Protein 4GQC (pdb70)

B-factor: mean 60.9, std 23.19, range [3.0, 185.2]

CATH classification: 3.40.30.10

Secondary structure (DSSP, 8-state):
---TTSBPPP-EEEBTTS-EEEHHHHHHTSS-EEEEE-S-TT--EE-SS-EES---GGGGGGSSSEEEEEESS-HHHHHHHHHHTT--SEEEE-TTSHHHHHTT-EEEEETTEEEEEPPEEEEE-TTSBEEEEEE-S-TT----HHHHHHHHHHHHHH--/---TTSBPPP-EEEBTTS-EEEHHHHHHTSS-EEEEE-S-TT--EE-SS-EES---GGGGGGSSSEEEEEESS-HHHHHHHHHHTT--SEEEE-TTSHHHHHTT-EEEEETTEEEEEPPEEEEE-TTSBEEEEEE-S-TT----HHHHHHHHHHHHHH--/----TTSBPPP-EEEBTTS-EEEHHHHHTTSS-EEEEE-S-TTSHHHHHHHHHHHHTHHHHTTTTPEEEEEESS-HHHHHHHHHHHT--SEEEE-TTSHHHHHTT-EEEEETTEEEEEPPEEEEE-TTSBEEEEEE-SSTT----HHHHHHHHHHHHHHT-/----BTSBPPP-EEEBTTS-EEEHHHHHHTT--EEEEE-S-TTSHHHHHHHHHHHTTHHHHTTTTPEEEEEESS-HHHHHHHHHHHT--SEEEE-TTSHHHHHTT-EEEEETTEEEEEPPEEEEE-TTSBEEEEEE-SSTT----HHHHHHHHHHHHHHT-

Foldseek 3Di:
DDDAFDFQDWDWFAWLVRDIDIPLVQLLVFAKEKEWEAFDQQDWADDPPDIDSDDDLLLLVLAPHAYEYEWQDDSPRRNVSCVVNVRPHTYGHPVVLPVCVSNVAWDCADPNDGTTGFGWIFIAHSVRGGNDIDTDPDNRHHDPSVVNSVSRNVSRVVRD/DDDAFDFQDWDWFQWLVGNIDIPLVQLLVFAKEKEWEAQDQQDWADDPPDIDSDDDCLLLVLAPHAYEYEWQDDSPRNNVSCVVNVRPHTYGHPVVLPNCVSNVAWDCADPNDGTTGFGKIFIAHSVRGGNDIDTDPDNNHHDPSVVVSVSRNVSRVVRD/DEQDFQDFQDWDWFQWLVGHTDIPLVLLLVFAKEKEWEAFDQPDVQVLVQQLVCQVCVVLLCLSVYAYEYEWQDDSPSNNVSCVVSVRPHTYTHPVVLPNQVSNVAFDCADPNDGTIGFGKIWIAGSVRGTHDIGTDPDNNDHDPSVVSSVSSSVSSVVSD/DDQDFPDFQDWDWFQWLVRNIDIPLVQLLVQAKEKEWEAFDQPDVQVLVQLLVLQVCVVLLVLLVYAYEYEWQDDSPSRNVSCVVSVRVHTYGHPVVLPNLVSHVAFDCADPNDGTIGFGKIWIAGSVRGTNDIDTDPDNNDHDPSVVSSVSSSVSSVVSD

Solvent-accessible surface area: 27638 Å² total; per-residue (Å²): 154,5,103,110,53,77,124,2,35,71,14,76,17,35,5,8,40,20,39,60,15,21,0,49,59,5,0,64,160,41,98,0,0,0,0,2,0,3,4,5,0,25,14,34,10,18,100,214,172,112,92,41,141,146,27,73,1,41,51,0,77,141,6,82,6,41,7,1,0,0,0,6,10,2,0,40,1,0,78,55,7,39,82,82,47,210,6,82,16,41,0,0,2,1,16,44,30,109,5,0,104,68,2,76,0,60,21,130,81,24,129,44,4,98,40,1,0,43,6,0,0,0,0,0,45,35,93,0,32,1,33,25,77,64,53,18,108,74,29,62,51,37,8,85,7,79,55,0,19,142,54,0,66,134,5,17,60,92,53,194,152,3,98,106,53,81,137,3,36,73,14,78,17,35,4,10,51,22,52,52,12,21,0,32,59,8,1,64,166,40,104,0,0,0,0,1,1,5,4,4,0,23,13,33,10,29,100,214,175,108,90,41,139,152,28,75,0,42,45,0,79,136,7,84,8,44,8,1,0,0,0,6,10,2,0,41,0,0,79,50,8,30,80,84,44,207,6,82,20,47,0,0,1,0,16,42,32,106,4,0,92,67,2,75,1,58,23,125,88,24,119,44,4,103,38,0,0,42,8,0,0,0,0,0,58,35,95,0,38,1,37,27,74,66,51,16,108,76,26,67,54,34,10,88,4,72,53,1,16,149,53,0,51,131,6,22,64,93,54,198,104,115,1,107,89,54,69,121,0,33,60,14,79,14,36,3,7,67,58,95,108,19,26,0,75,114,6,8,161,150,38,70,0,0,0,0,0,0,0,4,2,0,30,8,106,12,0,40,106,0,0,22,31,0,75,104,54,34,85,107,2,87,176,2,70,6,28,5,0,0,0,0,5,10,2,0,30,1,0,81,63,1,41,64,79,20,184,3,72,14,37,0,0,2,2,14,43,24,97,2,0,120,73,1,65,0,65,18,124,78,26,71,42,3,97,36,0,0,39,4,0,0,0,0,0,64,31,90,4,28,2,32,25,74,56,54,12,113,62,22,30,71,39,5,84,22,65,69,0,7,144,44,0,41,108,8,22,48,122,88,168,85,161,7,85,90,60,107,133,0,38,60,12,79,16,34,4,10,66,40,93,107,19,27,0,66,105,2,6,158,142,44,65,2,0,0,0,0,0,0,4,1,0,32,9,105,14,0,43,106,0,0,21,32,0,60,105,45,29,90,89,0,100,164,3,74,6,32,5,0,0,0,0,5,10,2,0,32,1,0,82,64,1,44,74,67,17,166,0,73,12,37,0,0,1,1,13,44,28,100,2,0,124,74,2,84,0,66,20,125,78,24,74,40,4,103,40,0,0,38,5,0,0,0,0,0,58,30,90,3,24,2,26,25,77,56,58,13,111,62,25,30,71,40,6,79,25,66,69,0,6,149,37,0,34,120,6,19,50,120,93,166

Radius of gyration: 29.12 Å; Cα contacts (8 Å, |Δi|>4): 1475; chains: 4; bounding box: 98×78×41 Å

InterPro domains:
  IPR000866 Alkyl hydroperoxide reductase subunit C/ Thiol specific antioxidant [PF00578] (5-132)
  IPR013766 Thioredoxin domain [PS51352] (2-157)
  IPR024706 Peroxiredoxin, AhpC-type [PIRSF000239] (2-150)
  IPR036249 Thioredoxin-like superfamily [SSF52833] (1-154)
  IPR050455 Thiol Peroxidase Tpx Subfamily [PTHR43110] (2-155)

Sequence (642 aa):
LVELGEKAPDFTLPNQDFEPVNLYEVLKRGRPAVLIFFPAAFSPVCTKELCTFRDKMAQLEKANAEVLAISVDSPWCCLKKFKDENRLAFNLLSDYNREVIKLYNVYHEDLKGLKMVAKRAVFIVKPDGTVAYKWVTDNPLNEPDYDEVVREANKIAGELVLVELGEKKAPDFTLPNQDFEPVNLYEVLKRGRPAVLIFFPAAFSPVCTKELCTFRDKMAQLEKANAEVLAISVDSPWCCLKKFKDENRLAFNLLSDYNREVIKLYNVYHEDLKGLKMVAKRAVFIVKPDGTVAYKWVTDNPLNEPDYDEVVREANKIAGELVGLVELGEKAPDFTLPNQDFEPVNLYEVLKRGRPAVLIFFPAAFSPVCTKELCTFRDKMAQLEEKANAEVLAISVDSPWCCLKKFKDEENRLAFNLLSDYNREVIKLYNVYHEDLKGLKMVAKRAVFIVKPDGTVAYKWVTDNPLNEPDYDEVVREANKIAGELVGLVELGEKAPDFTLPNQDFEPVNLYEVLKRGRPAVLIFFPAAFSPVCTKELCTFRDKMAQLEEKANAEVLAISVDSPWCCLKKFKDEENRLAFNLLSDYNREVIKLYNVYHEDLKGLKMVAKRAVFIVKPDGTVAYKWVTDNPLNEPDYDEVVREANKIAGELV

Structure (mmCIF, N/CA/C/O backbone):
data_4GQC
#
_entry.id   4GQC
#
_cell.length_a   132.388
_cell.length_b   132.388
_cell.length_c   106.536
_cell.angle_alpha   90.000
_cell.angle_beta   90.000
_cell.angle_gamma   90.000
#
_symmetry.space_group_name_H-M   'P 41 2 2'
#
loop_
_entity.id
_entity.type
_entity.pdbx_description
1 polymer 'Thiol peroxidase'
2 non-polymer 'SULFATE ION'
3 non-polymer GLYCEROL
4 non-polymer 'DITHIANE DIOL'
5 water water
#
loop_
_atom_site.group_PDB
_atom_site.id
_atom_site.type_symbol
_atom_site.label_atom_id
_atom_site.label_alt_id
_atom_site.label_comp_id
_atom_site.label_asym_id
_atom_site.label_entity_id
_atom_site.label_seq_id
_atom_site.pdbx_PDB_ins_code
_atom_site.Cartn_x
_atom_site.Cartn_y
_atom_site.Cartn_z
_atom_site.occupancy
_atom_site.B_iso_or_equiv
_atom_site.auth_seq_id
_atom_site.auth_comp_id
_atom_site.auth_asym_id
_atom_site.auth_atom_id
_atom_site.pdbx_PDB_model_num
ATOM 1 N N . LEU A 1 4 ? -47.563 56.990 -21.810 1.00 81.77 4 LEU A N 1
ATOM 2 C CA . LEU A 1 4 ? -47.267 55.554 -21.812 1.00 78.02 4 LEU A CA 1
ATOM 3 C C . LEU A 1 4 ? -47.950 54.757 -20.707 1.00 79.59 4 LEU A C 1
ATOM 4 O O . LEU A 1 4 ? -48.601 53.756 -21.018 1.00 80.32 4 LEU A O 1
ATOM 9 N N . VAL A 1 5 ? -47.797 55.177 -19.429 1.00 72.87 5 VAL A N 1
ATOM 10 C CA . VAL A 1 5 ? -48.430 54.530 -18.263 1.00 69.88 5 VAL A CA 1
ATOM 11 C C . VAL A 1 5 ? -49.221 55.569 -17.432 1.00 77.07 5 VAL A C 1
ATOM 12 O O . VAL A 1 5 ? -48.630 56.358 -16.681 1.00 78.00 5 VAL A O 1
ATOM 16 N N . GLU A 1 6 ? -50.552 55.571 -17.585 1.00 73.90 6 GLU A N 1
ATOM 17 C CA . GLU A 1 6 ? -51.420 56.512 -16.890 1.00 76.28 6 GLU A CA 1
ATOM 18 C C . GLU A 1 6 ? -52.171 55.921 -15.710 1.00 80.16 6 GLU A C 1
ATOM 19 O O . GLU A 1 6 ? -52.496 54.747 -15.697 1.00 77.58 6 GLU A O 1
ATOM 25 N N . LEU A 1 7 ? -52.490 56.770 -14.741 1.00 80.30 7 LEU A N 1
ATOM 26 C CA . LEU A 1 7 ? -53.291 56.447 -13.566 1.00 80.78 7 LEU A CA 1
ATOM 27 C C . LEU A 1 7 ? -54.646 55.907 -14.044 1.00 87.27 7 LEU A C 1
ATOM 28 O O . LEU A 1 7 ? -55.209 56.425 -15.011 1.00 90.02 7 LEU A O 1
ATOM 33 N N . GLY A 1 8 ? -55.112 54.834 -13.416 1.00 81.48 8 GLY A N 1
ATOM 34 C CA . GLY A 1 8 ? -56.373 54.195 -13.775 1.00 82.24 8 GLY A CA 1
ATOM 35 C C . GLY A 1 8 ? -56.279 53.133 -14.857 1.00 84.70 8 GLY A C 1
ATOM 36 O O . GLY A 1 8 ? -57.195 52.318 -14.978 1.00 85.48 8 GLY A O 1
ATOM 37 N N . GLU A 1 9 ? -55.201 53.127 -15.671 1.00 79.28 9 GLU A N 1
ATOM 38 C CA . GLU A 1 9 ? -55.053 52.112 -16.722 1.00 78.38 9 GLU A CA 1
ATOM 39 C C . GLU A 1 9 ? -54.274 50.849 -16.266 1.00 75.98 9 GLU A C 1
ATOM 40 O O . GLU A 1 9 ? -53.875 50.777 -15.103 1.00 72.93 9 GLU A O 1
ATOM 46 N N . LYS A 1 10 ? -54.128 49.837 -17.145 1.00 70.99 10 LYS A N 1
ATOM 47 C CA . LYS A 1 10 ? -53.428 48.589 -16.813 1.00 66.43 10 LYS A CA 1
ATOM 48 C C . LYS A 1 10 ? -51.930 48.733 -16.912 1.00 67.85 10 LYS A C 1
ATOM 49 O O . LYS A 1 10 ? -51.419 49.121 -17.964 1.00 70.66 10 LYS A O 1
ATOM 55 N N . ALA A 1 11 ? -51.221 48.363 -15.827 1.00 58.53 11 ALA A N 1
ATOM 56 C CA . ALA A 1 11 ? -49.762 48.370 -15.743 1.00 54.11 11 ALA A CA 1
ATOM 57 C C . ALA A 1 11 ? -49.223 47.290 -16.670 1.00 59.71 11 ALA A C 1
ATOM 58 O O . ALA A 1 11 ? -49.696 46.141 -16.604 1.00 60.04 11 ALA A O 1
ATOM 60 N N . PRO A 1 12 ? -48.293 47.630 -17.597 1.00 56.07 12 PRO A N 1
ATOM 61 C CA . PRO A 1 12 ? -47.745 46.592 -18.485 1.00 55.04 12 PRO A CA 1
ATOM 62 C C . PRO A 1 12 ? -46.920 45.584 -17.676 1.00 54.60 12 PRO A C 1
ATOM 63 O O . PRO A 1 12 ? -46.236 45.955 -16.718 1.00 49.28 12 PRO A O 1
ATOM 67 N N . ASP A 1 13 ? -47.038 44.298 -18.034 1.00 51.94 13 ASP A N 1
ATOM 68 C CA . ASP A 1 13 ? -46.331 43.215 -17.353 1.00 49.05 13 ASP A CA 1
ATOM 69 C C . ASP A 1 13 ? -44.849 43.263 -17.717 1.00 50.97 13 ASP A C 1
ATOM 70 O O . ASP A 1 13 ? -44.483 43.798 -18.762 1.00 52.26 13 ASP A O 1
ATOM 75 N N . PHE A 1 14 ? -44.007 42.664 -16.866 1.00 44.30 14 PHE A N 1
ATOM 76 C CA . PHE A 1 14 ? -42.584 42.567 -17.072 1.00 42.68 14 PHE A CA 1
ATOM 77 C C . PHE A 1 14 ? -42.024 41.506 -16.156 1.00 43.93 14 PHE A C 1
ATOM 78 O O . PHE A 1 14 ? -42.644 41.139 -15.148 1.00 42.14 14 PHE A O 1
ATOM 86 N N . THR A 1 15 ? -40.869 40.997 -16.557 1.00 38.47 15 THR A N 1
ATOM 87 C CA . THR A 1 15 ? -40.063 40.044 -15.843 1.00 37.04 15 THR A CA 1
ATOM 88 C C . THR A 1 15 ? -38.634 40.615 -15.796 1.00 40.19 15 THR A C 1
ATOM 89 O O . THR A 1 15 ? -38.063 40.965 -16.823 1.00 40.57 15 THR A O 1
ATOM 93 N N . LEU A 1 16 ? -38.059 40.672 -14.612 1.00 34.20 16 LEU A N 1
ATOM 94 C CA . LEU A 1 16 ? -36.689 41.126 -14.436 1.00 32.39 16 LEU A CA 1
ATOM 95 C C . LEU A 1 16 ? -36.019 40.209 -13.431 1.00 40.03 16 LEU A C 1
ATOM 96 O O . LEU A 1 16 ? -36.698 39.701 -12.524 1.00 38.35 16 LEU A O 1
ATOM 101 N N . PRO A 1 17 ? -34.680 40.082 -13.477 1.00 37.94 17 PRO A N 1
ATOM 102 C CA . PRO A 1 17 ? -33.998 39.308 -12.426 1.00 37.00 17 PRO A CA 1
ATOM 103 C C . PRO A 1 17 ? -33.888 40.128 -11.144 1.00 37.93 17 PRO A C 1
ATOM 104 O O . PRO A 1 17 ? -33.561 41.300 -11.200 1.00 36.66 17 PRO A O 1
ATOM 108 N N . ASN A 1 18 ? -34.045 39.484 -10.001 1.00 32.74 18 ASN A N 1
ATOM 109 C CA . ASN A 1 18 ? -33.839 40.134 -8.732 1.00 31.33 18 ASN A CA 1
ATOM 110 C C . ASN A 1 18 ? -32.342 40.061 -8.371 1.00 35.26 18 ASN A C 1
ATOM 111 O O . ASN A 1 18 ? -31.533 39.580 -9.161 1.00 34.49 18 ASN A O 1
ATOM 116 N N . GLN A 1 19 ? -31.972 40.549 -7.190 1.00 34.34 19 GLN A N 1
ATOM 117 C CA . GLN A 1 19 ? -30.588 40.581 -6.715 1.00 35.62 19 GLN A CA 1
ATOM 118 C C . GLN A 1 19 ? -29.892 39.187 -6.702 1.00 41.16 19 GLN A C 1
ATOM 119 O O . GLN A 1 19 ? -28.659 39.116 -6.699 1.00 41.11 19 GLN A O 1
ATOM 125 N N . ASP A 1 20 ? -30.671 38.106 -6.756 1.00 37.89 20 ASP A N 1
ATOM 126 C CA . ASP A 1 20 ? -30.126 36.733 -6.783 1.00 37.56 20 ASP A CA 1
ATOM 127 C C . ASP A 1 20 ? -30.326 36.083 -8.145 1.00 38.36 20 ASP A C 1
ATOM 128 O O . ASP A 1 20 ? -30.218 34.874 -8.242 1.00 39.17 20 ASP A O 1
ATOM 133 N N . PHE A 1 21 ? -30.613 36.864 -9.191 1.00 33.05 21 PHE A N 1
ATOM 134 C CA . PHE A 1 21 ? -30.850 36.330 -10.540 1.00 32.10 21 PHE A CA 1
ATOM 135 C C . PHE A 1 21 ? -32.138 35.483 -10.656 1.00 37.11 21 PHE A C 1
ATOM 136 O O . PHE A 1 21 ? -32.360 34.794 -11.668 1.00 36.72 21 PHE A O 1
ATOM 144 N N . GLU A 1 22 ? -33.036 35.596 -9.663 1.00 34.33 22 GLU A N 1
ATOM 145 C CA . GLU A 1 22 ? -34.300 34.847 -9.762 1.00 36.85 22 GLU A CA 1
ATOM 146 C C . GLU A 1 22 ? -35.258 35.719 -10.575 1.00 41.05 22 GLU A C 1
ATOM 147 O O . GLU A 1 22 ? -35.377 36.894 -10.239 1.00 40.67 22 GLU A O 1
ATOM 153 N N . PRO A 1 23 ? -35.884 35.253 -11.677 1.00 38.13 23 PRO A N 1
ATOM 154 C CA . PRO A 1 23 ? -36.796 36.147 -12.409 1.00 38.87 23 PRO A CA 1
ATOM 155 C C . PRO A 1 23 ? -38.026 36.481 -11.558 1.00 45.39 23 PRO A C 1
ATOM 156 O O . PRO A 1 23 ? -38.558 35.638 -10.820 1.00 46.16 23 PRO A O 1
ATOM 160 N N . VAL A 1 24 ? -38.434 37.741 -11.598 1.00 39.25 24 VAL A N 1
ATOM 161 C CA . VAL A 1 24 ? -39.601 38.182 -10.856 1.00 37.03 24 VAL A CA 1
ATOM 162 C C . VAL A 1 24 ? -40.522 38.780 -11.894 1.00 41.05 24 VAL A C 1
ATOM 163 O O . VAL A 1 24 ? -40.106 39.628 -12.669 1.00 42.91 24 VAL A O 1
ATOM 167 N N . ASN A 1 25 ? -41.720 38.257 -11.974 1.00 36.82 25 ASN A N 1
ATOM 168 C CA . ASN A 1 25 ? -42.738 38.688 -12.924 1.00 36.77 25 ASN A CA 1
ATOM 169 C C . ASN A 1 25 ? -43.808 39.490 -12.188 1.00 39.83 25 ASN A C 1
ATOM 170 O O . ASN A 1 25 ? -44.326 39.026 -11.171 1.00 40.34 25 ASN A O 1
ATOM 175 N N . LEU A 1 26 ? -44.108 40.714 -12.672 1.00 37.54 26 LEU A N 1
ATOM 176 C CA . LEU A 1 26 ? -45.085 41.612 -12.025 1.00 38.07 26 LEU A CA 1
ATOM 177 C C . LEU A 1 26 ? -46.458 40.945 -11.794 1.00 42.32 26 LEU A C 1
ATOM 178 O O . LEU A 1 26 ? -46.981 40.990 -10.671 1.00 43.12 26 LEU A O 1
ATOM 183 N N . TYR A 1 27 ? -47.024 40.334 -12.828 1.00 38.35 27 TYR A N 1
ATOM 184 C CA . TYR A 1 27 ? -48.330 39.682 -12.701 1.00 40.49 27 TYR A CA 1
ATOM 185 C C . TYR A 1 27 ? -48.386 38.461 -11.778 1.00 43.78 27 TYR A C 1
ATOM 186 O O . TYR A 1 27 ? -49.408 38.250 -11.145 1.00 45.76 27 TYR A O 1
ATOM 195 N N . GLU A 1 28 ? -47.273 37.740 -11.595 1.00 39.40 28 GLU A N 1
ATOM 196 C CA . GLU A 1 28 ? -47.201 36.640 -10.626 1.00 39.21 28 GLU A CA 1
ATOM 197 C C . GLU A 1 28 ? -47.266 37.235 -9.237 1.00 41.77 28 GLU A C 1
ATOM 198 O O . GLU A 1 28 ? -47.890 36.673 -8.355 1.00 43.37 28 GLU A O 1
ATOM 204 N N . VAL A 1 29 ? -46.607 38.353 -9.043 1.00 40.60 29 VAL A N 1
ATOM 205 C CA . VAL A 1 29 ? -46.583 39.044 -7.765 1.00 40.40 29 VAL A CA 1
ATOM 206 C C . VAL A 1 29 ? -47.975 39.518 -7.408 1.00 46.00 29 VAL A C 1
ATOM 207 O O . VAL A 1 29 ? -48.444 39.208 -6.314 1.00 46.85 29 VAL A O 1
ATOM 211 N N . LEU A 1 30 ? -48.661 40.218 -8.353 1.00 44.40 30 LEU A N 1
ATOM 212 C CA . LEU A 1 30 ? -50.025 40.740 -8.170 1.00 45.57 30 LEU A CA 1
ATOM 213 C C . LEU A 1 30 ? -51.012 39.644 -7.879 1.00 48.53 30 LEU A C 1
ATOM 214 O O . LEU A 1 30 ? -51.910 39.827 -7.050 1.00 47.99 30 LEU A O 1
ATOM 219 N N . LYS A 1 31 ? -50.839 38.495 -8.542 1.00 45.27 31 LYS A N 1
ATOM 220 C CA . LYS A 1 31 ? -51.704 37.332 -8.362 1.00 46.71 31 LYS A CA 1
ATOM 221 C C . LYS A 1 31 ? -51.780 36.918 -6.877 1.00 52.77 31 LYS A C 1
ATOM 222 O O . LYS A 1 31 ? -52.776 36.352 -6.481 1.00 54.87 31 LYS A O 1
ATOM 228 N N . ARG A 1 32 ? -50.766 37.241 -6.054 1.00 48.38 32 ARG A N 1
ATOM 229 C CA . ARG A 1 32 ? -50.801 36.911 -4.621 1.00 49.94 32 ARG A CA 1
ATOM 230 C C . ARG A 1 32 ? -51.949 37.620 -3.876 1.00 55.78 32 ARG A C 1
ATOM 231 O O . ARG A 1 32 ? -52.407 37.120 -2.849 1.00 59.55 32 ARG A O 1
ATOM 239 N N . GLY A 1 33 ? -52.469 38.702 -4.442 1.00 50.08 33 GLY A N 1
ATOM 240 C CA . GLY A 1 33 ? -53.671 39.340 -3.911 1.00 51.67 33 GLY A CA 1
ATOM 241 C C . GLY A 1 33 ? -53.473 40.625 -3.134 1.00 58.65 33 GLY A C 1
ATOM 242 O O . GLY A 1 33 ? -54.406 41.120 -2.517 1.00 61.28 33 GLY A O 1
ATOM 243 N N . ARG A 1 34 ? -52.269 41.169 -3.153 1.00 55.12 34 ARG A N 1
ATOM 244 C CA . ARG A 1 34 ? -51.940 42.424 -2.495 1.00 55.75 34 ARG A CA 1
ATOM 245 C C . ARG A 1 34 ? -51.472 43.369 -3.576 1.00 57.31 34 ARG A C 1
ATOM 246 O O . ARG A 1 34 ? -50.878 42.904 -4.548 1.00 53.95 34 ARG A O 1
ATOM 254 N N . PRO A 1 35 ? -51.649 44.698 -3.408 1.00 54.83 35 PRO A N 1
ATOM 255 C CA . PRO A 1 35 ? -51.072 45.642 -4.376 1.00 53.19 35 PRO A CA 1
ATOM 256 C C . PRO A 1 35 ? -49.555 45.541 -4.439 1.00 57.63 35 PRO A C 1
ATOM 257 O O . PRO A 1 35 ? -48.897 45.076 -3.495 1.00 57.49 35 PRO A O 1
ATOM 261 N N . ALA A 1 36 ? -48.993 45.997 -5.549 1.00 51.89 36 ALA A N 1
ATOM 262 C CA . ALA A 1 36 ? -47.567 45.998 -5.695 1.00 48.57 36 ALA A CA 1
ATOM 263 C C . ALA A 1 36 ? -47.158 47.442 -5.760 1.00 52.86 36 ALA A C 1
ATOM 264 O O . ALA A 1 36 ? -47.815 48.230 -6.440 1.00 53.98 36 ALA A O 1
ATOM 266 N N . VAL A 1 37 ? -46.118 47.802 -4.996 1.00 48.47 37 VAL A N 1
ATOM 267 C CA . VAL A 1 37 ? -45.529 49.133 -4.998 1.00 48.46 37 VAL A CA 1
ATOM 268 C C . VAL A 1 37 ? -44.251 49.032 -5.836 1.00 50.16 37 VAL A C 1
ATOM 269 O O . VAL A 1 37 ? -43.330 48.321 -5.438 1.00 49.47 37 VAL A O 1
ATOM 273 N N . LEU A 1 38 ? -44.199 49.727 -6.987 1.00 47.01 38 LEU A N 1
ATOM 274 C CA . LEU A 1 38 ? -43.012 49.764 -7.848 1.00 45.76 38 LEU A CA 1
ATOM 275 C C . LEU A 1 38 ? -42.238 51.034 -7.553 1.00 52.11 38 LEU A C 1
ATOM 276 O O . LEU A 1 38 ? -42.778 52.122 -7.706 1.00 53.31 38 LEU A O 1
ATOM 281 N N . ILE A 1 39 ? -40.974 50.913 -7.161 1.00 49.37 39 ILE A N 1
ATOM 282 C CA . ILE A 1 39 ? -40.151 52.099 -6.879 1.00 50.51 39 ILE A CA 1
ATOM 283 C C . ILE A 1 39 ? -38.982 52.108 -7.789 1.00 50.00 39 ILE A C 1
ATOM 284 O O . ILE A 1 39 ? -38.107 51.253 -7.653 1.00 48.71 39 ILE A O 1
ATOM 289 N N . PHE A 1 40 ? -38.911 53.104 -8.664 1.00 44.67 40 PHE A N 1
ATOM 290 C CA . PHE A 1 40 ? -37.766 53.239 -9.561 1.00 43.17 40 PHE A CA 1
ATOM 291 C C . PHE A 1 40 ? -36.744 54.172 -8.922 1.00 49.42 40 PHE A C 1
ATOM 292 O O . PHE A 1 40 ? -37.115 55.146 -8.261 1.00 50.22 40 PHE A O 1
ATOM 300 N N . PHE A 1 41 ? -35.445 53.869 -9.075 1.00 45.15 41 PHE A N 1
ATOM 301 C CA . PHE A 1 41 ? -34.422 54.750 -8.525 1.00 45.35 41 PHE A CA 1
ATOM 302 C C . PHE A 1 41 ? -33.224 54.777 -9.450 1.00 47.44 41 PHE A C 1
ATOM 303 O O . PHE A 1 41 ? -32.999 53.783 -10.128 1.00 44.82 41 PHE A O 1
ATOM 311 N N . PRO A 1 42 ? -32.532 55.938 -9.585 1.00 44.71 42 PRO A N 1
ATOM 312 C CA . PRO A 1 42 ? -31.410 56.038 -10.541 1.00 43.58 42 PRO A CA 1
ATOM 313 C C . PRO A 1 42 ? -30.203 55.128 -10.318 1.00 47.50 42 PRO A C 1
ATOM 314 O O . PRO A 1 42 ? -29.643 54.595 -11.279 1.00 47.55 42 PRO A O 1
ATOM 318 N N . ALA A 1 43 ? -29.769 54.983 -9.065 1.00 44.88 43 ALA A N 1
ATOM 319 C CA . ALA A 1 43 ? -28.550 54.264 -8.754 1.00 44.96 43 ALA A CA 1
ATOM 320 C C . ALA A 1 43 ? -28.450 53.916 -7.295 1.00 47.13 43 ALA A C 1
ATOM 321 O O . ALA A 1 43 ? -28.604 54.789 -6.442 1.00 46.13 43 ALA A O 1
ATOM 323 N N . ALA A 1 44 ? -28.041 52.685 -7.010 1.00 41.89 44 ALA A N 1
ATOM 324 C CA . ALA A 1 44 ? -27.732 52.269 -5.651 1.00 42.55 44 ALA A CA 1
ATOM 325 C C . ALA A 1 44 ? -26.472 53.058 -5.222 1.00 47.46 44 ALA A C 1
ATOM 326 O O . ALA A 1 44 ? -25.614 53.396 -6.055 1.00 46.82 44 ALA A O 1
ATOM 328 N N . PHE A 1 45 ? -26.374 53.343 -3.925 1.00 44.63 45 PHE A N 1
ATOM 329 C CA . PHE A 1 45 ? -25.270 54.054 -3.267 1.00 45.18 45 PHE A CA 1
ATOM 330 C C . PHE A 1 45 ? -25.066 55.459 -3.757 1.00 50.11 45 PHE A C 1
ATOM 331 O O . PHE A 1 45 ? -24.009 56.012 -3.540 1.00 51.46 45 PHE A O 1
ATOM 339 N N . SER A 1 46 ? -26.101 56.076 -4.347 1.00 47.56 46 SER A N 1
ATOM 340 C CA . SER A 1 46 ? -26.010 57.448 -4.813 1.00 47.39 46 SER A CA 1
ATOM 341 C C . SER A 1 46 ? -26.707 58.361 -3.797 1.00 54.97 46 SER A C 1
ATOM 342 O O . SER A 1 46 ? -27.490 57.844 -3.002 1.00 54.76 46 SER A O 1
ATOM 345 N N . PRO A 1 47 ? -26.439 59.697 -3.765 1.00 55.10 47 PRO A N 1
ATOM 346 C CA . PRO A 1 47 ? -27.121 60.543 -2.765 1.00 56.83 47 PRO A CA 1
ATOM 347 C C . PRO A 1 47 ? -28.571 60.924 -3.064 1.00 62.83 47 PRO A C 1
ATOM 348 O O . PRO A 1 47 ? -29.012 60.853 -4.216 1.00 62.98 47 PRO A O 1
ATOM 352 N N . VAL A 1 48 ? -29.285 61.395 -2.003 1.00 59.72 48 VAL A N 1
ATOM 353 C CA . VAL A 1 48 ? -30.660 61.916 -1.994 1.00 61.06 48 VAL A CA 1
ATOM 354 C C . VAL A 1 48 ? -30.603 63.325 -1.399 1.00 69.41 48 VAL A C 1
ATOM 355 O O . VAL A 1 48 ? -29.791 63.552 -0.500 1.00 71.14 48 VAL A O 1
ATOM 359 N N . CYS A 1 49 ? -31.409 64.278 -1.913 1.00 67.80 49 CYS A N 1
ATOM 360 C CA . CYS A 1 49 ? -31.442 65.655 -1.416 1.00 71.41 49 CYS A CA 1
ATOM 361 C C . CYS A 1 49 ? -32.874 66.195 -1.272 1.00 78.85 49 CYS A C 1
ATOM 362 O O . CYS A 1 49 ? -33.737 65.923 -2.112 1.00 79.83 49 CYS A O 1
ATOM 365 N N . THR A 1 50 ? -33.107 66.966 -0.210 1.00 76.81 50 THR A N 1
ATOM 366 C CA . THR A 1 50 ? -34.300 67.778 0.018 1.00 78.96 50 THR A CA 1
ATOM 367 C C . THR A 1 50 ? -33.796 69.192 -0.366 1.00 84.54 50 THR A C 1
ATOM 368 O O . THR A 1 50 ? -32.705 69.328 -0.936 1.00 82.80 50 THR A O 1
ATOM 372 N N . LYS A 1 51 ? -34.538 70.240 -0.035 1.00 84.96 51 LYS A N 1
ATOM 373 C CA . LYS A 1 51 ? -34.069 71.588 -0.362 1.00 87.82 51 LYS A CA 1
ATOM 374 C C . LYS A 1 51 ? -32.896 71.963 0.542 1.00 90.28 51 LYS A C 1
ATOM 375 O O . LYS A 1 51 ? -32.105 72.828 0.179 1.00 92.07 51 LYS A O 1
ATOM 381 N N . GLU A 1 52 ? -32.767 71.271 1.691 1.00 83.25 52 GLU A N 1
ATOM 382 C CA . GLU A 1 52 ? -31.779 71.578 2.717 1.00 84.40 52 GLU A CA 1
ATOM 383 C C . GLU A 1 52 ? -30.765 70.498 3.114 1.00 83.80 52 GLU A C 1
ATOM 384 O O . GLU A 1 52 ? -29.748 70.837 3.690 1.00 84.83 52 GLU A O 1
ATOM 390 N N . LEU A 1 53 ? -31.091 69.231 2.940 1.00 77.03 53 LEU A N 1
ATOM 391 C CA . LEU A 1 53 ? -30.242 68.133 3.370 1.00 74.39 53 LEU A CA 1
ATOM 392 C C . LEU A 1 53 ? -29.881 67.218 2.218 1.00 76.26 53 LEU A C 1
ATOM 393 O O . LEU A 1 53 ? -30.752 66.774 1.508 1.00 72.86 53 LEU A O 1
ATOM 398 N N . CYS A 1 54 ? -28.586 66.944 2.033 1.00 75.49 54 CYS A N 1
ATOM 399 C CA . CYS A 1 54 ? -28.056 66.031 1.020 1.00 72.08 54 CYS A CA 1
ATOM 400 C C . CYS A 1 54 ? -27.332 64.917 1.788 1.00 72.19 54 CYS A C 1
ATOM 401 O O . CYS A 1 54 ? -26.436 65.199 2.593 1.00 72.04 54 CYS A O 1
ATOM 404 N N . THR A 1 55 ? -27.722 63.662 1.564 1.00 67.58 55 THR A N 1
ATOM 405 C CA . THR A 1 55 ? -27.156 62.512 2.286 1.00 66.37 55 THR A CA 1
ATOM 406 C C . THR A 1 55 ? -27.028 61.262 1.410 1.00 64.46 55 THR A C 1
ATOM 407 O O . THR A 1 55 ? -27.549 61.229 0.298 1.00 62.71 55 THR A O 1
ATOM 411 N N . PHE A 1 56 ? -26.375 60.223 1.929 1.00 57.92 56 PHE A N 1
ATOM 412 C CA . PHE A 1 56 ? -26.290 58.937 1.248 1.00 55.34 56 PHE A CA 1
ATOM 413 C C . PHE A 1 56 ? -27.239 57.961 1.954 1.00 65.03 56 PHE A C 1
ATOM 414 O O . PHE A 1 56 ? -27.250 56.774 1.640 1.00 63.56 56 PHE A O 1
ATOM 422 N N . ARG A 1 57 ? -28.021 58.468 2.926 1.00 67.29 57 ARG A N 1
ATOM 423 C CA . ARG A 1 57 ? -28.955 57.673 3.697 1.00 68.81 57 ARG A CA 1
ATOM 424 C C . ARG A 1 57 ? -30.202 57.476 2.866 1.00 73.87 57 ARG A C 1
ATOM 425 O O . ARG A 1 57 ? -30.930 58.428 2.600 1.00 77.12 57 ARG A O 1
ATOM 433 N N . ASP A 1 58 ? -30.394 56.261 2.389 1.00 67.43 58 ASP A N 1
ATOM 434 C CA . ASP A 1 58 ? -31.552 55.893 1.565 1.00 66.53 58 ASP A CA 1
ATOM 435 C C . ASP A 1 58 ? -32.664 55.468 2.530 1.00 68.84 58 ASP A C 1
ATOM 436 O O . ASP A 1 58 ? -32.366 54.837 3.550 1.00 70.24 58 ASP A O 1
ATOM 441 N N . LYS A 1 59 ? -33.909 55.899 2.288 1.00 62.32 59 LYS A N 1
ATOM 442 C CA . LYS A 1 59 ? -35.003 55.563 3.209 1.00 62.41 59 LYS A CA 1
ATOM 443 C C . LYS A 1 59 ? -36.061 54.585 2.653 1.00 63.02 59 LYS A C 1
ATOM 444 O O . LYS A 1 59 ? -37.147 54.450 3.233 1.00 62.46 59 LYS A O 1
ATOM 450 N N . MET A 1 60 ? -35.729 53.855 1.572 1.00 57.72 60 MET A N 1
ATOM 451 C CA . MET A 1 60 ? -36.654 52.873 0.974 1.00 57.32 60 MET A CA 1
ATOM 452 C C . MET A 1 60 ? -37.146 51.803 1.965 1.00 60.45 60 MET A C 1
ATOM 453 O O . MET A 1 60 ? -38.198 51.227 1.750 1.00 60.01 60 MET A O 1
ATOM 458 N N . ALA A 1 61 ? -36.387 51.528 3.034 1.00 59.16 61 ALA A N 1
ATOM 459 C CA . ALA A 1 61 ? -36.738 50.538 4.059 1.00 60.35 61 ALA A CA 1
ATOM 460 C C . ALA A 1 61 ? -38.070 50.825 4.744 1.00 66.93 61 ALA A C 1
ATOM 461 O O . ALA A 1 61 ? -38.691 49.894 5.261 1.00 68.14 61 ALA A O 1
ATOM 463 N N . GLN A 1 62 ? -38.527 52.099 4.731 1.00 63.32 62 GLN A N 1
ATOM 464 C CA . GLN A 1 62 ? -39.823 52.492 5.315 1.00 64.80 62 GLN A CA 1
ATOM 465 C C . GLN A 1 62 ? -41.013 51.809 4.598 1.00 68.53 62 GLN A C 1
ATOM 466 O O . GLN A 1 62 ? -42.074 51.646 5.196 1.00 69.03 62 GLN A O 1
ATOM 472 N N . LEU A 1 63 ? -40.818 51.374 3.335 1.00 63.58 63 LEU A N 1
ATOM 473 C CA . LEU A 1 63 ? -41.868 50.717 2.540 1.00 62.76 63 LEU A CA 1
ATOM 474 C C . LEU A 1 63 ? -42.212 49.321 3.026 1.00 66.54 63 LEU A C 1
ATOM 475 O O . LEU A 1 63 ? -43.222 48.778 2.601 1.00 65.18 63 LEU A O 1
ATOM 480 N N . GLU A 1 64 ? -41.387 48.743 3.914 1.00 64.18 64 GLU A N 1
ATOM 481 C CA . GLU A 1 64 ? -41.607 47.423 4.513 1.00 64.69 64 GLU A CA 1
ATOM 482 C C . GLU A 1 64 ? -42.914 47.396 5.328 1.00 71.23 64 GLU A C 1
ATOM 483 O O . GLU A 1 64 ? -43.545 46.340 5.439 1.00 71.33 64 GLU A O 1
ATOM 489 N N . LYS A 1 65 ? -43.321 48.571 5.859 1.00 68.25 65 LYS A N 1
ATOM 490 C CA . LYS A 1 65 ? -44.535 48.795 6.647 1.00 70.48 65 LYS A CA 1
ATOM 491 C C . LYS A 1 65 ? -45.802 48.602 5.812 1.00 73.62 65 LYS A C 1
ATOM 492 O O . LYS A 1 65 ? -46.823 48.179 6.354 1.00 75.50 65 LYS A O 1
ATOM 498 N N . ALA A 1 66 ? -45.744 48.927 4.503 1.00 67.22 66 ALA A N 1
ATOM 499 C CA . ALA A 1 66 ? -46.886 48.827 3.589 1.00 65.55 66 ALA A CA 1
ATOM 500 C C . ALA A 1 66 ? -47.456 47.421 3.504 1.00 68.80 66 ALA A C 1
ATOM 501 O O . ALA A 1 66 ? -46.691 46.454 3.399 1.00 66.32 66 ALA A O 1
ATOM 503 N N . ASN A 1 67 ? -48.807 47.305 3.533 1.00 66.73 67 ASN A N 1
ATOM 504 C CA . ASN A 1 67 ? -49.514 46.029 3.400 1.00 66.42 67 ASN A CA 1
ATOM 505 C C . ASN A 1 67 ? -49.585 45.753 1.885 1.00 66.51 67 ASN A C 1
ATOM 506 O O . ASN A 1 67 ? -50.651 45.753 1.266 1.00 68.40 67 ASN A O 1
ATOM 511 N N . ALA A 1 68 ? -48.416 45.568 1.286 1.00 58.62 68 ALA A N 1
ATOM 512 C CA . ALA A 1 68 ? -48.271 45.402 -0.151 1.00 56.64 68 ALA A CA 1
ATOM 513 C C . ALA A 1 68 ? -46.916 44.794 -0.476 1.00 57.08 68 ALA A C 1
ATOM 514 O O . ALA A 1 68 ? -45.992 44.900 0.329 1.00 56.39 68 ALA A O 1
ATOM 516 N N . GLU A 1 69 ? -46.786 44.173 -1.659 1.00 51.22 69 GLU A N 1
ATOM 517 C CA . GLU A 1 69 ? -45.487 43.666 -2.088 1.00 50.11 69 GLU A CA 1
ATOM 518 C C . GLU A 1 69 ? -44.683 44.865 -2.631 1.00 53.13 69 GLU A C 1
ATOM 519 O O . GLU A 1 69 ? -45.247 45.682 -3.351 1.00 54.70 69 GLU A O 1
ATOM 525 N N . VAL A 1 70 ? -43.402 44.999 -2.254 1.00 46.72 70 VAL A N 1
ATOM 526 C CA . VAL A 1 70 ? -42.565 46.110 -2.711 1.00 45.97 70 VAL A CA 1
ATOM 527 C C . VAL A 1 70 ? -41.550 45.604 -3.743 1.00 48.98 70 VAL A C 1
ATOM 528 O O . VAL A 1 70 ? -40.865 44.601 -3.499 1.00 48.77 70 VAL A O 1
ATOM 532 N N . LEU A 1 71 ? -41.448 46.280 -4.891 1.00 44.32 71 LEU A N 1
ATOM 533 C CA . LEU A 1 71 ? -40.452 45.932 -5.902 1.00 42.50 71 LEU A CA 1
ATOM 534 C C . LEU A 1 71 ? -39.669 47.204 -6.245 1.00 47.94 71 LEU A C 1
ATOM 535 O O . LEU A 1 71 ? -40.259 48.162 -6.732 1.00 48.64 71 LEU A O 1
ATOM 540 N N . ALA A 1 72 ? -38.352 47.241 -5.923 1.00 44.09 72 ALA A N 1
ATOM 541 C CA . ALA A 1 72 ? -37.488 48.397 -6.170 1.00 42.93 72 ALA A CA 1
ATOM 542 C C . ALA A 1 72 ? -36.668 48.121 -7.433 1.00 45.59 72 ALA A C 1
ATOM 543 O O . ALA A 1 72 ? -36.138 47.019 -7.581 1.00 45.72 72 ALA A O 1
ATOM 545 N N . ILE A 1 73 ? -36.647 49.073 -8.392 1.00 40.20 73 ILE A N 1
ATOM 546 C CA . ILE A 1 73 ? -36.023 48.851 -9.701 1.00 39.07 73 ILE A CA 1
ATOM 547 C C . ILE A 1 73 ? -35.009 49.913 -10.032 1.00 42.07 73 ILE A C 1
ATOM 548 O O . ILE A 1 73 ? -35.319 51.091 -9.911 1.00 41.24 73 ILE A O 1
ATOM 553 N N . SER A 1 74 ? -33.781 49.493 -10.430 1.00 37.59 74 SER A N 1
ATOM 554 C CA . SER A 1 74 ? -32.741 50.377 -10.921 1.00 38.90 74 SER A CA 1
ATOM 555 C C . SER A 1 74 ? -32.057 49.673 -12.078 1.00 43.58 74 SER A C 1
ATOM 556 O O . SER A 1 74 ? -32.291 48.487 -12.304 1.00 42.50 74 SER A O 1
ATOM 559 N N . VAL A 1 75 ? -31.241 50.398 -12.837 1.00 39.07 75 VAL A N 1
ATOM 560 C CA . VAL A 1 75 ? -30.520 49.752 -13.947 1.00 37.46 75 VAL A CA 1
ATOM 561 C C . VAL A 1 75 ? -29.197 49.117 -13.461 1.00 40.68 75 VAL A C 1
ATOM 562 O O . VAL A 1 75 ? -28.442 48.604 -14.270 1.00 39.59 75 VAL A O 1
ATOM 566 N N . ASP A 1 76 ? -28.905 49.142 -12.147 1.00 37.99 76 ASP A N 1
ATOM 567 C CA . ASP A 1 76 ? -27.680 48.509 -11.625 1.00 38.94 76 ASP A CA 1
ATOM 568 C C . ASP A 1 76 ? -27.770 46.997 -11.806 1.00 41.59 76 ASP A C 1
ATOM 569 O O . ASP A 1 76 ? -28.869 46.468 -11.949 1.00 40.27 76 ASP A O 1
ATOM 574 N N . SER A 1 77 ? -26.630 46.301 -11.798 1.00 37.98 77 SER A N 1
ATOM 575 C CA . SER A 1 77 ? -26.581 44.855 -11.979 1.00 35.72 77 SER A CA 1
ATOM 576 C C . SER A 1 77 ? -27.184 44.183 -10.756 1.00 38.53 77 SER A C 1
ATOM 577 O O . SER A 1 77 ? -27.167 44.805 -9.680 1.00 38.32 77 SER A O 1
ATOM 580 N N . PRO A 1 78 ? -27.632 42.908 -10.858 1.00 33.00 78 PRO A N 1
ATOM 581 C CA . PRO A 1 78 ? -28.100 42.195 -9.655 1.00 32.09 78 PRO A CA 1
ATOM 582 C C . PRO A 1 78 ? -26.993 42.096 -8.593 1.00 37.04 78 PRO A C 1
ATOM 583 O O . PRO A 1 78 ? -27.323 42.109 -7.410 1.00 38.27 78 PRO A O 1
ATOM 587 N N . TRP A 1 79 ? -25.694 42.061 -8.979 1.00 33.06 79 TRP A N 1
ATOM 588 C CA . TRP A 1 79 ? -24.616 41.978 -7.963 1.00 33.13 79 TRP A CA 1
ATOM 589 C C . TRP A 1 79 ? -24.537 43.259 -7.116 1.00 37.65 79 TRP A C 1
ATOM 590 O O . TRP A 1 79 ? -24.291 43.193 -5.903 1.00 37.89 79 TRP A O 1
ATOM 601 N N A CYS A 1 80 ? -24.696 44.399 -7.757 0.50 30.68 80 CYS A N 1
ATOM 602 N N B CYS A 1 80 ? -24.717 44.442 -7.775 0.50 37.96 80 CYS A N 1
ATOM 603 C CA A CYS A 1 80 ? -24.679 45.667 -7.065 0.50 29.24 80 CYS A CA 1
ATOM 604 C CA B CYS A 1 80 ? -24.758 45.773 -7.144 0.50 40.12 80 CYS A CA 1
ATOM 605 C C A CYS A 1 80 ? -25.934 45.778 -6.173 0.50 35.04 80 CYS A C 1
ATOM 606 C C B CYS A 1 80 ? -25.935 45.778 -6.183 0.50 39.99 80 CYS A C 1
ATOM 607 O O A CYS A 1 80 ? -25.825 46.195 -5.019 0.50 35.57 80 CYS A O 1
ATOM 608 O O B CYS A 1 80 ? -25.795 46.162 -5.020 0.50 40.55 80 CYS A O 1
ATOM 613 N N . LEU A 1 81 ? -27.116 45.372 -6.708 1.00 32.39 81 LEU A N 1
ATOM 614 C CA . LEU A 1 81 ? -28.379 45.347 -5.970 1.00 33.67 81 LEU A CA 1
ATOM 615 C C . LEU A 1 81 ? -28.359 44.408 -4.762 1.00 39.09 81 LEU A C 1
ATOM 616 O O . LEU A 1 81 ? -28.938 44.744 -3.734 1.00 41.21 81 LEU A O 1
ATOM 621 N N . LYS A 1 82 ? -27.635 43.286 -4.857 1.00 34.08 82 LYS A N 1
ATOM 622 C CA . LYS A 1 82 ? -27.490 42.348 -3.729 1.00 35.16 82 LYS A CA 1
ATOM 623 C C . LYS A 1 82 ? -26.715 43.042 -2.601 1.00 39.09 82 LYS A C 1
ATOM 624 O O . LYS A 1 82 ? -27.111 42.942 -1.436 1.00 39.07 82 LYS A O 1
ATOM 630 N N . LYS A 1 83 ? -25.650 43.788 -2.955 1.00 35.96 83 LYS A N 1
ATOM 631 C CA . LYS A 1 83 ? -24.848 44.527 -1.965 1.00 36.16 83 LYS A CA 1
ATOM 632 C C . LYS A 1 83 ? -25.697 45.611 -1.304 1.00 45.08 83 LYS A C 1
ATOM 633 O O . LYS A 1 83 ? -25.666 45.737 -0.085 1.00 47.56 83 LYS A O 1
ATOM 639 N N . PHE A 1 84 ? -26.444 46.393 -2.109 1.00 42.43 84 PHE A N 1
ATOM 640 C CA . PHE A 1 84 ? -27.347 47.445 -1.656 1.00 43.35 84 PHE A CA 1
ATOM 641 C C . PHE A 1 84 ? -28.461 46.865 -0.726 1.00 47.71 84 PHE A C 1
ATOM 642 O O . PHE A 1 84 ? -28.680 47.374 0.375 1.00 48.88 84 PHE A O 1
ATOM 650 N N . LYS A 1 85 ? -29.104 45.768 -1.141 1.00 41.40 85 LYS A N 1
ATOM 651 C CA . LYS A 1 85 ? -30.131 45.083 -0.342 1.00 41.24 85 LYS A CA 1
ATOM 652 C C . LYS A 1 85 ? -29.548 44.668 1.026 1.00 49.97 85 LYS A C 1
ATOM 653 O O . LYS A 1 85 ? -30.166 44.943 2.055 1.00 51.98 85 LYS A O 1
ATOM 659 N N . ASP A 1 86 ? -28.369 43.994 1.023 1.00 46.31 86 ASP A N 1
ATOM 660 C CA . ASP A 1 86 ? -27.681 43.538 2.238 1.00 49.23 86 ASP A CA 1
ATOM 661 C C . ASP A 1 86 ? -27.234 44.677 3.152 1.00 54.65 86 ASP A C 1
ATOM 662 O O . ASP A 1 86 ? -27.362 44.541 4.367 1.00 56.59 86 ASP A O 1
ATOM 667 N N . GLU A 1 87 ? -26.736 45.790 2.591 1.00 51.16 87 GLU A N 1
ATOM 668 C CA . GLU A 1 87 ? -26.264 46.934 3.401 1.00 54.63 87 GLU A CA 1
ATOM 669 C C . GLU A 1 87 ? -27.403 47.619 4.122 1.00 59.91 87 GLU A C 1
ATOM 670 O O . GLU A 1 87 ? -27.269 47.959 5.298 1.00 60.97 87 GLU A O 1
ATOM 676 N N . ASN A 1 88 ? -28.527 47.815 3.412 1.00 55.11 88 ASN A N 1
ATOM 677 C CA . ASN A 1 88 ? -29.693 48.507 3.923 1.00 56.45 88 ASN A CA 1
ATOM 678 C C . ASN A 1 88 ? -30.692 47.585 4.621 1.00 63.12 88 ASN A C 1
ATOM 679 O O . ASN A 1 88 ? -31.723 48.060 5.099 1.00 65.51 88 ASN A O 1
ATOM 684 N N . ARG A 1 89 ? -30.375 46.272 4.713 1.00 59.08 89 ARG A N 1
ATOM 685 C CA . ARG A 1 89 ? -31.229 45.253 5.323 1.00 59.80 89 ARG A CA 1
ATOM 686 C C . ARG A 1 89 ? -32.676 45.356 4.775 1.00 62.17 89 ARG A C 1
ATOM 687 O O . ARG A 1 89 ? -33.638 45.344 5.544 1.00 64.38 89 ARG A O 1
ATOM 695 N N . LEU A 1 90 ? -32.812 45.496 3.441 1.00 54.96 90 LEU A N 1
ATOM 696 C CA . LEU A 1 90 ? -34.115 45.626 2.764 1.00 53.18 90 LEU A CA 1
ATOM 697 C C . LEU A 1 90 ? -34.754 44.259 2.666 1.00 57.33 90 LEU A C 1
ATOM 698 O O . LEU A 1 90 ? -34.129 43.326 2.171 1.00 56.61 90 LEU A O 1
ATOM 703 N N . ALA A 1 91 ? -35.964 44.125 3.198 1.00 55.27 91 ALA A N 1
ATOM 704 C CA . ALA A 1 91 ? -36.715 42.875 3.229 1.00 55.14 91 ALA A CA 1
ATOM 705 C C . ALA A 1 91 ? -37.571 42.672 1.970 1.00 58.57 91 ALA A C 1
ATOM 706 O O . ALA A 1 91 ? -38.562 41.951 2.036 1.00 62.00 91 ALA A O 1
ATOM 708 N N . PHE A 1 92 ? -37.226 43.312 0.839 1.00 49.39 92 PHE A N 1
ATOM 709 C CA . PHE A 1 92 ? -38.004 43.111 -0.391 1.00 46.44 92 PHE A CA 1
ATOM 710 C C . PHE A 1 92 ? -37.059 42.897 -1.568 1.00 47.37 92 PHE A C 1
ATOM 711 O O . PHE A 1 92 ? -35.846 43.064 -1.428 1.00 45.83 92 PHE A O 1
ATOM 719 N N . ASN A 1 93 ? -37.618 42.548 -2.721 1.00 42.50 93 ASN A N 1
ATOM 720 C CA . ASN A 1 93 ? -36.830 42.325 -3.908 1.00 41.34 93 ASN A CA 1
ATOM 721 C C . ASN A 1 93 ? -36.401 43.626 -4.547 1.00 44.46 93 ASN A C 1
ATOM 722 O O . ASN A 1 93 ? -37.163 44.598 -4.594 1.00 43.36 93 ASN A O 1
ATOM 727 N N . LEU A 1 94 ? -35.169 43.603 -5.079 1.00 39.40 94 LEU A N 1
ATOM 728 C CA . LEU A 1 94 ? -34.561 44.671 -5.850 1.00 38.96 94 LEU A CA 1
ATOM 729 C C . LEU A 1 94 ? -34.377 44.050 -7.213 1.00 39.06 94 LEU A C 1
ATOM 730 O O . LEU A 1 94 ? -33.834 42.953 -7.302 1.00 35.89 94 LEU A O 1
ATOM 735 N N . LEU A 1 95 ? -34.899 44.694 -8.252 1.00 34.42 95 LEU A N 1
ATOM 736 C CA . LEU A 1 95 ? -34.846 44.162 -9.624 1.00 33.37 95 LEU A CA 1
ATOM 737 C C . LEU A 1 95 ? -33.947 45.007 -10.494 1.00 37.25 95 LEU A C 1
ATOM 738 O O . LEU A 1 95 ? -33.938 46.226 -10.388 1.00 35.87 95 LEU A O 1
ATOM 743 N N . SER A 1 96 ? -33.225 44.352 -11.382 1.00 36.35 96 SER A N 1
ATOM 744 C CA . SER A 1 96 ? -32.268 45.007 -12.248 1.00 36.10 96 SER A CA 1
ATOM 745 C C . SER A 1 96 ? -32.838 45.168 -13.622 1.00 39.00 96 SER A C 1
ATOM 746 O O . SER A 1 96 ? -32.995 44.164 -14.316 1.00 37.43 96 SER A O 1
ATOM 749 N N . ASP A 1 97 ? -33.032 46.422 -14.057 1.00 37.55 97 ASP A N 1
ATOM 750 C CA . ASP A 1 97 ? -33.486 46.752 -15.407 1.00 38.34 97 ASP A CA 1
ATOM 751 C C . ASP A 1 97 ? -32.264 47.150 -16.241 1.00 43.66 97 ASP A C 1
ATOM 752 O O . ASP A 1 97 ? -32.283 48.115 -17.004 1.00 44.28 97 ASP A O 1
ATOM 757 N N . TYR A 1 98 ? -31.197 46.376 -16.095 1.00 39.69 98 TYR A N 1
ATOM 758 C CA . TYR A 1 98 ? -29.900 46.545 -16.759 1.00 39.31 98 TYR A CA 1
ATOM 759 C C . TYR A 1 98 ? -30.020 46.823 -18.251 1.00 44.71 98 TYR A C 1
ATOM 760 O O . TYR A 1 98 ? -29.181 47.515 -18.815 1.00 45.20 98 TYR A O 1
ATOM 769 N N . ASN A 1 99 ? -31.001 46.190 -18.910 1.00 41.35 99 ASN A N 1
ATOM 770 C CA . ASN A 1 99 ? -31.181 46.306 -20.359 1.00 42.82 99 ASN A CA 1
ATOM 771 C C . ASN A 1 99 ? -32.144 47.422 -20.742 1.00 50.36 99 ASN A C 1
ATOM 772 O O . ASN A 1 99 ? -32.501 47.530 -21.908 1.00 53.31 99 ASN A O 1
ATOM 777 N N . ARG A 1 100 ? -32.553 48.253 -19.749 1.00 46.92 100 ARG A N 1
ATOM 778 C CA . ARG A 1 100 ? -33.409 49.453 -19.830 1.00 48.45 100 ARG A CA 1
ATOM 779 C C . ARG A 1 100 ? -34.774 49.251 -20.469 1.00 55.37 100 ARG A C 1
ATOM 780 O O . ARG A 1 100 ? -35.371 50.219 -20.913 1.00 57.37 100 ARG A O 1
ATOM 788 N N . GLU A 1 101 ? -35.289 48.024 -20.473 1.00 50.02 101 GLU A N 1
ATOM 789 C CA . GLU A 1 101 ? -36.580 47.734 -21.084 1.00 50.95 101 GLU A CA 1
ATOM 790 C C . GLU A 1 101 ? -37.771 48.175 -20.216 1.00 51.84 101 GLU A C 1
ATOM 791 O O . GLU A 1 101 ? -38.731 48.751 -20.744 1.00 55.33 101 GLU A O 1
ATOM 797 N N . VAL A 1 102 ? -37.686 47.980 -18.892 1.00 43.03 102 VAL A N 1
ATOM 798 C CA . VAL A 1 102 ? -38.756 48.377 -17.971 1.00 42.37 102 VAL A CA 1
ATOM 799 C C . VAL A 1 102 ? -38.918 49.897 -17.823 1.00 49.33 102 VAL A C 1
ATOM 800 O O . VAL A 1 102 ? -40.049 50.373 -17.769 1.00 52.71 102 VAL A O 1
ATOM 804 N N . ILE A 1 103 ? -37.813 50.660 -17.822 1.00 45.05 103 ILE A N 1
ATOM 805 C CA . ILE A 1 103 ? -37.883 52.123 -17.713 1.00 46.18 103 ILE A CA 1
ATOM 806 C C . ILE A 1 103 ? -38.463 52.774 -18.958 1.00 53.39 103 ILE A C 1
ATOM 807 O O . ILE A 1 103 ? -39.101 53.822 -18.848 1.00 54.44 103 ILE A O 1
ATOM 812 N N . LYS A 1 104 ? -38.274 52.134 -20.134 1.00 51.69 104 LYS A N 1
ATOM 813 C CA . LYS A 1 104 ? -38.842 52.582 -21.419 1.00 55.35 104 LYS A CA 1
ATOM 814 C C . LYS A 1 104 ? -40.354 52.301 -21.382 1.00 61.54 104 LYS A C 1
ATOM 815 O O . LYS A 1 104 ? -41.149 53.194 -21.652 1.00 63.72 104 LYS A O 1
ATOM 821 N N . LEU A 1 105 ? -40.736 51.065 -20.975 1.00 55.97 105 LEU A N 1
ATOM 822 C CA . LEU A 1 105 ? -42.102 50.574 -20.804 1.00 55.33 105 LEU A CA 1
ATOM 823 C C . LEU A 1 105 ? -42.929 51.506 -19.878 1.00 57.30 105 LEU A C 1
ATOM 824 O O . LEU A 1 105 ? -44.008 51.935 -20.265 1.00 58.85 105 LEU A O 1
ATOM 829 N N . TYR A 1 106 ? -42.391 51.872 -18.697 1.00 51.42 106 TYR A N 1
ATOM 830 C CA . TYR A 1 106 ? -43.075 52.760 -17.748 1.00 51.41 106 TYR A CA 1
ATOM 831 C C . TYR A 1 106 ? -42.792 54.252 -17.961 1.00 57.63 106 TYR A C 1
ATOM 832 O O . TYR A 1 106 ? -43.294 55.073 -17.193 1.00 60.35 106 TYR A O 1
ATOM 841 N N . ASN A 1 107 ? -41.986 54.595 -18.989 1.00 53.71 107 ASN A N 1
ATOM 842 C CA . ASN A 1 107 ? -41.580 55.953 -19.373 1.00 55.15 107 ASN A CA 1
ATOM 843 C C . ASN A 1 107 ? -41.036 56.753 -18.177 1.00 59.63 107 ASN A C 1
ATOM 844 O O . ASN A 1 107 ? -41.480 57.851 -17.898 1.00 61.41 107 ASN A O 1
ATOM 849 N N . VAL A 1 108 ? -40.080 56.161 -17.446 1.00 55.97 108 VAL A N 1
ATOM 850 C CA . VAL A 1 108 ? -39.474 56.742 -16.243 1.00 54.13 108 VAL A CA 1
ATOM 851 C C . VAL A 1 108 ? -37.960 56.701 -16.369 1.00 54.79 108 VAL A C 1
ATOM 852 O O . VAL A 1 108 ? -37.271 55.978 -15.653 1.00 51.51 108 VAL A O 1
ATOM 856 N N . TYR A 1 109 ? -37.438 57.441 -17.327 1.00 54.50 109 TYR A N 1
ATOM 857 C CA . TYR A 1 109 ? -35.999 57.445 -17.545 1.00 55.05 109 TYR A CA 1
ATOM 858 C C . TYR A 1 109 ? -35.418 58.809 -17.785 1.00 60.88 109 TYR A C 1
ATOM 859 O O . TYR A 1 109 ? -36.102 59.661 -18.339 1.00 62.13 109 TYR A O 1
ATOM 868 N N . HIS A 1 110 ? -34.132 58.997 -17.419 1.00 58.36 110 HIS A N 1
ATOM 869 C CA . HIS A 1 110 ? -33.359 60.211 -17.710 1.00 60.63 110 HIS A CA 1
ATOM 870 C C . HIS A 1 110 ? -32.539 59.853 -18.912 1.00 66.61 110 HIS A C 1
ATOM 871 O O . HIS A 1 110 ? -31.871 58.815 -18.905 1.00 63.99 110 HIS A O 1
ATOM 878 N N . GLU A 1 111 ? -32.584 60.690 -19.946 1.00 68.35 111 GLU A N 1
ATOM 879 C CA . GLU A 1 111 ? -31.797 60.512 -21.177 1.00 70.03 111 GLU A CA 1
ATOM 880 C C . GLU A 1 111 ? -30.293 60.572 -20.837 1.00 72.43 111 GLU A C 1
ATOM 881 O O . GLU A 1 111 ? -29.502 59.818 -21.413 1.00 70.38 111 GLU A O 1
ATOM 887 N N . ASP A 1 112 ? -29.926 61.479 -19.892 1.00 68.70 112 ASP A N 1
ATOM 888 C CA . ASP A 1 112 ? -28.568 61.702 -19.415 1.00 68.07 112 ASP A CA 1
ATOM 889 C C . ASP A 1 112 ? -28.569 62.261 -17.995 1.00 71.79 112 ASP A C 1
ATOM 890 O O . ASP A 1 112 ? -29.203 63.279 -17.742 1.00 73.66 112 ASP A O 1
ATOM 895 N N . LEU A 1 113 ? -27.829 61.629 -17.082 1.00 65.00 113 LEU A N 1
ATOM 896 C CA . LEU A 1 113 ? -27.672 62.129 -15.716 1.00 64.77 113 LEU A CA 1
ATOM 897 C C . LEU A 1 113 ? -26.175 62.159 -15.388 1.00 68.37 113 LEU A C 1
ATOM 898 O O . LEU A 1 113 ? -25.568 61.094 -15.253 1.00 67.24 113 LEU A O 1
ATOM 903 N N . LYS A 1 114 ? -25.574 63.360 -15.280 1.00 64.56 114 LYS A N 1
ATOM 904 C CA . LYS A 1 114 ? -24.129 63.527 -15.002 1.00 64.42 114 LYS A CA 1
ATOM 905 C C . LYS A 1 114 ? -23.265 62.757 -16.032 1.00 65.21 114 LYS A C 1
ATOM 906 O O . LYS A 1 114 ? -22.287 62.133 -15.642 1.00 64.25 114 LYS A O 1
ATOM 912 N N . GLY A 1 115 ? -23.674 62.749 -17.304 1.00 62.13 115 GLY A N 1
ATOM 913 C CA . GLY A 1 115 ? -22.992 62.024 -18.376 1.00 61.97 115 GLY A CA 1
ATOM 914 C C . GLY A 1 115 ? -23.342 60.534 -18.457 1.00 63.75 115 GLY A C 1
ATOM 915 O O . GLY A 1 115 ? -22.862 59.840 -19.356 1.00 62.30 115 GLY A O 1
ATOM 916 N N . LEU A 1 116 ? -24.180 60.018 -17.524 1.00 58.80 116 LEU A N 1
ATOM 917 C CA . LEU A 1 116 ? -24.591 58.616 -17.517 1.00 56.60 116 LEU A CA 1
ATOM 918 C C . LEU A 1 116 ? -25.939 58.480 -18.252 1.00 61.63 116 LEU A C 1
ATOM 919 O O . LEU A 1 116 ? -26.951 58.987 -17.780 1.00 61.06 116 LEU A O 1
ATOM 924 N N . LYS A 1 117 ? -25.945 57.765 -19.392 1.00 57.89 117 LYS A N 1
ATOM 925 C CA . LYS A 1 117 ? -27.114 57.606 -20.267 1.00 57.64 117 LYS A CA 1
ATOM 926 C C . LYS A 1 117 ? -28.144 56.543 -19.865 1.00 58.70 117 LYS A C 1
ATOM 927 O O . LYS A 1 117 ? -27.779 55.439 -19.431 1.00 55.27 117 LYS A O 1
ATOM 933 N N . MET A 1 118 ? -29.452 56.884 -20.041 1.00 55.60 118 MET A N 1
ATOM 934 C CA . MET A 1 118 ? -30.618 56.005 -19.804 1.00 52.39 118 MET A CA 1
ATOM 935 C C . MET A 1 118 ? -30.745 55.445 -18.378 1.00 55.80 118 MET A C 1
ATOM 936 O O . MET A 1 118 ? -30.737 54.245 -18.167 1.00 52.37 118 MET A O 1
ATOM 941 N N . VAL A 1 119 ? -30.872 56.345 -17.399 1.00 54.75 119 VAL A N 1
ATOM 942 C CA . VAL A 1 119 ? -30.935 56.024 -15.971 1.00 52.30 119 VAL A CA 1
ATOM 943 C C . VAL A 1 119 ? -32.403 56.177 -15.541 1.00 55.77 119 VAL A C 1
ATOM 944 O O . VAL A 1 119 ? -33.111 56.986 -16.122 1.00 57.50 119 VAL A O 1
ATOM 948 N N . ALA A 1 120 ? -32.857 55.406 -14.543 1.00 49.42 120 ALA A N 1
ATOM 949 C CA . ALA A 1 120 ? -34.239 55.467 -14.049 1.00 48.03 120 ALA A CA 1
ATOM 950 C C . ALA A 1 120 ? -34.526 56.765 -13.294 1.00 51.83 120 ALA A C 1
ATOM 951 O O . ALA A 1 120 ? -33.680 57.243 -12.533 1.00 51.57 120 ALA A O 1
ATOM 953 N N . LYS A 1 121 ? -35.714 57.351 -13.523 1.00 49.05 121 LYS A N 1
ATOM 954 C CA . LYS A 1 121 ? -36.165 58.521 -12.786 1.00 50.37 121 LYS A CA 1
ATOM 955 C C . LYS A 1 121 ? -36.636 57.996 -11.449 1.00 54.70 121 LYS A C 1
ATOM 956 O O . LYS A 1 121 ? -37.019 56.824 -11.362 1.00 52.87 121 LYS A O 1
ATOM 962 N N . ARG A 1 122 ? -36.675 58.848 -10.426 1.00 53.48 122 ARG A N 1
ATOM 963 C CA . ARG A 1 122 ? -37.262 58.449 -9.154 1.00 53.16 122 ARG A CA 1
ATOM 964 C C . ARG A 1 122 ? -38.757 58.378 -9.428 1.00 57.10 122 ARG A C 1
ATOM 965 O O . ARG A 1 122 ? -39.328 59.341 -9.929 1.00 59.49 122 ARG A O 1
ATOM 973 N N . ALA A 1 123 ? -39.375 57.221 -9.199 1.00 51.13 123 ALA A N 1
ATOM 974 C CA . ALA A 1 123 ? -40.799 57.084 -9.445 1.00 52.70 123 ALA A CA 1
ATOM 975 C C . ALA A 1 123 ? -41.416 56.047 -8.530 1.00 56.17 123 ALA A C 1
ATOM 976 O O . ALA A 1 123 ? -40.715 55.158 -8.024 1.00 52.82 123 ALA A O 1
ATOM 978 N N . VAL A 1 124 ? -42.733 56.177 -8.315 1.00 52.35 124 VAL A N 1
ATOM 979 C CA . VAL A 1 124 ? -43.538 55.252 -7.526 1.00 51.96 124 VAL A CA 1
ATOM 980 C C . VAL A 1 124 ? -44.837 54.947 -8.251 1.00 57.27 124 VAL A C 1
ATOM 981 O O . VAL A 1 124 ? -45.541 55.871 -8.618 1.00 60.79 124 VAL A O 1
ATOM 985 N N . PHE A 1 125 ? -45.135 53.645 -8.479 1.00 51.98 125 PHE A N 1
ATOM 986 C CA . PHE A 1 125 ? -46.407 53.182 -9.035 1.00 51.01 125 PHE A CA 1
ATOM 987 C C . PHE A 1 125 ? -46.987 52.221 -8.031 1.00 56.68 125 PHE A C 1
ATOM 988 O O . PHE A 1 125 ? -46.283 51.305 -7.581 1.00 55.90 125 PHE A O 1
ATOM 996 N N . ILE A 1 126 ? -48.250 52.431 -7.648 1.00 54.99 126 ILE A N 1
ATOM 997 C CA . ILE A 1 126 ? -48.956 51.465 -6.808 1.00 54.38 126 ILE A CA 1
ATOM 998 C C . ILE A 1 126 ? -49.953 50.784 -7.747 1.00 57.77 126 ILE A C 1
ATOM 999 O O . ILE A 1 126 ? -50.791 51.464 -8.318 1.00 58.14 126 ILE A O 1
ATOM 1004 N N . VAL A 1 127 ? -49.777 49.475 -7.977 1.00 54.35 127 VAL A N 1
ATOM 1005 C CA . VAL A 1 127 ? -50.581 48.657 -8.878 1.00 53.84 127 VAL A CA 1
ATOM 1006 C C . VAL A 1 127 ? -51.463 47.684 -8.084 1.00 58.12 127 VAL A C 1
ATOM 1007 O O . VAL A 1 127 ? -50.949 46.873 -7.312 1.00 56.82 127 VAL A O 1
ATOM 1011 N N . LYS A 1 128 ? -52.780 47.731 -8.335 1.00 56.00 128 LYS A N 1
ATOM 1012 C CA . LYS A 1 128 ? -53.780 46.843 -7.743 1.00 56.27 128 LYS A CA 1
ATOM 1013 C C . LYS A 1 128 ? -53.596 45.408 -8.291 1.00 59.33 128 LYS A C 1
ATOM 1014 O O . LYS A 1 128 ? -53.170 45.260 -9.437 1.00 57.32 128 LYS A O 1
ATOM 1020 N N . PRO A 1 129 ? -54.026 44.350 -7.554 1.00 58.20 129 PRO A N 1
ATOM 1021 C CA . PRO A 1 129 ? -53.931 42.973 -8.092 1.00 57.15 129 PRO A CA 1
ATOM 1022 C C . PRO A 1 129 ? -54.539 42.771 -9.487 1.00 61.65 129 PRO A C 1
ATOM 1023 O O . PRO A 1 129 ? -53.984 42.003 -10.262 1.00 58.41 129 PRO A O 1
ATOM 1027 N N . ASP A 1 130 ? -55.631 43.502 -9.843 1.00 62.30 130 ASP A N 1
ATOM 1028 C CA . ASP A 1 130 ? -56.208 43.373 -11.189 1.00 63.38 130 ASP A CA 1
ATOM 1029 C C . ASP A 1 130 ? -55.358 44.030 -12.313 1.00 66.95 130 ASP A C 1
ATOM 1030 O O . ASP A 1 130 ? -55.690 43.864 -13.483 1.00 68.82 130 ASP A O 1
ATOM 1035 N N . GLY A 1 131 ? -54.276 44.727 -11.940 1.00 60.92 131 GLY A N 1
ATOM 1036 C CA . GLY A 1 131 ? -53.346 45.390 -12.852 1.00 59.96 131 GLY A CA 1
ATOM 1037 C C . GLY A 1 131 ? -53.501 46.898 -12.948 1.00 64.65 131 GLY A C 1
ATOM 1038 O O . GLY A 1 131 ? -52.683 47.571 -13.586 1.00 63.81 131 GLY A O 1
ATOM 1039 N N . THR A 1 132 ? -54.535 47.446 -12.289 1.00 61.80 132 THR A N 1
ATOM 1040 C CA . THR A 1 132 ? -54.864 48.875 -12.318 1.00 62.70 132 THR A CA 1
ATOM 1041 C C . THR A 1 132 ? -53.878 49.730 -11.547 1.00 64.18 132 THR A C 1
ATOM 1042 O O . THR A 1 132 ? -53.582 49.426 -10.392 1.00 63.78 132 THR A O 1
ATOM 1046 N N . VAL A 1 133 ? -53.397 50.816 -12.188 1.00 58.97 133 VAL A N 1
ATOM 1047 C CA . VAL A 1 133 ? -52.483 51.791 -11.603 1.00 58.63 133 VAL A CA 1
ATOM 1048 C C . VAL A 1 133 ? -53.326 52.703 -10.688 1.00 66.94 133 VAL A C 1
ATOM 1049 O O . VAL A 1 133 ? -54.066 53.556 -11.175 1.00 68.53 133 VAL A O 1
ATOM 1053 N N . ALA A 1 134 ? -53.238 52.490 -9.370 1.00 64.00 134 ALA A N 1
ATOM 1054 C CA . ALA A 1 134 ? -54.022 53.249 -8.390 1.00 65.98 134 ALA A CA 1
ATOM 1055 C C . ALA A 1 134 ? -53.276 54.438 -7.776 1.00 69.05 134 ALA A C 1
ATOM 1056 O O . ALA A 1 134 ? -53.834 55.173 -6.968 1.00 70.67 134 ALA A O 1
ATOM 1058 N N . TYR A 1 135 ? -52.015 54.632 -8.153 1.00 64.58 135 TYR A N 1
ATOM 1059 C CA . TYR A 1 135 ? -51.167 55.719 -7.653 1.00 64.63 135 TYR A CA 1
ATOM 1060 C C . TYR A 1 135 ? -49.944 55.849 -8.556 1.00 66.04 135 TYR A C 1
ATOM 1061 O O . TYR A 1 135 ? -49.333 54.844 -8.920 1.00 63.56 135 TYR A O 1
ATOM 1070 N N . LYS A 1 136 ? -49.588 57.089 -8.901 1.00 63.46 136 LYS A N 1
ATOM 1071 C CA . LYS A 1 136 ? -48.452 57.382 -9.756 1.00 63.09 136 LYS A CA 1
ATOM 1072 C C . LYS A 1 136 ? -47.756 58.675 -9.296 1.00 70.53 136 LYS A C 1
ATOM 1073 O O . LYS A 1 136 ? -48.400 59.692 -9.106 1.00 72.20 136 LYS A O 1
ATOM 1079 N N . TRP A 1 137 ? -46.445 58.608 -9.091 1.00 66.47 137 TRP A N 1
ATOM 1080 C CA . TRP A 1 137 ? -45.640 59.763 -8.699 1.00 67.20 137 TRP A CA 1
ATOM 1081 C C . TRP A 1 137 ? -44.330 59.663 -9.477 1.00 66.68 137 TRP A C 1
ATOM 1082 O O . TRP A 1 137 ? -43.711 58.611 -9.447 1.00 63.97 137 TRP A O 1
ATOM 1093 N N . VAL A 1 138 ? -43.971 60.702 -10.249 1.00 63.73 138 VAL A N 1
ATOM 1094 C CA . VAL A 1 138 ? -42.733 60.786 -11.031 1.00 63.45 138 VAL A CA 1
ATOM 1095 C C . VAL A 1 138 ? -42.111 62.167 -10.794 1.00 71.56 138 VAL A C 1
ATOM 1096 O O . VAL A 1 138 ? -42.846 63.151 -10.681 1.00 75.38 138 VAL A O 1
ATOM 1100 N N . THR A 1 139 ? -40.765 62.243 -10.711 1.00 66.76 139 THR A N 1
ATOM 1101 C CA . THR A 1 139 ? -40.052 63.528 -10.574 1.00 68.17 139 THR A CA 1
ATOM 1102 C C . THR A 1 139 ? -38.939 63.589 -11.619 1.00 72.18 139 THR A C 1
ATOM 1103 O O . THR A 1 139 ? -38.381 62.556 -11.967 1.00 68.30 139 THR A O 1
ATOM 1107 N N . ASP A 1 140 ? -38.603 64.783 -12.100 1.00 73.83 140 ASP A N 1
ATOM 1108 C CA . ASP A 1 140 ? -37.513 64.970 -13.065 1.00 74.07 140 ASP A CA 1
ATOM 1109 C C . ASP A 1 140 ? -36.223 65.301 -12.344 1.00 75.58 140 ASP A C 1
ATOM 1110 O O . ASP A 1 140 ? -35.198 65.472 -12.991 1.00 76.13 140 ASP A O 1
ATOM 1115 N N . ASN A 1 141 ? -36.289 65.404 -11.001 1.00 71.20 141 ASN A N 1
ATOM 1116 C CA . ASN A 1 141 ? -35.175 65.684 -10.090 1.00 70.42 141 ASN A CA 1
ATOM 1117 C C . ASN A 1 141 ? -34.611 64.336 -9.563 1.00 69.11 141 ASN A C 1
ATOM 1118 O O . ASN A 1 141 ? -35.215 63.744 -8.671 1.00 66.81 141 ASN A O 1
ATOM 1123 N N . PRO A 1 142 ? -33.449 63.842 -10.078 1.00 65.07 142 PRO A N 1
ATOM 1124 C CA . PRO A 1 142 ? -32.940 62.516 -9.638 1.00 61.91 142 PRO A CA 1
ATOM 1125 C C . PRO A 1 142 ? -32.600 62.389 -8.163 1.00 65.99 142 PRO A C 1
ATOM 1126 O O . PRO A 1 142 ? -32.442 61.274 -7.671 1.00 63.69 142 PRO A O 1
ATOM 1130 N N . LEU A 1 143 ? -32.501 63.525 -7.472 1.00 66.92 143 LEU A N 1
ATOM 1131 C CA . LEU A 1 143 ? -32.177 63.584 -6.054 1.00 67.88 143 LEU A CA 1
ATOM 1132 C C . LEU A 1 143 ? -33.411 63.492 -5.162 1.00 71.78 143 LEU A C 1
ATOM 1133 O O . LEU A 1 143 ? -33.295 63.055 -4.014 1.00 70.89 143 LEU A O 1
ATOM 1138 N N . ASN A 1 144 ? -34.584 63.853 -5.712 1.00 68.18 144 ASN A N 1
ATOM 1139 C CA . ASN A 1 144 ? -35.857 63.948 -5.002 1.00 68.99 144 ASN A CA 1
ATOM 1140 C C . ASN A 1 144 ? -36.505 62.607 -4.662 1.00 72.75 144 ASN A C 1
ATOM 1141 O O . ASN A 1 144 ? -37.166 61.990 -5.509 1.00 71.24 144 ASN A O 1
ATOM 1146 N N . GLU A 1 145 ? -36.305 62.164 -3.402 1.00 69.00 145 GLU A N 1
ATOM 1147 C CA . GLU A 1 145 ? -36.840 60.917 -2.840 1.00 65.96 145 GLU A CA 1
ATOM 1148 C C . GLU A 1 145 ? -38.342 61.082 -2.628 1.00 72.15 145 GLU A C 1
ATOM 1149 O O . GLU A 1 145 ? -38.764 62.134 -2.128 1.00 74.79 145 GLU A O 1
ATOM 1155 N N . PRO A 1 146 ? -39.164 60.048 -2.911 1.00 66.41 146 PRO A N 1
ATOM 1156 C CA . PRO A 1 146 ? -40.605 60.172 -2.620 1.00 68.28 146 PRO A CA 1
ATOM 1157 C C . PRO A 1 146 ? -40.856 60.277 -1.115 1.00 75.37 146 PRO A C 1
ATOM 1158 O O . PRO A 1 146 ? -39.961 59.995 -0.320 1.00 73.97 146 PRO A O 1
ATOM 1162 N N . ASP A 1 147 ? -42.065 60.666 -0.722 1.00 76.85 147 ASP A N 1
ATOM 1163 C CA . ASP A 1 147 ? -42.406 60.703 0.694 1.00 80.03 147 ASP A CA 1
ATOM 1164 C C . ASP A 1 147 ? -42.891 59.282 1.007 1.00 82.13 147 ASP A C 1
ATOM 1165 O O . ASP A 1 147 ? -44.048 58.958 0.726 1.00 82.04 147 ASP A O 1
ATOM 1170 N N . TYR A 1 148 ? -41.977 58.423 1.526 1.00 76.54 148 TYR A N 1
ATOM 1171 C CA . TYR A 1 148 ? -42.261 57.029 1.857 1.00 75.21 148 TYR A CA 1
ATOM 1172 C C . TYR A 1 148 ? -43.459 56.829 2.779 1.00 81.60 148 TYR A C 1
ATOM 1173 O O . TYR A 1 148 ? -44.220 55.893 2.551 1.00 79.49 148 TYR A O 1
ATOM 1182 N N . ASP A 1 149 ? -43.687 57.748 3.748 1.00 82.00 149 ASP A N 1
ATOM 1183 C CA . ASP A 1 149 ? -44.850 57.709 4.642 1.00 84.71 149 ASP A CA 1
ATOM 1184 C C . ASP A 1 149 ? -46.154 57.879 3.858 1.00 85.82 149 ASP A C 1
ATOM 1185 O O . ASP A 1 149 ? -47.142 57.204 4.168 1.00 85.37 149 ASP A O 1
ATOM 1190 N N . GLU A 1 150 ? -46.156 58.765 2.834 1.00 80.44 150 GLU A N 1
ATOM 1191 C CA . GLU A 1 150 ? -47.333 58.973 1.971 1.00 80.16 150 GLU A CA 1
ATOM 1192 C C . GLU A 1 150 ? -47.543 57.747 1.078 1.00 76.24 150 GLU A C 1
ATOM 1193 O O . GLU A 1 150 ? -48.682 57.366 0.814 1.00 76.36 150 GLU A O 1
ATOM 1199 N N . VAL A 1 151 ? -46.443 57.114 0.619 1.00 68.61 151 VAL A N 1
ATOM 1200 C CA . VAL A 1 151 ? -46.563 55.915 -0.226 1.00 64.28 151 VAL A CA 1
ATOM 1201 C C . VAL A 1 151 ? -47.205 54.767 0.574 1.00 67.86 151 VAL A C 1
ATOM 1202 O O . VAL A 1 151 ? -48.129 54.123 0.075 1.00 66.41 151 VAL A O 1
ATOM 1206 N N . VAL A 1 152 ? -46.731 54.542 1.822 1.00 65.65 152 VAL A N 1
ATOM 1207 C CA . VAL A 1 152 ? -47.227 53.525 2.765 1.00 66.40 152 VAL A CA 1
ATOM 1208 C C . VAL A 1 152 ? -48.721 53.787 3.025 1.00 76.09 152 VAL A C 1
ATOM 1209 O O . VAL A 1 152 ? -49.538 52.854 2.970 1.00 77.69 152 VAL A O 1
ATOM 1213 N N . ARG A 1 153 ? -49.072 55.080 3.217 1.00 74.82 153 ARG A N 1
ATOM 1214 C CA . ARG A 1 153 ? -50.429 55.597 3.457 1.00 77.29 153 ARG A CA 1
ATOM 1215 C C . ARG A 1 153 ? -51.343 55.237 2.276 1.00 80.46 153 ARG A C 1
ATOM 1216 O O . ARG A 1 153 ? -52.402 54.648 2.495 1.00 82.00 153 ARG A O 1
ATOM 1224 N N . GLU A 1 154 ? -50.924 55.549 1.032 1.00 75.24 154 GLU A N 1
ATOM 1225 C CA . GLU A 1 154 ? -51.715 55.236 -0.164 1.00 74.37 154 GLU A CA 1
ATOM 1226 C C . GLU A 1 154 ? -51.799 53.740 -0.385 1.00 74.13 154 GLU A C 1
ATOM 1227 O O . GLU A 1 154 ? -52.881 53.240 -0.687 1.00 75.24 154 GLU A O 1
ATOM 1233 N N . ALA A 1 155 ? -50.687 53.012 -0.167 1.00 66.18 155 ALA A N 1
ATOM 1234 C CA . ALA A 1 155 ? -50.653 51.556 -0.366 1.00 63.64 155 ALA A CA 1
ATOM 1235 C C . ALA A 1 155 ? -51.593 50.828 0.586 1.00 69.19 155 ALA A C 1
ATOM 1236 O O . ALA A 1 155 ? -52.346 49.975 0.136 1.00 68.21 155 ALA A O 1
ATOM 1238 N N . ASN A 1 156 ? -51.594 51.209 1.882 1.00 68.33 156 ASN A N 1
ATOM 1239 C CA . ASN A 1 156 ? -52.468 50.629 2.901 1.00 69.81 156 ASN A CA 1
ATOM 1240 C C . ASN A 1 156 ? -53.936 50.903 2.588 1.00 78.06 156 ASN A C 1
ATOM 1241 O O . ASN A 1 156 ? -54.771 50.008 2.769 1.00 78.21 156 ASN A O 1
ATOM 1246 N N . LYS A 1 157 ? -54.219 52.104 2.024 1.00 76.72 157 LYS A N 1
ATOM 1247 C CA . LYS A 1 157 ? -55.548 52.522 1.584 1.00 79.87 157 LYS A CA 1
ATOM 1248 C C . LYS A 1 157 ? -55.998 51.672 0.382 1.00 83.13 157 LYS A C 1
ATOM 1249 O O . LYS A 1 157 ? -57.076 51.079 0.440 1.00 84.04 157 LYS A O 1
ATOM 1255 N N . ILE A 1 158 ? -55.159 51.581 -0.679 1.00 78.21 158 ILE A N 1
ATOM 1256 C CA . ILE A 1 158 ? -55.405 50.773 -1.898 1.00 76.65 158 ILE A CA 1
ATOM 1257 C C . ILE A 1 158 ? -55.661 49.288 -1.553 1.00 80.50 158 ILE A C 1
ATOM 1258 O O . ILE A 1 158 ? -56.605 48.691 -2.081 1.00 80.81 158 ILE A O 1
ATOM 1263 N N . ALA A 1 159 ? -54.867 48.728 -0.618 1.00 77.23 159 ALA A N 1
ATOM 1264 C CA . ALA A 1 159 ? -55.027 47.352 -0.125 1.00 77.04 159 ALA A CA 1
ATOM 1265 C C . ALA A 1 159 ? -56.324 47.181 0.686 1.00 86.51 159 ALA A C 1
ATOM 1266 O O . ALA A 1 159 ? -56.878 46.086 0.727 1.00 86.53 159 ALA A O 1
ATOM 1268 N N . GLY A 1 160 ? -56.782 48.261 1.321 1.00 88.48 160 GLY A N 1
ATOM 1269 C CA . GLY A 1 160 ? -58.005 48.281 2.120 1.00 92.30 160 GLY A CA 1
ATOM 1270 C C . GLY A 1 160 ? -59.268 48.243 1.283 1.00 99.81 160 GLY A C 1
ATOM 1271 O O . GLY A 1 160 ? -60.212 47.521 1.619 1.00 100.77 160 GLY A O 1
ATOM 1272 N N . GLU A 1 161 ? -59.284 49.014 0.173 1.00 98.15 161 GLU A N 1
ATOM 1273 C CA . GLU A 1 161 ? -60.408 49.110 -0.770 1.00 100.27 161 GLU A CA 1
ATOM 1274 C C . GLU A 1 161 ? -60.664 47.776 -1.470 1.00 104.11 161 GLU A C 1
ATOM 1275 O O . GLU A 1 161 ? -61.803 47.515 -1.866 1.00 106.44 161 GLU A O 1
ATOM 1281 N N . LEU A 1 162 ? -59.606 46.942 -1.615 1.00 97.78 162 LEU A N 1
ATOM 1282 C CA . LEU A 1 162 ? -59.605 45.631 -2.276 1.00 95.77 162 LEU A CA 1
ATOM 1283 C C . LEU A 1 162 ? -60.737 44.714 -1.876 1.00 105.25 162 LEU A C 1
ATOM 1284 O O . LEU A 1 162 ? -60.797 44.255 -0.732 1.00 107.06 162 LEU A O 1
ATOM 1289 N N . VAL A 1 163 ? -61.633 44.448 -2.840 1.00 103.73 163 VAL A N 1
ATOM 1290 C CA . VAL A 1 163 ? -62.808 43.585 -2.705 1.00 129.64 163 VAL A CA 1
ATOM 1291 C C . VAL A 1 163 ? -62.743 42.521 -3.809 1.00 149.83 163 VAL A C 1
ATOM 1292 O O . VAL A 1 163 ? -61.671 42.265 -4.358 1.00 108.82 163 VAL A O 1
ATOM 1296 N N . LEU B 1 4 ? -19.203 9.260 -23.347 1.00 73.14 4 LEU B N 1
ATOM 1297 C CA . LEU B 1 4 ? -19.692 10.642 -23.284 1.00 70.26 4 LEU B CA 1
ATOM 1298 C C . LEU B 1 4 ? -19.093 11.467 -22.122 1.00 69.94 4 LEU B C 1
ATOM 1299 O O . LEU B 1 4 ? -18.494 12.505 -22.392 1.00 70.23 4 LEU B O 1
ATOM 1304 N N . VAL B 1 5 ? -19.204 10.997 -20.854 1.00 62.74 5 VAL B N 1
ATO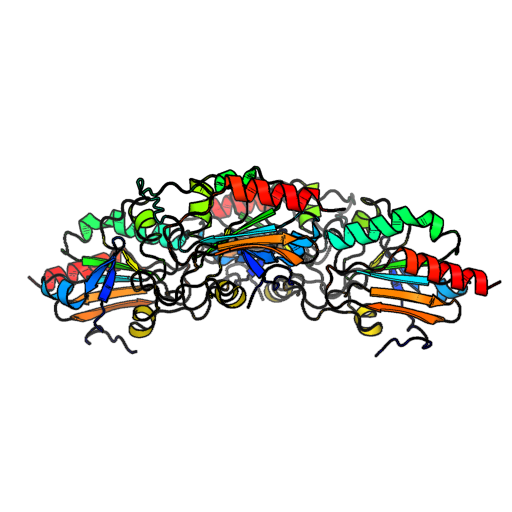M 1305 C CA . VAL B 1 5 ? -18.571 11.643 -19.681 1.00 60.63 5 VAL B CA 1
ATOM 1306 C C . VAL B 1 5 ? -17.821 10.554 -18.901 1.00 68.47 5 VAL B C 1
ATOM 1307 O O . VAL B 1 5 ? -18.453 9.695 -18.288 1.00 68.03 5 VAL B O 1
ATOM 1311 N N . GLU B 1 6 ? -16.478 10.559 -18.985 1.00 68.09 6 GLU B N 1
ATOM 1312 C CA . GLU B 1 6 ? -15.649 9.539 -18.345 1.00 69.42 6 GLU B CA 1
ATOM 1313 C C . GLU B 1 6 ? -14.743 10.068 -17.246 1.00 71.44 6 GLU B C 1
ATOM 1314 O O . GLU B 1 6 ? -14.439 11.245 -17.206 1.00 66.62 6 GLU B O 1
ATOM 1320 N N . LEU B 1 7 ? -14.336 9.181 -16.337 1.00 72.24 7 LEU B N 1
ATOM 1321 C CA . LEU B 1 7 ? -13.453 9.470 -15.211 1.00 73.41 7 LEU B CA 1
ATOM 1322 C C . LEU B 1 7 ? -12.149 10.055 -15.730 1.00 79.74 7 LEU B C 1
ATOM 1323 O O . LEU B 1 7 ? -11.655 9.639 -16.776 1.00 82.96 7 LEU B O 1
ATOM 1328 N N . GLY B 1 8 ? -11.648 11.066 -15.046 1.00 74.35 8 GLY B N 1
ATOM 1329 C CA . GLY B 1 8 ? -10.420 11.743 -15.435 1.00 75.31 8 GLY B CA 1
ATOM 1330 C C . GLY B 1 8 ? -10.570 12.827 -16.487 1.00 77.92 8 GLY B C 1
ATOM 1331 O O . GLY B 1 8 ? -9.656 13.637 -16.651 1.00 78.39 8 GLY B O 1
ATOM 1332 N N . GLU B 1 9 ? -11.699 12.865 -17.220 1.00 72.80 9 GLU B N 1
ATOM 1333 C CA . GLU B 1 9 ? -11.886 13.909 -18.231 1.00 71.51 9 GLU B CA 1
ATOM 1334 C C . GLU B 1 9 ? -12.650 15.149 -17.689 1.00 66.92 9 GLU B C 1
ATOM 1335 O O . GLU B 1 9 ? -13.084 15.133 -16.534 1.00 64.90 9 GLU B O 1
ATOM 1341 N N A LYS B 1 10 ? -12.764 16.218 -18.501 0.50 61.69 10 LYS B N 1
ATOM 1342 N N B LYS B 1 10 ? -12.774 16.209 -18.500 0.50 60.68 10 LYS B N 1
ATOM 1343 C CA A LYS B 1 10 ? -13.441 17.461 -18.121 0.50 58.76 10 LYS B CA 1
ATOM 1344 C CA B LYS B 1 10 ? -13.449 17.442 -18.093 0.50 57.25 10 LYS B CA 1
ATOM 1345 C C A LYS B 1 10 ? -14.966 17.295 -18.130 0.50 60.05 10 LYS B C 1
ATOM 1346 C C B LYS B 1 10 ? -14.967 17.314 -18.135 0.50 59.42 10 LYS B C 1
ATOM 1347 O O A LYS B 1 10 ? -15.522 16.765 -19.095 0.50 60.96 10 LYS B O 1
ATOM 1348 O O B LYS B 1 10 ? -15.520 16.822 -19.121 0.50 60.40 10 LYS B O 1
ATOM 1359 N N . ALA B 1 11 ? -15.635 17.723 -17.044 1.00 52.80 11 ALA B N 1
ATOM 1360 C CA . ALA B 1 11 ? -17.098 17.663 -16.923 1.00 49.74 11 ALA B CA 1
ATOM 1361 C C . ALA B 1 11 ? -17.717 18.753 -17.810 1.00 53.26 11 ALA B C 1
ATOM 1362 O O . ALA B 1 11 ? -17.252 19.893 -17.759 1.00 51.83 11 ALA B O 1
ATOM 1364 N N . PRO B 1 12 ? -18.677 18.408 -18.711 1.00 51.03 12 PRO B N 1
ATOM 1365 C CA . PRO B 1 12 ? -19.328 19.454 -19.533 1.00 50.05 12 PRO B CA 1
ATOM 1366 C C . PRO B 1 12 ? -20.043 20.457 -18.627 1.00 49.17 12 PRO B C 1
ATOM 1367 O O . PRO B 1 12 ? -20.597 20.085 -17.592 1.00 46.04 12 PRO B O 1
ATOM 1371 N N . ASP B 1 13 ? -19.959 21.727 -18.986 1.00 45.04 13 ASP B N 1
ATOM 1372 C CA . ASP B 1 13 ? -20.580 22.817 -18.248 1.00 42.44 13 ASP B CA 1
ATOM 1373 C C . ASP B 1 13 ? -22.093 22.809 -18.510 1.00 46.68 13 ASP B C 1
ATOM 1374 O O . ASP B 1 13 ? -22.550 22.334 -19.558 1.00 47.74 13 ASP B O 1
ATOM 1379 N N . PHE B 1 14 ? -22.865 23.367 -17.589 1.00 40.05 14 PHE B N 1
ATOM 1380 C CA . PHE B 1 14 ? -24.304 23.511 -17.793 1.00 38.24 14 PHE B CA 1
ATOM 1381 C C . PHE B 1 14 ? -24.837 24.537 -16.840 1.00 40.27 14 PHE B C 1
ATOM 1382 O O . PHE B 1 14 ? -24.215 24.806 -15.802 1.00 37.50 14 PHE B O 1
ATOM 1390 N N . THR B 1 15 ? -26.022 25.059 -17.178 1.00 37.54 15 THR B N 1
ATOM 1391 C CA . THR B 1 15 ? -26.797 25.977 -16.367 1.00 36.69 15 THR B CA 1
ATOM 1392 C C . THR B 1 15 ? -28.197 25.404 -16.284 1.00 39.52 15 THR B C 1
ATOM 1393 O O . THR B 1 15 ? -28.827 25.160 -17.313 1.00 40.87 15 THR B O 1
ATOM 1397 N N . LEU B 1 16 ? -28.709 25.231 -15.086 1.00 33.55 16 LEU B N 1
ATOM 1398 C CA . LEU B 1 16 ? -30.098 24.791 -14.921 1.00 32.30 16 LEU B CA 1
ATOM 1399 C C . LEU B 1 16 ? -30.745 25.633 -13.852 1.00 37.30 16 LEU B C 1
ATOM 1400 O O . LEU B 1 16 ? -30.028 26.071 -12.946 1.00 36.38 16 LEU B O 1
ATOM 1405 N N . PRO B 1 17 ? -32.094 25.797 -13.848 1.00 35.77 17 PRO B N 1
ATOM 1406 C CA . PRO B 1 17 ? -32.726 26.536 -12.742 1.00 34.68 17 PRO B CA 1
ATOM 1407 C C . PRO B 1 17 ? -32.759 25.676 -11.479 1.00 36.83 17 PRO B C 1
ATOM 1408 O O . PRO B 1 17 ? -32.994 24.472 -11.571 1.00 36.30 17 PRO B O 1
ATOM 1412 N N . ASN B 1 18 ? -32.605 26.293 -10.308 1.00 32.54 18 ASN B N 1
ATOM 1413 C CA . ASN B 1 18 ? -32.744 25.579 -9.063 1.00 31.05 18 ASN B CA 1
ATOM 1414 C C . ASN B 1 18 ? -34.225 25.594 -8.633 1.00 36.08 18 ASN B C 1
ATOM 1415 O O . ASN B 1 18 ? -35.089 26.063 -9.384 1.00 35.98 18 ASN B O 1
ATOM 1420 N N . GLN B 1 19 ? -34.532 25.071 -7.434 1.00 33.59 19 GLN B N 1
ATOM 1421 C CA . GLN B 1 19 ? -35.910 25.033 -6.931 1.00 34.53 19 GLN B CA 1
ATOM 1422 C C . GLN B 1 19 ? -36.601 26.418 -6.859 1.00 41.54 19 GLN B C 1
ATOM 1423 O O . GLN B 1 19 ? -37.815 26.451 -6.663 1.00 43.38 19 GLN B O 1
ATOM 1429 N N . ASP B 1 20 ? -35.835 27.541 -6.925 1.00 37.88 20 ASP B N 1
ATOM 1430 C CA . ASP B 1 20 ? -36.382 28.913 -6.858 1.00 39.55 20 ASP B CA 1
ATOM 1431 C C . ASP B 1 20 ? -36.243 29.616 -8.208 1.00 40.16 20 ASP B C 1
ATOM 1432 O O . ASP B 1 20 ? -36.379 30.818 -8.265 1.00 38.94 20 ASP B O 1
ATOM 1437 N N . PHE B 1 21 ? -35.958 28.862 -9.300 1.00 35.03 21 PHE B N 1
ATOM 1438 C CA . PHE B 1 21 ? -35.760 29.415 -10.649 1.00 33.75 21 PHE B CA 1
ATOM 1439 C C . PHE B 1 21 ? -34.485 30.254 -10.806 1.00 37.77 21 PHE B C 1
ATOM 1440 O O . PHE B 1 21 ? -34.254 30.910 -11.853 1.00 35.96 21 PHE B O 1
ATOM 1448 N N . GLU B 1 22 ? -33.610 30.177 -9.801 1.00 33.40 22 GLU B N 1
ATOM 1449 C CA . GLU B 1 22 ? -32.363 30.907 -9.909 1.00 35.53 22 GLU B CA 1
ATOM 1450 C C . GLU B 1 22 ? -31.409 30.059 -10.776 1.00 38.55 22 GLU B C 1
ATOM 1451 O O . GLU B 1 22 ? -31.312 28.870 -10.534 1.00 36.04 22 GLU B O 1
ATOM 1457 N N . PRO B 1 23 ? -30.797 30.595 -11.854 1.00 37.91 23 PRO B N 1
ATOM 1458 C CA . PRO B 1 23 ? -29.874 29.770 -12.661 1.00 37.91 23 PRO B CA 1
ATOM 1459 C C . PRO B 1 23 ? -28.610 29.393 -11.878 1.00 41.84 23 PRO B C 1
ATOM 1460 O O . PRO B 1 23 ? -28.016 30.232 -11.202 1.00 42.23 23 PRO B O 1
ATOM 1464 N N . VAL B 1 24 ? -28.234 28.101 -11.926 1.00 34.87 24 VAL B N 1
ATOM 1465 C CA . VAL B 1 24 ? -27.041 27.608 -11.251 1.00 32.14 24 VAL B CA 1
ATOM 1466 C C . VAL B 1 24 ? -26.170 27.044 -12.351 1.00 37.43 24 VAL B C 1
ATOM 1467 O O . VAL B 1 24 ? -26.623 26.198 -13.137 1.00 37.06 24 VAL B O 1
ATOM 1471 N N . ASN B 1 25 ? -24.963 27.577 -12.455 1.00 31.60 25 ASN B N 1
ATOM 1472 C CA . ASN B 1 25 ? -23.991 27.167 -13.458 1.00 32.01 25 ASN B CA 1
ATOM 1473 C C . ASN B 1 25 ? -22.903 26.337 -12.784 1.00 38.05 25 ASN B C 1
ATOM 1474 O O . ASN B 1 25 ? -22.324 26.771 -11.773 1.00 38.63 25 ASN B O 1
ATOM 1479 N N . LEU B 1 26 ? -22.636 25.127 -13.327 1.00 35.63 26 LEU B N 1
ATOM 1480 C CA . LEU B 1 26 ? -21.624 24.227 -12.759 1.00 37.27 26 LEU B CA 1
ATOM 1481 C C . LEU B 1 26 ? -20.251 24.865 -12.598 1.00 41.61 26 LEU B C 1
ATOM 1482 O O . LEU B 1 26 ? -19.669 24.782 -11.510 1.00 42.03 26 LEU B O 1
ATOM 1487 N N . TYR B 1 27 ? -19.731 25.515 -13.637 1.00 39.27 27 TYR B N 1
ATOM 1488 C CA . TYR B 1 27 ? -18.409 26.132 -13.492 1.00 41.59 27 TYR B CA 1
ATOM 1489 C C . TYR B 1 27 ? -18.314 27.313 -12.519 1.00 45.41 27 TYR B C 1
ATOM 1490 O O . TYR B 1 27 ? -17.278 27.485 -11.886 1.00 46.09 27 TYR B O 1
ATOM 1499 N N . GLU B 1 28 ? -19.422 28.042 -12.301 1.00 40.84 28 GLU B N 1
ATOM 1500 C CA . GLU B 1 28 ? -19.492 29.120 -11.295 1.00 39.49 28 GLU B CA 1
ATOM 1501 C C . GLU B 1 28 ? -19.393 28.482 -9.902 1.00 42.09 28 GLU B C 1
ATOM 1502 O O . GLU B 1 28 ? -18.706 29.006 -9.035 1.00 41.71 28 GLU B O 1
ATOM 1508 N N . VAL B 1 29 ? -20.077 27.322 -9.707 1.00 39.71 29 VAL B N 1
ATOM 1509 C CA . VAL B 1 29 ? -20.029 26.579 -8.448 1.00 38.16 29 VAL B CA 1
ATOM 1510 C C . VAL B 1 29 ? -18.581 26.077 -8.197 1.00 42.52 29 VAL B C 1
ATOM 1511 O O . VAL B 1 29 ? -18.046 26.286 -7.101 1.00 43.64 29 VAL B O 1
ATOM 1515 N N . LEU B 1 30 ? -17.932 25.482 -9.233 1.00 38.69 30 LEU B N 1
ATOM 1516 C CA . LEU B 1 30 ? -16.559 24.959 -9.138 1.00 40.69 30 LEU B CA 1
ATOM 1517 C C . LEU B 1 30 ? -15.537 26.009 -8.800 1.00 44.89 30 LEU B C 1
ATOM 1518 O O . LEU B 1 30 ? -14.611 25.733 -8.042 1.00 44.94 30 LEU B O 1
ATOM 1523 N N . LYS B 1 31 ? -15.716 27.221 -9.349 1.00 41.57 31 LYS B N 1
ATOM 1524 C CA . LYS B 1 31 ? -14.857 28.385 -9.136 1.00 41.59 31 LYS B CA 1
ATOM 1525 C C . LYS B 1 31 ? -14.653 28.682 -7.644 1.00 48.03 31 LYS B C 1
ATOM 1526 O O . LYS B 1 31 ? -13.590 29.130 -7.270 1.00 49.62 31 LYS B O 1
ATOM 1532 N N . ARG B 1 32 ? -15.666 28.425 -6.795 1.00 45.71 32 ARG B N 1
ATOM 1533 C CA . ARG B 1 32 ? -15.581 28.617 -5.340 1.00 46.74 32 ARG B CA 1
ATOM 1534 C C . ARG B 1 32 ? -14.406 27.853 -4.667 1.00 53.12 32 ARG B C 1
ATOM 1535 O O . ARG B 1 32 ? -13.956 28.239 -3.580 1.00 56.57 32 ARG B O 1
ATOM 1543 N N . GLY B 1 33 ? -13.883 26.821 -5.331 1.00 48.54 33 GLY B N 1
ATOM 1544 C CA . GLY B 1 33 ? -12.666 26.142 -4.878 1.00 49.32 33 GLY B CA 1
ATOM 1545 C C . GLY B 1 33 ? -12.791 24.811 -4.172 1.00 52.66 33 GLY B C 1
ATOM 1546 O O . GLY B 1 33 ? -11.808 24.309 -3.631 1.00 53.29 33 GLY B O 1
ATOM 1547 N N . ARG B 1 34 ? -13.987 24.225 -4.179 1.00 49.90 34 ARG B N 1
ATOM 1548 C CA . ARG B 1 34 ? -14.270 22.931 -3.560 1.00 49.10 34 ARG B CA 1
ATOM 1549 C C . ARG B 1 34 ? -14.862 22.031 -4.625 1.00 50.25 34 ARG B C 1
ATOM 1550 O O . ARG B 1 34 ? -15.525 22.547 -5.537 1.00 44.92 34 ARG B O 1
ATOM 1558 N N . PRO B 1 35 ? -14.740 20.684 -4.492 1.00 49.21 35 PRO B N 1
ATOM 1559 C CA . PRO B 1 35 ? -15.414 19.795 -5.457 1.00 47.09 35 PRO B CA 1
ATOM 1560 C C . PRO B 1 35 ? -16.930 19.948 -5.464 1.00 50.33 35 PRO B C 1
ATOM 1561 O O . PRO B 1 35 ? -17.550 20.419 -4.506 1.00 51.13 35 PRO B O 1
ATOM 1565 N N . ALA B 1 36 ? -17.530 19.567 -6.572 1.00 45.18 36 ALA B N 1
ATOM 1566 C CA . ALA B 1 36 ? -18.978 19.559 -6.673 1.00 42.66 36 ALA B CA 1
ATOM 1567 C C . ALA B 1 36 ? -19.381 18.098 -6.826 1.00 46.44 36 ALA B C 1
ATOM 1568 O O . ALA B 1 36 ? -18.763 17.353 -7.609 1.00 45.23 36 ALA B O 1
ATOM 1570 N N . VAL B 1 37 ? -20.383 17.695 -6.030 1.00 42.99 37 VAL B N 1
ATOM 1571 C CA . VAL B 1 37 ? -20.997 16.368 -6.051 1.00 43.32 37 VAL B CA 1
ATOM 1572 C C . VAL B 1 37 ? -22.289 16.526 -6.844 1.00 44.62 37 VAL B C 1
ATOM 1573 O O . VAL B 1 37 ? -23.211 17.218 -6.388 1.00 41.49 37 VAL B O 1
ATOM 1577 N N . LEU B 1 38 ? -22.346 15.904 -8.038 1.00 41.60 38 LEU B N 1
ATOM 1578 C CA . LEU B 1 38 ? -23.573 15.910 -8.858 1.00 41.18 38 LEU B CA 1
ATOM 1579 C C . LEU B 1 38 ? -24.367 14.633 -8.590 1.00 46.24 38 LEU B C 1
ATOM 1580 O O . LEU B 1 38 ? -23.853 13.557 -8.841 1.00 46.31 38 LEU B O 1
ATOM 1585 N N . ILE B 1 39 ? -25.609 14.733 -8.102 1.00 43.07 39 ILE B N 1
ATOM 1586 C CA . ILE B 1 39 ? -26.427 13.526 -7.863 1.00 42.87 39 ILE B CA 1
ATOM 1587 C C . ILE B 1 39 ? -27.575 13.558 -8.852 1.00 43.10 39 ILE B C 1
ATOM 1588 O O . ILE B 1 39 ? -28.372 14.461 -8.768 1.00 41.85 39 ILE B O 1
ATOM 1593 N N . PHE B 1 40 ? -27.704 12.572 -9.728 1.00 38.35 40 PHE B N 1
ATOM 1594 C CA . PHE B 1 40 ? -28.854 12.483 -10.618 1.00 36.60 40 PHE B CA 1
ATOM 1595 C C . PHE B 1 40 ? -29.836 11.501 -10.000 1.00 42.01 40 PHE B C 1
ATOM 1596 O O . PHE B 1 40 ? -29.417 10.510 -9.387 1.00 40.44 40 PHE B O 1
ATOM 1604 N N . PHE B 1 41 ? -31.142 11.810 -10.085 1.00 37.84 41 PHE B N 1
ATOM 1605 C CA . PHE B 1 41 ? -32.166 10.922 -9.543 1.00 38.97 41 PHE B CA 1
ATOM 1606 C C . PHE B 1 41 ? -33.396 10.945 -10.443 1.00 41.94 41 PHE B C 1
ATOM 1607 O O . PHE B 1 41 ? -33.613 11.950 -11.110 1.00 40.87 41 PHE B O 1
ATOM 1615 N N . PRO B 1 42 ? -34.073 9.798 -10.644 1.00 40.16 42 PRO B N 1
ATOM 1616 C CA . PRO B 1 42 ? -35.216 9.760 -11.588 1.00 39.78 42 PRO B CA 1
ATOM 1617 C C . PRO B 1 42 ? -36.410 10.637 -11.246 1.00 42.41 42 PRO B C 1
ATOM 1618 O O . PRO B 1 42 ? -37.013 11.240 -12.150 1.00 40.22 42 PRO B O 1
ATOM 1622 N N . ALA B 1 43 ? -36.782 10.686 -9.961 1.00 39.40 43 ALA B N 1
ATOM 1623 C CA . ALA B 1 43 ? -37.975 11.427 -9.582 1.00 39.99 43 ALA B CA 1
ATOM 1624 C C . ALA B 1 43 ? -38.053 11.674 -8.107 1.00 44.29 43 ALA B C 1
ATOM 1625 O O . ALA B 1 43 ? -37.853 10.742 -7.324 1.00 45.50 43 ALA B O 1
ATOM 1627 N N . ALA B 1 44 ? -38.435 12.908 -7.730 1.00 37.94 44 ALA B N 1
ATOM 1628 C CA . ALA B 1 44 ? -38.733 13.294 -6.356 1.00 36.85 44 ALA B CA 1
ATOM 1629 C C . ALA B 1 44 ? -39.940 12.447 -5.930 1.00 40.23 44 ALA B C 1
ATOM 1630 O O . ALA B 1 44 ? -40.879 12.238 -6.730 1.00 39.69 44 ALA B O 1
ATOM 1632 N N . PHE B 1 45 ? -39.953 12.028 -4.672 1.00 36.32 45 PHE B N 1
ATOM 1633 C CA . PHE B 1 45 ? -41.042 11.252 -4.037 1.00 36.93 45 PHE B CA 1
ATOM 1634 C C . PHE B 1 45 ? -41.219 9.855 -4.601 1.00 42.99 45 PHE B C 1
ATOM 1635 O O . PHE B 1 45 ? -42.299 9.281 -4.501 1.00 44.65 45 PHE B O 1
ATOM 1643 N N . SER B 1 46 ? -40.151 9.271 -5.136 1.00 40.37 46 SER B N 1
ATOM 1644 C CA . SER B 1 46 ? -40.256 7.913 -5.634 1.00 40.03 46 SER B CA 1
ATOM 1645 C C . SER B 1 46 ? -39.567 6.933 -4.679 1.00 45.81 46 SER B C 1
ATOM 1646 O O . SER B 1 46 ? -38.741 7.345 -3.868 1.00 44.21 46 SER B O 1
ATOM 1649 N N . PRO B 1 47 ? -39.904 5.635 -4.723 1.00 45.59 47 PRO B N 1
ATOM 1650 C CA . PRO B 1 47 ? -39.243 4.712 -3.801 1.00 46.94 47 PRO B CA 1
ATOM 1651 C C . PRO B 1 47 ? -37.804 4.314 -4.161 1.00 52.89 47 PRO B C 1
ATOM 1652 O O . PRO B 1 47 ? -37.353 4.467 -5.302 1.00 52.21 47 PRO B O 1
ATOM 1656 N N . VAL B 1 48 ? -37.105 3.763 -3.152 1.00 50.70 48 VAL B N 1
ATOM 1657 C CA . VAL B 1 48 ? -35.749 3.211 -3.195 1.00 51.58 48 VAL B CA 1
ATOM 1658 C C . VAL B 1 48 ? -35.816 1.797 -2.587 1.00 54.73 48 VAL B C 1
ATOM 1659 O O . VAL B 1 48 ? -36.587 1.575 -1.653 1.00 51.84 48 VAL B O 1
ATOM 1663 N N . CYS B 1 49 ? -35.063 0.843 -3.152 1.00 52.97 49 CYS B N 1
ATOM 1664 C CA . CYS B 1 49 ? -35.074 -0.542 -2.701 1.00 54.83 49 CYS B CA 1
ATOM 1665 C C . CYS B 1 49 ? -33.653 -1.087 -2.591 1.00 62.87 49 CYS B C 1
ATOM 1666 O O . CYS B 1 49 ? -32.799 -0.794 -3.436 1.00 61.98 49 CYS B O 1
ATOM 1669 N N . THR B 1 50 ? -33.420 -1.893 -1.539 1.00 62.27 50 THR B N 1
ATOM 1670 C CA . THR B 1 50 ? -32.222 -2.692 -1.298 1.00 64.07 50 THR B CA 1
ATOM 1671 C C . THR B 1 50 ? -32.748 -4.109 -1.555 1.00 73.48 50 THR B C 1
ATOM 1672 O O . THR B 1 50 ? -33.904 -4.262 -2.001 1.00 73.98 50 THR B O 1
ATOM 1676 N N . LYS B 1 51 ? -31.970 -5.151 -1.225 1.00 71.55 51 LYS B N 1
ATOM 1677 C CA . LYS B 1 51 ? -32.466 -6.506 -1.418 1.00 72.19 51 LYS B CA 1
ATOM 1678 C C . LYS B 1 51 ? -33.565 -6.794 -0.401 1.00 72.88 51 LYS B C 1
ATOM 1679 O O . LYS B 1 51 ? -34.473 -7.573 -0.708 1.00 74.63 51 LYS B O 1
ATOM 1685 N N . GLU B 1 52 ? -33.526 -6.135 0.782 1.00 64.50 52 GLU B N 1
ATOM 1686 C CA . GLU B 1 52 ? -34.511 -6.421 1.835 1.00 64.34 52 GLU B CA 1
ATOM 1687 C C . GLU B 1 52 ? -35.542 -5.349 2.125 1.00 63.19 52 GLU B C 1
ATOM 1688 O O . GLU B 1 52 ? -36.575 -5.664 2.671 1.00 63.63 52 GLU B O 1
ATOM 1694 N N . LEU B 1 53 ? -35.229 -4.098 1.866 1.00 57.61 53 LEU B N 1
ATOM 1695 C CA . LEU B 1 53 ? -36.062 -2.982 2.240 1.00 55.28 53 LEU B CA 1
ATOM 1696 C C . LEU B 1 53 ? -36.464 -2.070 1.072 1.00 57.50 53 LEU B C 1
ATOM 1697 O O . LEU B 1 53 ? -35.600 -1.632 0.338 1.00 54.53 53 LEU B O 1
ATOM 1702 N N . CYS B 1 54 ? -37.787 -1.808 0.901 1.00 55.87 54 CYS B N 1
ATOM 1703 C CA . CYS B 1 54 ? -38.330 -0.889 -0.114 1.00 53.67 54 CYS B CA 1
ATOM 1704 C C . CYS B 1 54 ? -39.031 0.221 0.670 1.00 51.95 54 CYS B C 1
ATOM 1705 O O . CYS B 1 54 ? -39.916 -0.055 1.484 1.00 48.76 54 CYS B O 1
ATOM 1708 N N . THR B 1 55 ? -38.612 1.461 0.458 1.00 47.70 55 THR B N 1
ATOM 1709 C CA . THR B 1 55 ? -39.121 2.612 1.202 1.00 47.58 55 THR B CA 1
ATOM 1710 C C . THR B 1 55 ? -39.282 3.868 0.339 1.00 49.45 55 THR B C 1
ATOM 1711 O O . THR B 1 55 ? -38.722 3.940 -0.757 1.00 48.29 55 THR B O 1
ATOM 1715 N N . PHE B 1 56 ? -39.946 4.892 0.883 1.00 45.47 56 PHE B N 1
ATOM 1716 C CA . PHE B 1 56 ? -40.001 6.210 0.229 1.00 44.50 56 PHE B CA 1
ATOM 1717 C C . PHE B 1 56 ? -38.988 7.137 0.888 1.00 52.24 56 PHE B C 1
ATOM 1718 O O . PHE B 1 56 ? -38.871 8.300 0.491 1.00 51.20 56 PHE B O 1
ATOM 1726 N N . ARG B 1 57 ? -38.275 6.651 1.914 1.00 52.49 57 ARG B N 1
ATOM 1727 C CA . ARG B 1 57 ? -37.288 7.477 2.600 1.00 54.38 57 ARG B CA 1
ATOM 1728 C C . ARG B 1 57 ? -36.146 7.826 1.624 1.00 59.67 57 ARG B C 1
ATOM 1729 O O . ARG B 1 57 ? -35.689 6.962 0.872 1.00 59.76 57 ARG B O 1
ATOM 1737 N N . ASP B 1 58 ? -35.765 9.109 1.572 1.00 55.69 58 ASP B N 1
ATOM 1738 C CA . ASP B 1 58 ? -34.673 9.581 0.724 1.00 54.86 58 ASP B CA 1
ATOM 1739 C C . ASP B 1 58 ? -33.515 9.960 1.646 1.00 58.00 58 ASP B C 1
ATOM 1740 O O . ASP B 1 58 ? -33.731 10.657 2.645 1.00 59.33 58 ASP B O 1
ATOM 1745 N N . LYS B 1 59 ? -32.301 9.494 1.338 1.00 52.19 59 LYS B N 1
ATOM 1746 C CA . LYS B 1 59 ? -31.155 9.740 2.214 1.00 53.03 59 LYS B CA 1
ATOM 1747 C C . LYS B 1 59 ? -30.124 10.756 1.711 1.00 56.51 59 LYS B C 1
ATOM 1748 O O . LYS B 1 59 ? -29.021 10.793 2.250 1.00 58.25 59 LYS B O 1
ATOM 1754 N N . MET B 1 60 ? -30.474 11.601 0.716 1.00 52.18 60 MET B N 1
ATOM 1755 C CA . MET B 1 60 ? -29.569 12.616 0.142 1.00 50.98 60 MET B CA 1
ATOM 1756 C C . MET B 1 60 ? -29.034 13.595 1.174 1.00 53.35 60 MET B C 1
ATOM 1757 O O . MET B 1 60 ? -27.943 14.107 0.983 1.00 53.22 60 MET B O 1
ATOM 1762 N N . ALA B 1 61 ? -29.790 13.851 2.258 1.00 48.87 61 ALA B N 1
ATOM 1763 C CA . ALA B 1 61 ? -29.416 14.752 3.344 1.00 49.46 61 ALA B CA 1
ATOM 1764 C C . ALA B 1 61 ? -28.047 14.412 3.944 1.00 56.67 61 ALA B C 1
ATOM 1765 O O . ALA B 1 61 ? -27.347 15.317 4.406 1.00 58.53 61 ALA B O 1
ATOM 1767 N N . GLN B 1 62 ? -27.652 13.118 3.896 1.00 52.47 62 GLN B N 1
ATOM 1768 C CA . GLN B 1 62 ? -26.361 12.603 4.347 1.00 53.23 62 GLN B CA 1
ATOM 1769 C C . GLN B 1 62 ? -25.186 13.270 3.593 1.00 55.49 62 GLN B C 1
ATOM 1770 O O . GLN B 1 62 ? -24.083 13.356 4.132 1.00 54.18 62 GLN B O 1
ATOM 1776 N N . LEU B 1 63 ? -25.449 13.800 2.369 1.00 49.64 63 LEU B N 1
ATOM 1777 C CA . LEU B 1 63 ? -24.420 14.473 1.581 1.00 49.27 63 LEU B CA 1
ATOM 1778 C C . LEU B 1 63 ? -24.038 15.847 2.122 1.00 56.72 63 LEU B C 1
ATOM 1779 O O . LEU B 1 63 ? -23.065 16.402 1.641 1.00 56.97 63 LEU B O 1
ATOM 1784 N N . GLU B 1 64 ? -24.797 16.414 3.086 1.00 55.39 64 GLU B N 1
ATOM 1785 C CA . GLU B 1 64 ? -24.480 17.720 3.678 1.00 56.88 64 GLU B CA 1
ATOM 1786 C C . GLU B 1 64 ? -23.162 17.690 4.453 1.00 64.24 64 GLU B C 1
ATOM 1787 O O . GLU B 1 64 ? -22.469 18.712 4.525 1.00 65.64 64 GLU B O 1
ATOM 1793 N N . LYS B 1 65 ? -22.795 16.509 4.993 1.00 60.89 65 LYS B N 1
ATOM 1794 C CA . LYS B 1 65 ? -21.554 16.282 5.737 1.00 62.36 65 LYS B CA 1
ATOM 1795 C C . LYS B 1 65 ? -20.305 16.422 4.837 1.00 66.83 65 LYS B C 1
ATOM 1796 O O . LYS B 1 65 ? -19.211 16.677 5.354 1.00 70.36 65 LYS B O 1
ATOM 1802 N N . ALA B 1 66 ? -20.449 16.246 3.509 1.00 60.40 66 ALA B N 1
ATOM 1803 C CA . ALA B 1 66 ? -19.323 16.376 2.571 1.00 60.36 66 ALA B CA 1
ATOM 1804 C C . ALA B 1 66 ? -18.756 17.794 2.515 1.00 64.56 66 ALA B C 1
ATOM 1805 O O . ALA B 1 66 ? -19.521 18.776 2.527 1.00 63.20 66 ALA B O 1
ATOM 1807 N N . ASN B 1 67 ? -17.405 17.894 2.430 1.00 61.43 67 ASN B N 1
ATOM 1808 C CA . ASN B 1 67 ? -16.670 19.159 2.303 1.00 61.62 67 ASN B CA 1
ATOM 1809 C C . ASN B 1 67 ? -16.625 19.505 0.795 1.00 62.18 67 ASN B C 1
ATOM 1810 O O . ASN B 1 67 ? -15.568 19.603 0.167 1.00 62.45 67 ASN B O 1
ATOM 1815 N N . ALA B 1 68 ? -17.815 19.637 0.211 1.00 57.28 68 ALA B N 1
ATOM 1816 C CA . ALA B 1 68 ? -18.011 19.890 -1.211 1.00 55.44 68 ALA B CA 1
ATOM 1817 C C . ALA B 1 68 ? -19.367 20.543 -1.437 1.00 57.59 68 ALA B C 1
ATOM 1818 O O . ALA B 1 68 ? -20.211 20.547 -0.543 1.00 56.60 68 ALA B O 1
ATOM 1820 N N . GLU B 1 69 ? -19.577 21.086 -2.628 1.00 53.00 69 GLU B N 1
ATOM 1821 C CA . GLU B 1 69 ? -20.867 21.655 -2.978 1.00 50.60 69 GLU B CA 1
ATOM 1822 C C . GLU B 1 69 ? -21.730 20.546 -3.618 1.00 52.20 69 GLU B C 1
ATOM 1823 O O . GLU B 1 69 ? -21.223 19.771 -4.418 1.00 54.48 69 GLU B O 1
ATOM 1829 N N . VAL B 1 70 ? -22.995 20.408 -3.208 1.00 45.10 70 VAL B N 1
ATOM 1830 C CA . VAL B 1 70 ? -23.889 19.363 -3.719 1.00 42.35 70 VAL B CA 1
ATOM 1831 C C . VAL B 1 70 ? -24.961 19.951 -4.654 1.00 43.91 70 VAL B C 1
ATOM 1832 O O . VAL B 1 70 ? -25.600 20.953 -4.310 1.00 42.72 70 VAL B O 1
ATOM 1836 N N . LEU B 1 71 ? -25.141 19.334 -5.839 1.00 37.99 71 LEU B N 1
ATOM 1837 C CA . LEU B 1 71 ? -26.173 19.712 -6.804 1.00 37.68 71 LEU B CA 1
ATOM 1838 C C . LEU B 1 71 ? -26.921 18.435 -7.129 1.00 41.09 71 LEU B C 1
ATOM 1839 O O . LEU B 1 71 ? -26.314 17.482 -7.641 1.00 40.53 71 LEU B O 1
ATOM 1844 N N . ALA B 1 72 ? -28.193 18.357 -6.701 1.00 35.12 72 ALA B N 1
ATOM 1845 C CA . ALA B 1 72 ? -29.002 17.169 -6.941 1.00 34.12 72 ALA B CA 1
ATOM 1846 C C . ALA B 1 72 ? -29.872 17.479 -8.164 1.00 38.07 72 ALA B C 1
ATOM 1847 O O . ALA B 1 72 ? -30.398 18.585 -8.256 1.00 38.47 72 ALA B O 1
ATOM 1849 N N . ILE B 1 73 ? -29.874 16.598 -9.185 1.00 33.99 73 ILE B N 1
ATOM 1850 C CA . ILE B 1 73 ? -30.565 16.901 -10.446 1.00 32.97 73 ILE B CA 1
ATOM 1851 C C . ILE B 1 73 ? -31.612 15.887 -10.839 1.00 34.84 73 ILE B C 1
ATOM 1852 O O . ILE B 1 73 ? -31.302 14.693 -10.867 1.00 33.59 73 ILE B O 1
ATOM 1857 N N . SER B 1 74 ? -32.854 16.349 -11.165 1.00 30.41 74 SER B N 1
ATOM 1858 C CA . SER B 1 74 ? -33.873 15.484 -11.767 1.00 30.92 74 SER B CA 1
ATOM 1859 C C . SER B 1 74 ? -34.635 16.280 -12.814 1.00 34.57 74 SER B C 1
ATOM 1860 O O . SER B 1 74 ? -34.545 17.493 -12.828 1.00 33.00 74 SER B O 1
ATOM 1863 N N . VAL B 1 75 ? -35.432 15.588 -13.653 1.00 32.85 75 VAL B N 1
ATOM 1864 C CA . VAL B 1 75 ? -36.277 16.205 -14.677 1.00 31.63 75 VAL B CA 1
ATOM 1865 C C . VAL B 1 75 ? -37.565 16.794 -14.033 1.00 34.21 75 VAL B C 1
ATOM 1866 O O . VAL B 1 75 ? -38.389 17.354 -14.751 1.00 33.14 75 VAL B O 1
ATOM 1870 N N . ASP B 1 76 ? -37.745 16.687 -12.694 1.00 30.56 76 ASP B N 1
ATOM 1871 C CA . ASP B 1 76 ? -38.942 17.276 -12.050 1.00 32.11 76 ASP B CA 1
ATOM 1872 C C . ASP B 1 76 ? -38.902 18.793 -12.187 1.00 38.83 76 ASP B C 1
ATOM 1873 O O . ASP B 1 76 ? -37.812 19.366 -12.344 1.00 37.05 76 ASP B O 1
ATOM 1878 N N . SER B 1 77 ? -40.083 19.463 -12.142 1.00 35.74 77 SER B N 1
ATOM 1879 C CA . SER B 1 77 ? -40.093 20.921 -12.245 1.00 33.37 77 SER B CA 1
ATOM 1880 C C . SER B 1 77 ? -39.459 21.529 -10.987 1.00 36.37 77 SER B C 1
ATOM 1881 O O . SER B 1 77 ? -39.442 20.861 -9.941 1.00 34.15 77 SER B O 1
ATOM 1884 N N . PRO B 1 78 ? -39.035 22.818 -11.034 1.00 33.21 78 PRO B N 1
ATOM 1885 C CA . PRO B 1 78 ? -38.542 23.491 -9.811 1.00 32.55 78 PRO B CA 1
ATOM 1886 C C . PRO B 1 78 ? -39.609 23.555 -8.701 1.00 37.00 78 PRO B C 1
ATOM 1887 O O . PRO B 1 78 ? -39.251 23.529 -7.521 1.00 34.99 78 PRO B O 1
ATOM 1891 N N . TRP B 1 79 ? -40.916 23.581 -9.047 1.00 34.20 79 TRP B N 1
ATOM 1892 C CA . TRP B 1 79 ? -41.929 23.631 -7.973 1.00 33.97 79 TRP B CA 1
ATOM 1893 C C . TRP B 1 79 ? -41.978 22.302 -7.225 1.00 37.67 79 TRP B C 1
ATOM 1894 O O . TRP B 1 79 ? -42.112 22.291 -6.000 1.00 36.55 79 TRP B O 1
ATOM 1905 N N A CYS B 1 80 ? -41.869 21.195 -7.951 0.60 32.44 80 CYS B N 1
ATOM 1906 N N B CYS B 1 80 ? -41.833 21.174 -7.958 0.40 37.65 80 CYS B N 1
ATOM 1907 C CA A CYS B 1 80 ? -41.827 19.863 -7.342 0.60 30.77 80 CYS B CA 1
ATOM 1908 C CA B CYS B 1 80 ? -41.768 19.821 -7.376 0.40 38.81 80 CYS B CA 1
ATOM 1909 C C A CYS B 1 80 ? -40.531 19.729 -6.493 0.60 34.81 80 CYS B C 1
ATOM 1910 C C B CYS B 1 80 ? -40.527 19.725 -6.494 0.40 38.62 80 CYS B C 1
ATOM 1911 O O A CYS B 1 80 ? -40.585 19.241 -5.362 0.60 35.75 80 CYS B O 1
ATOM 1912 O O B CYS B 1 80 ? -40.598 19.236 -5.365 0.40 39.26 80 CYS B O 1
ATOM 1917 N N . LEU B 1 81 ? -39.387 20.191 -7.025 1.00 31.68 81 LEU B N 1
ATOM 1918 C CA . LEU B 1 81 ? -38.090 20.169 -6.319 1.00 31.25 81 LEU B CA 1
ATOM 1919 C C . LEU B 1 81 ? -38.087 21.059 -5.062 1.00 37.24 81 LEU B C 1
ATOM 1920 O O . LEU B 1 81 ? -37.439 20.735 -4.074 1.00 38.14 81 LEU B O 1
ATOM 1925 N N . LYS B 1 82 ? -38.808 22.159 -5.093 1.00 35.29 82 LYS B N 1
ATOM 1926 C CA . LYS B 1 82 ? -38.930 23.051 -3.930 1.00 36.59 82 LYS B CA 1
ATOM 1927 C C . LYS B 1 82 ? -39.664 22.308 -2.803 1.00 41.42 82 LYS B C 1
ATOM 1928 O O . LYS B 1 82 ? -39.224 22.335 -1.666 1.00 42.11 82 LYS B O 1
ATOM 1934 N N . LYS B 1 83 ? -40.754 21.611 -3.124 1.00 38.22 83 LYS B N 1
ATOM 1935 C CA . LYS B 1 83 ? -41.483 20.810 -2.147 1.00 37.99 83 LYS B CA 1
ATOM 1936 C C . LYS B 1 83 ? -40.599 19.677 -1.588 1.00 43.93 83 LYS B C 1
ATOM 1937 O O . LYS B 1 83 ? -40.627 19.429 -0.389 1.00 45.55 83 LYS B O 1
ATOM 1943 N N . PHE B 1 84 ? -39.845 18.973 -2.462 1.00 38.53 84 PHE B N 1
ATOM 1944 C CA . PHE B 1 84 ? -38.958 17.872 -2.087 1.00 37.96 84 PHE B CA 1
ATOM 1945 C C . PHE B 1 84 ? -37.826 18.358 -1.165 1.00 42.35 84 PHE B C 1
ATOM 1946 O O . PHE B 1 84 ? -37.491 17.694 -0.171 1.00 43.41 84 PHE B O 1
ATOM 1954 N N . LYS B 1 85 ? -37.288 19.547 -1.465 1.00 35.12 85 LYS B N 1
ATOM 1955 C CA . LYS B 1 85 ? -36.207 20.184 -0.714 1.00 35.18 85 LYS B CA 1
ATOM 1956 C C . LYS B 1 85 ? -36.688 20.534 0.681 1.00 45.63 85 LYS B C 1
ATOM 1957 O O . LYS B 1 85 ? -35.947 20.356 1.652 1.00 48.88 85 LYS B O 1
ATOM 1963 N N . ASP B 1 86 ? -37.886 21.107 0.769 1.00 43.70 86 ASP B N 1
ATOM 1964 C CA . ASP B 1 86 ? -38.479 21.538 2.039 1.00 46.17 86 ASP B CA 1
ATOM 1965 C C . ASP B 1 86 ? -38.878 20.362 2.927 1.00 52.63 86 ASP B C 1
ATOM 1966 O O . ASP B 1 86 ? -38.597 20.381 4.120 1.00 54.02 86 ASP B O 1
ATOM 1971 N N . GLU B 1 87 ? -39.462 19.317 2.337 1.00 50.04 87 GLU B N 1
ATOM 1972 C CA . GLU B 1 87 ? -39.906 18.128 3.073 1.00 52.30 87 GLU B CA 1
ATOM 1973 C C . GLU B 1 87 ? -38.733 17.356 3.669 1.00 56.40 87 GLU B C 1
ATOM 1974 O O . GLU B 1 87 ? -38.853 16.853 4.780 1.00 57.82 87 GLU B O 1
ATOM 1980 N N . ASN B 1 88 ? -37.598 17.291 2.948 1.00 50.68 88 ASN B N 1
ATOM 1981 C CA . ASN B 1 88 ? -36.402 16.567 3.355 1.00 50.09 88 ASN B CA 1
ATOM 1982 C C . ASN B 1 88 ? -35.354 17.450 4.041 1.00 55.89 88 ASN B C 1
ATOM 1983 O O . ASN B 1 88 ? -34.294 16.949 4.442 1.00 56.62 88 ASN B O 1
ATOM 1988 N N . ARG B 1 89 ? -35.654 18.763 4.169 1.00 52.16 89 ARG B N 1
ATOM 1989 C CA . ARG B 1 89 ? -34.818 19.797 4.791 1.00 53.11 89 ARG B CA 1
ATOM 1990 C C . ARG B 1 89 ? -33.376 19.795 4.244 1.00 55.75 89 ARG B C 1
ATOM 1991 O O . ARG B 1 89 ? -32.397 19.831 4.997 1.00 56.93 89 ARG B O 1
ATOM 1999 N N . LEU B 1 90 ? -33.262 19.733 2.912 1.00 49.23 90 LEU B N 1
ATOM 2000 C CA . LEU B 1 90 ? -31.970 19.692 2.209 1.00 48.12 90 LEU B CA 1
ATOM 2001 C C . LEU B 1 90 ? -31.390 21.089 2.151 1.00 52.02 90 LEU B C 1
ATOM 2002 O O . LEU B 1 90 ? -32.101 22.035 1.797 1.00 49.35 90 LEU B O 1
ATOM 2007 N N . ALA B 1 91 ? -30.134 21.238 2.581 1.00 52.64 91 ALA B N 1
ATOM 2008 C CA . ALA B 1 91 ? -29.482 22.549 2.605 1.00 54.80 91 ALA B CA 1
ATOM 2009 C C . ALA B 1 91 ? -28.950 22.968 1.231 1.00 59.00 91 ALA B C 1
ATOM 2010 O O . ALA B 1 91 ? -28.712 24.155 1.013 1.00 63.73 91 ALA B O 1
ATOM 2012 N N . PHE B 1 92 ? -28.814 22.021 0.298 1.00 48.11 92 PHE B N 1
ATOM 2013 C CA . PHE B 1 92 ? -28.241 22.285 -1.021 1.00 44.53 92 PHE B CA 1
ATOM 2014 C C . PHE B 1 92 ? -29.280 22.517 -2.110 1.00 46.59 92 PHE B C 1
ATOM 2015 O O . PHE B 1 92 ? -30.487 22.334 -1.900 1.00 46.40 92 PHE B O 1
ATOM 2023 N N . ASN B 1 93 ? -28.803 22.923 -3.278 1.00 40.43 93 ASN B N 1
ATOM 2024 C CA . ASN B 1 93 ? -29.643 23.210 -4.420 1.00 38.03 93 ASN B CA 1
ATOM 2025 C C . ASN B 1 93 ? -30.101 21.953 -5.127 1.00 39.41 93 ASN B C 1
ATOM 2026 O O . ASN B 1 93 ? -29.317 21.021 -5.303 1.00 38.51 93 ASN B O 1
ATOM 2031 N N . LEU B 1 94 ? -31.339 21.995 -5.624 1.00 34.20 94 LEU B N 1
ATOM 2032 C CA . LEU B 1 94 ? -31.955 20.937 -6.416 1.00 33.44 94 LEU B CA 1
ATOM 2033 C C . LEU B 1 94 ? -32.207 21.599 -7.739 1.00 34.40 94 LEU B C 1
ATOM 2034 O O . LEU B 1 94 ? -32.778 22.687 -7.778 1.00 31.67 94 LEU B O 1
ATOM 2039 N N . LEU B 1 95 ? -31.714 20.992 -8.799 1.00 30.45 95 LEU B N 1
ATOM 2040 C CA . LEU B 1 95 ? -31.794 21.589 -10.123 1.00 30.38 95 LEU B CA 1
ATOM 2041 C C . LEU B 1 95 ? -32.703 20.817 -11.007 1.00 34.22 95 LEU B C 1
ATOM 2042 O O . LEU B 1 95 ? -32.699 19.580 -10.988 1.00 34.66 95 LEU B O 1
ATOM 2047 N N . SER B 1 96 ? -33.422 21.543 -11.856 1.00 30.54 96 SER B N 1
ATOM 2048 C CA . SER B 1 96 ? -34.390 20.948 -12.739 1.00 30.23 96 SER B CA 1
ATOM 2049 C C . SER B 1 96 ? -33.849 20.772 -14.127 1.00 34.81 96 SER B C 1
ATOM 2050 O O . SER B 1 96 ? -33.658 21.770 -14.828 1.00 33.31 96 SER B O 1
ATOM 2053 N N . ASP B 1 97 ? -33.703 19.509 -14.576 1.00 30.59 97 ASP B N 1
ATOM 2054 C CA . ASP B 1 97 ? -33.302 19.262 -15.961 1.00 31.20 97 ASP B CA 1
ATOM 2055 C C . ASP B 1 97 ? -34.560 18.930 -16.772 1.00 36.48 97 ASP B C 1
ATOM 2056 O O . ASP B 1 97 ? -34.604 17.986 -17.588 1.00 35.99 97 ASP B O 1
ATOM 2061 N N . TYR B 1 98 ? -35.594 19.730 -16.546 1.00 34.80 98 TYR B N 1
ATOM 2062 C CA . TYR B 1 98 ? -36.899 19.582 -17.170 1.00 35.47 98 TYR B CA 1
ATOM 2063 C C . TYR B 1 98 ? -36.834 19.333 -18.672 1.00 40.86 98 TYR B C 1
ATOM 2064 O O . TYR B 1 98 ? -37.654 18.584 -19.192 1.00 40.54 98 TYR B O 1
ATOM 2073 N N . ASN B 1 99 ? -35.904 20.021 -19.370 1.00 36.81 99 ASN B N 1
ATOM 2074 C CA . ASN B 1 99 ? -35.754 19.934 -20.824 1.00 36.99 99 ASN B CA 1
ATOM 2075 C C . ASN B 1 99 ? -34.836 18.818 -21.279 1.00 41.13 99 ASN B C 1
ATOM 2076 O O . ASN B 1 99 ? -34.560 18.703 -22.470 1.00 42.49 99 ASN B O 1
ATOM 2081 N N . ARG B 1 100 ? -34.372 17.978 -20.321 1.00 37.85 100 ARG B N 1
ATOM 2082 C CA . ARG B 1 100 ? -33.542 16.779 -20.508 1.00 40.24 100 ARG B CA 1
ATOM 2083 C C . ARG B 1 100 ? -32.209 17.004 -21.213 1.00 47.75 100 ARG B C 1
ATOM 2084 O O . ARG B 1 100 ? -31.651 16.047 -21.738 1.00 48.42 100 ARG B O 1
ATOM 2092 N N . GLU B 1 101 ? -31.664 18.239 -21.195 1.00 44.74 101 GLU B N 1
ATOM 2093 C CA . GLU B 1 101 ? -30.384 18.473 -21.865 1.00 46.02 101 GLU B CA 1
ATOM 2094 C C . GLU B 1 101 ? -29.200 17.920 -21.064 1.00 47.24 101 GLU B C 1
ATOM 2095 O O . GLU B 1 101 ? -28.308 17.313 -21.650 1.00 49.07 101 GLU B O 1
ATOM 2101 N N . VAL B 1 102 ? -29.204 18.113 -19.735 1.00 38.59 102 VAL B N 1
ATOM 2102 C CA . VAL B 1 102 ? -28.103 17.687 -18.865 1.00 37.21 102 VAL B CA 1
ATOM 2103 C C . VAL B 1 102 ? -27.949 16.191 -18.745 1.00 42.71 102 VAL B C 1
ATOM 2104 O O . VAL B 1 102 ? -26.810 15.712 -18.753 1.00 42.89 102 VAL B O 1
ATOM 2108 N N . ILE B 1 103 ? -29.081 15.432 -18.686 1.00 39.22 103 ILE B N 1
ATOM 2109 C CA . ILE B 1 103 ? -29.026 13.963 -18.660 1.00 38.85 103 ILE B CA 1
ATOM 2110 C C . ILE B 1 103 ? -28.457 13.388 -19.978 1.00 45.04 103 ILE B C 1
ATOM 2111 O O . ILE B 1 103 ? -27.793 12.350 -19.962 1.00 44.29 103 ILE B O 1
ATOM 2116 N N . LYS B 1 104 ? -28.709 14.075 -21.111 1.00 44.69 104 LYS B N 1
ATOM 2117 C CA . LYS B 1 104 ? -28.202 13.664 -22.429 1.00 48.50 104 LYS B CA 1
ATOM 2118 C C . LYS B 1 104 ? -26.705 13.920 -22.467 1.00 54.67 104 LYS B C 1
ATOM 2119 O O . LYS B 1 104 ? -25.953 13.036 -22.840 1.00 57.41 104 LYS B O 1
ATOM 2125 N N . LEU B 1 105 ? -26.282 15.115 -22.000 1.00 50.94 105 LEU B N 1
ATOM 2126 C CA . LEU B 1 105 ? -24.904 15.589 -21.859 1.00 49.79 105 LEU B CA 1
ATOM 2127 C C . LEU B 1 105 ? -24.071 14.623 -20.987 1.00 51.22 105 LEU B C 1
ATOM 2128 O O . LEU B 1 105 ? -22.982 14.214 -21.387 1.00 50.63 105 LEU B O 1
ATOM 2133 N N . TYR B 1 106 ? -24.592 14.240 -19.811 1.00 45.18 106 TYR B N 1
ATOM 2134 C CA . TYR B 1 106 ? -23.877 13.318 -18.917 1.00 45.36 106 TYR B CA 1
ATOM 2135 C C . TYR B 1 106 ? -24.152 11.844 -19.191 1.00 48.92 106 TYR B C 1
ATOM 2136 O O . TYR B 1 106 ? -23.651 10.998 -18.447 1.00 48.30 106 TYR B O 1
ATOM 2145 N N . ASN B 1 107 ? -24.987 11.539 -20.229 1.00 45.95 107 ASN B N 1
ATOM 2146 C CA . ASN B 1 107 ? -25.362 10.178 -20.651 1.00 47.19 107 ASN B CA 1
ATOM 2147 C C . ASN B 1 107 ? -25.876 9.349 -19.472 1.00 51.81 107 ASN B C 1
ATOM 2148 O O . ASN B 1 107 ? -25.405 8.249 -19.246 1.00 53.18 107 ASN B O 1
ATOM 2153 N N . VAL B 1 108 ? -26.817 9.913 -18.680 1.00 47.75 108 VAL B N 1
ATOM 2154 C CA . VAL B 1 108 ? -27.401 9.273 -17.489 1.00 44.86 108 VAL B CA 1
ATOM 2155 C C . VAL B 1 108 ? -28.926 9.321 -17.609 1.00 46.97 108 VAL B C 1
ATOM 2156 O O . VAL B 1 108 ? -29.617 9.971 -16.826 1.00 42.70 108 VAL B O 1
ATOM 2160 N N . TYR B 1 109 ? -29.457 8.619 -18.621 1.00 45.35 109 TYR B N 1
ATOM 2161 C CA . TYR B 1 109 ? -30.896 8.601 -18.838 1.00 45.04 109 TYR B CA 1
ATOM 2162 C C . TYR B 1 109 ? -31.475 7.245 -19.141 1.00 50.19 109 TYR B C 1
ATOM 2163 O O . TYR B 1 109 ? -30.812 6.405 -19.751 1.00 51.05 109 TYR B O 1
ATOM 2172 N N . HIS B 1 110 ? -32.744 7.050 -18.723 1.00 47.04 110 HIS B N 1
ATOM 2173 C CA . HIS B 1 110 ? -33.543 5.874 -19.008 1.00 47.94 110 HIS B CA 1
ATOM 2174 C C . HIS B 1 110 ? -34.414 6.327 -20.179 1.00 52.25 110 HIS B C 1
ATOM 2175 O O . HIS B 1 110 ? -35.079 7.359 -20.082 1.00 49.15 110 HIS B O 1
ATOM 2182 N N . GLU B 1 111 ? -34.364 5.603 -21.297 1.00 51.80 111 GLU B N 1
ATOM 2183 C CA . GLU B 1 111 ? -35.159 5.902 -22.491 1.00 53.20 111 GLU B CA 1
ATOM 2184 C C . GLU B 1 111 ? -36.655 5.749 -22.174 1.00 57.02 111 GLU B C 1
ATOM 2185 O O . GLU B 1 111 ? -37.466 6.544 -22.661 1.00 55.74 111 GLU B O 1
ATOM 2191 N N . ASP B 1 112 ? -36.994 4.765 -21.307 1.00 54.53 112 ASP B N 1
ATOM 2192 C CA . ASP B 1 112 ? -38.360 4.483 -20.858 1.00 55.62 112 ASP B CA 1
ATOM 2193 C C . ASP B 1 112 ? -38.317 3.814 -19.488 1.00 59.64 112 ASP B C 1
ATOM 2194 O O . ASP B 1 112 ? -37.683 2.777 -19.332 1.00 60.89 112 ASP B O 1
ATOM 2199 N N . LEU B 1 113 ? -38.969 4.413 -18.501 1.00 52.48 113 LEU B N 1
ATOM 2200 C CA . LEU B 1 113 ? -39.045 3.842 -17.159 1.00 51.40 113 LEU B CA 1
ATOM 2201 C C . LEU B 1 113 ? -40.521 3.842 -16.800 1.00 53.46 113 LEU B C 1
ATOM 2202 O O . LEU B 1 113 ? -41.100 4.917 -16.690 1.00 50.39 113 LEU B O 1
ATOM 2207 N N . LYS B 1 114 ? -41.144 2.658 -16.651 1.00 51.40 114 LYS B N 1
ATOM 2208 C CA . LYS B 1 114 ? -42.587 2.524 -16.314 1.00 50.82 114 LYS B CA 1
ATOM 2209 C C . LYS B 1 114 ? -43.492 3.313 -17.297 1.00 53.44 114 LYS B C 1
ATOM 2210 O O . LYS B 1 114 ? -44.463 3.920 -16.846 1.00 51.46 114 LYS B O 1
ATOM 2216 N N . GLY B 1 115 ? -43.142 3.332 -18.592 1.00 51.73 115 GLY B N 1
ATOM 2217 C CA . GLY B 1 115 ? -43.850 4.091 -19.633 1.00 52.93 115 GLY B CA 1
ATOM 2218 C C . GLY B 1 115 ? -43.539 5.594 -19.684 1.00 55.35 115 GLY B C 1
ATOM 2219 O O . GLY B 1 115 ? -44.067 6.306 -20.548 1.00 56.60 115 GLY B O 1
ATOM 2220 N N . LEU B 1 116 ? -42.716 6.102 -18.737 1.00 47.91 116 LEU B N 1
ATOM 2221 C CA . LEU B 1 116 ? -42.269 7.499 -18.642 1.00 45.80 116 LEU B CA 1
ATOM 2222 C C . LEU B 1 116 ? -40.968 7.640 -19.453 1.00 49.77 116 LEU B C 1
ATOM 2223 O O . LEU B 1 116 ? -39.976 7.037 -19.085 1.00 49.59 116 LEU B O 1
ATOM 2228 N N . LYS B 1 117 ? -40.959 8.468 -20.518 1.00 45.17 117 LYS B N 1
ATOM 2229 C CA . LYS B 1 117 ? -39.795 8.637 -21.380 1.00 44.73 117 LYS B CA 1
ATOM 2230 C C . LYS B 1 117 ? -38.754 9.638 -20.899 1.00 49.09 117 LYS B C 1
ATOM 2231 O O . LYS B 1 117 ? -39.096 10.707 -20.372 1.00 47.58 117 LYS B O 1
ATOM 2237 N N . MET B 1 118 ? -37.466 9.310 -21.124 1.00 46.76 118 MET B N 1
ATOM 2238 C CA . MET B 1 118 ? -36.312 10.172 -20.810 1.00 44.49 118 MET B CA 1
ATOM 2239 C C . MET B 1 118 ? -36.223 10.643 -19.347 1.00 50.16 118 MET B C 1
ATOM 2240 O O . MET B 1 118 ? -36.254 11.832 -19.058 1.00 49.12 118 MET B O 1
ATOM 2245 N N . VAL B 1 119 ? -36.105 9.696 -18.426 1.00 47.62 119 VAL B N 1
ATOM 2246 C CA . VAL B 1 119 ? -36.000 9.986 -16.988 1.00 44.95 119 VAL B CA 1
ATOM 2247 C C . VAL B 1 119 ? -34.511 9.834 -16.643 1.00 47.91 119 VAL B C 1
ATOM 2248 O O . VAL B 1 119 ? -33.834 9.009 -17.275 1.00 50.33 119 VAL B O 1
ATOM 2252 N N . ALA B 1 120 ? -34.004 10.574 -15.638 1.00 40.12 120 ALA B N 1
ATOM 2253 C CA . ALA B 1 120 ? -32.589 10.457 -15.245 1.00 39.02 120 ALA B CA 1
ATOM 2254 C C . ALA B 1 120 ? -32.363 9.133 -14.564 1.00 45.80 120 ALA B C 1
ATOM 2255 O O . ALA B 1 120 ? -33.267 8.634 -13.887 1.00 44.10 120 ALA B O 1
ATOM 2257 N N . LYS B 1 121 ? -31.150 8.574 -14.731 1.00 44.08 121 LYS B N 1
ATOM 2258 C CA . LYS B 1 121 ? -30.681 7.374 -14.052 1.00 45.46 121 LYS B CA 1
ATOM 2259 C C . LYS B 1 121 ? -30.144 7.852 -12.695 1.00 48.49 121 LYS B C 1
ATOM 2260 O O . LYS B 1 121 ? -29.716 8.988 -12.597 1.00 47.39 121 LYS B O 1
ATOM 2266 N N . ARG B 1 122 ? -30.056 6.975 -11.692 1.00 44.35 122 ARG B N 1
ATOM 2267 C CA . ARG B 1 122 ? -29.356 7.338 -10.466 1.00 43.01 122 ARG B CA 1
ATOM 2268 C C . ARG B 1 122 ? -27.869 7.290 -10.804 1.00 47.73 122 ARG B C 1
ATOM 2269 O O . ARG B 1 122 ? -27.360 6.278 -11.290 1.00 48.96 122 ARG B O 1
ATOM 2277 N N . ALA B 1 123 ? -27.199 8.421 -10.655 1.00 43.22 123 ALA B N 1
ATOM 2278 C CA . ALA B 1 123 ? -25.791 8.551 -10.982 1.00 44.61 123 ALA B CA 1
ATOM 2279 C C . ALA B 1 123 ? -25.193 9.614 -10.082 1.00 48.19 123 ALA B C 1
ATOM 2280 O O . ALA B 1 123 ? -25.923 10.468 -9.552 1.00 45.71 123 ALA B O 1
ATOM 2282 N N . VAL B 1 124 ? -23.892 9.494 -9.837 1.00 44.32 124 VAL B N 1
ATOM 2283 C CA . VAL B 1 124 ? -23.101 10.389 -8.991 1.00 43.88 124 VAL B CA 1
ATOM 2284 C C . VAL B 1 124 ? -21.779 10.676 -9.717 1.00 48.28 124 VAL B C 1
ATOM 2285 O O . VAL B 1 124 ? -21.117 9.744 -10.168 1.00 49.45 124 VAL B O 1
ATOM 2289 N N . PHE B 1 125 ? -21.425 11.964 -9.845 1.00 43.36 125 PHE B N 1
ATOM 2290 C CA . PHE B 1 125 ? -20.128 12.412 -10.383 1.00 43.76 125 PHE B CA 1
ATOM 2291 C C . PHE B 1 125 ? -19.564 13.360 -9.353 1.00 47.93 125 PHE B C 1
ATOM 2292 O O . PHE B 1 125 ? -20.309 14.196 -8.831 1.00 46.58 125 PHE B O 1
ATOM 2300 N N . ILE B 1 126 ? -18.281 13.216 -9.029 1.00 45.78 126 ILE B N 1
ATOM 2301 C CA . ILE B 1 126 ? -17.583 14.171 -8.165 1.00 44.72 126 ILE B CA 1
ATOM 2302 C C . ILE B 1 126 ? -16.607 14.864 -9.119 1.00 48.29 126 ILE B C 1
ATOM 2303 O O . ILE B 1 126 ? -15.787 14.209 -9.772 1.00 48.28 126 ILE B O 1
ATOM 2308 N N . VAL B 1 127 ? -16.736 16.186 -9.214 1.00 45.72 127 VAL B N 1
ATOM 2309 C CA . VAL B 1 127 ? -15.990 17.048 -10.129 1.00 45.30 127 VAL B CA 1
ATOM 2310 C C . VAL B 1 127 ? -15.076 17.987 -9.332 1.00 50.26 127 VAL B C 1
ATOM 2311 O O . VAL B 1 127 ? -15.534 18.699 -8.440 1.00 48.62 127 VAL B O 1
ATOM 2315 N N . LYS B 1 128 ? -13.793 17.994 -9.669 1.00 49.25 128 LYS B N 1
ATOM 2316 C CA . LYS B 1 128 ? -12.793 18.855 -9.026 1.00 51.47 128 LYS B CA 1
ATOM 2317 C C . LYS B 1 128 ? -12.990 20.327 -9.446 1.00 54.54 128 LYS B C 1
ATOM 2318 O O . LYS B 1 128 ? -13.504 20.570 -10.541 1.00 52.76 128 LYS B O 1
ATOM 2324 N N . PRO B 1 129 ? -12.505 21.317 -8.662 1.00 51.27 129 PRO B N 1
ATOM 2325 C CA . PRO B 1 129 ? -12.594 22.729 -9.103 1.00 50.83 129 PRO B CA 1
ATOM 2326 C C . PRO B 1 129 ? -12.094 22.998 -10.531 1.00 55.93 129 PRO B C 1
ATOM 2327 O O . PRO B 1 129 ? -12.679 23.822 -11.214 1.00 54.29 129 PRO B O 1
ATOM 2331 N N . ASP B 1 130 ? -11.060 22.262 -11.008 1.00 56.15 130 ASP B N 1
ATOM 2332 C CA . ASP B 1 130 ? -10.544 22.389 -12.382 1.00 56.43 130 ASP B CA 1
ATOM 2333 C C . ASP B 1 130 ? -1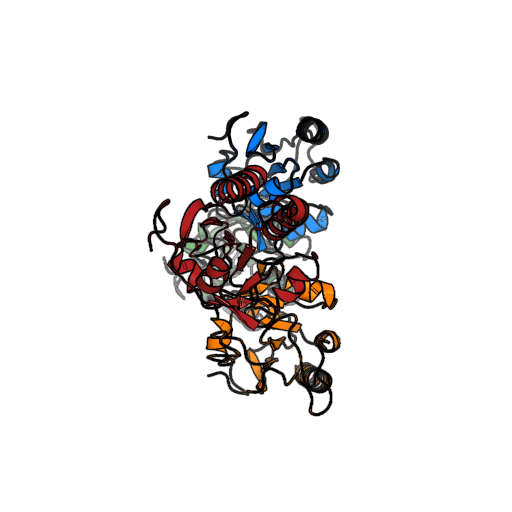1.462 21.709 -13.453 1.00 59.45 130 ASP B C 1
ATOM 2334 O O . ASP B 1 130 ? -11.181 21.806 -14.647 1.00 61.66 130 ASP B O 1
ATOM 2339 N N . GLY B 1 131 ? -12.523 21.019 -13.009 1.00 52.50 131 GLY B N 1
ATOM 2340 C CA . GLY B 1 131 ? -13.493 20.372 -13.888 1.00 50.71 131 GLY B CA 1
ATOM 2341 C C . GLY B 1 131 ? -13.252 18.898 -14.145 1.00 55.86 131 GLY B C 1
ATOM 2342 O O . GLY B 1 131 ? -14.046 18.261 -14.843 1.00 57.55 131 GLY B O 1
ATOM 2343 N N . THR B 1 132 ? -12.183 18.335 -13.559 1.00 51.09 132 THR B N 1
ATOM 2344 C CA . THR B 1 132 ? -11.845 16.927 -13.735 1.00 52.53 132 THR B CA 1
ATOM 2345 C C . THR B 1 132 ? -12.833 16.060 -12.963 1.00 54.63 132 THR B C 1
ATOM 2346 O O . THR B 1 132 ? -13.072 16.303 -11.780 1.00 53.40 132 THR B O 1
ATOM 2350 N N . VAL B 1 133 ? -13.374 15.034 -13.640 1.00 51.60 133 VAL B N 1
ATOM 2351 C CA . VAL B 1 133 ? -14.272 14.037 -13.058 1.00 50.19 133 VAL B CA 1
ATOM 2352 C C . VAL B 1 133 ? -13.366 13.112 -12.241 1.00 58.79 133 VAL B C 1
ATOM 2353 O O . VAL B 1 133 ? -12.578 12.365 -12.828 1.00 62.03 133 VAL B O 1
ATOM 2357 N N . ALA B 1 134 ? -13.420 13.198 -10.901 1.00 54.50 134 ALA B N 1
ATOM 2358 C CA . ALA B 1 134 ? -12.575 12.350 -10.044 1.00 55.10 134 ALA B CA 1
ATOM 2359 C C . ALA B 1 134 ? -13.314 11.126 -9.480 1.00 60.50 134 ALA B C 1
ATOM 2360 O O . ALA B 1 134 ? -12.699 10.253 -8.883 1.00 61.71 134 ALA B O 1
ATOM 2362 N N . TYR B 1 135 ? -14.633 11.047 -9.660 1.00 57.01 135 TYR B N 1
ATOM 2363 C CA . TYR B 1 135 ? -15.437 9.904 -9.186 1.00 55.89 135 TYR B CA 1
ATOM 2364 C C . TYR B 1 135 ? -16.693 9.794 -10.062 1.00 56.29 135 TYR B C 1
ATOM 2365 O O . TYR B 1 135 ? -17.290 10.822 -10.404 1.00 52.68 135 TYR B O 1
ATOM 2374 N N . LYS B 1 136 ? -17.035 8.562 -10.486 1.00 52.88 136 LYS B N 1
ATOM 2375 C CA . LYS B 1 136 ? -18.181 8.308 -11.347 1.00 52.39 136 LYS B CA 1
ATOM 2376 C C . LYS B 1 136 ? -18.855 6.985 -10.965 1.00 58.07 136 LYS B C 1
ATOM 2377 O O . LYS B 1 136 ? -18.219 5.949 -10.972 1.00 59.38 136 LYS B O 1
ATOM 2383 N N . TRP B 1 137 ? -20.146 7.040 -10.656 1.00 53.16 137 TRP B N 1
ATOM 2384 C CA . TRP B 1 137 ? -20.971 5.894 -10.307 1.00 53.57 137 TRP B CA 1
ATOM 2385 C C . TRP B 1 137 ? -22.303 6.037 -11.040 1.00 55.45 137 TRP B C 1
ATOM 2386 O O . TRP B 1 137 ? -22.904 7.095 -10.966 1.00 53.09 137 TRP B O 1
ATOM 2397 N N . VAL B 1 138 ? -22.731 5.005 -11.791 1.00 53.63 138 VAL B N 1
ATOM 2398 C CA . VAL B 1 138 ? -23.986 4.991 -12.546 1.00 52.44 138 VAL B CA 1
ATOM 2399 C C . VAL B 1 138 ? -24.624 3.625 -12.358 1.00 59.09 138 VAL B C 1
ATOM 2400 O O . VAL B 1 138 ? -23.924 2.612 -12.345 1.00 61.22 138 VAL B O 1
ATOM 2404 N N . THR B 1 139 ? -25.959 3.598 -12.218 1.00 53.41 139 THR B N 1
ATOM 2405 C CA . THR B 1 139 ? -26.705 2.360 -12.115 1.00 52.78 139 THR B CA 1
ATOM 2406 C C . THR B 1 139 ? -27.864 2.376 -13.097 1.00 55.77 139 THR B C 1
ATOM 2407 O O . THR B 1 139 ? -28.478 3.415 -13.339 1.00 52.31 139 THR B O 1
ATOM 2411 N N . ASP B 1 140 ? -28.147 1.216 -13.671 1.00 55.66 140 ASP B N 1
ATOM 2412 C CA . ASP B 1 140 ? -29.273 1.010 -14.579 1.00 56.11 140 ASP B CA 1
ATOM 2413 C C . ASP B 1 140 ? -30.497 0.619 -13.762 1.00 58.46 140 ASP B C 1
ATOM 2414 O O . ASP B 1 140 ? -31.583 0.508 -14.329 1.00 58.93 140 ASP B O 1
ATOM 2419 N N . ASN B 1 141 ? -30.331 0.405 -12.428 1.00 54.80 141 ASN B N 1
ATOM 2420 C CA . ASN B 1 141 ? -31.453 0.104 -11.527 1.00 53.93 141 ASN B CA 1
ATOM 2421 C C . ASN B 1 141 ? -31.975 1.420 -10.907 1.00 54.73 141 ASN B C 1
ATOM 2422 O O . ASN B 1 141 ? -31.299 1.968 -10.041 1.00 54.55 141 ASN B O 1
ATOM 2427 N N . PRO B 1 142 ? -33.157 1.952 -11.318 1.00 50.06 142 PRO B N 1
ATOM 2428 C CA . PRO B 1 142 ? -33.626 3.241 -10.760 1.00 47.59 142 PRO B CA 1
ATOM 2429 C C . PRO B 1 142 ? -33.971 3.260 -9.270 1.00 50.73 142 PRO B C 1
ATOM 2430 O O . PRO B 1 142 ? -34.085 4.319 -8.694 1.00 48.88 142 PRO B O 1
ATOM 2434 N N . LEU B 1 143 ? -34.121 2.103 -8.663 1.00 50.81 143 LEU B N 1
ATOM 2435 C CA . LEU B 1 143 ? -34.412 1.927 -7.244 1.00 52.37 143 LEU B CA 1
ATOM 2436 C C . LEU B 1 143 ? -33.128 1.796 -6.403 1.00 57.21 143 LEU B C 1
ATOM 2437 O O . LEU B 1 143 ? -33.202 1.778 -5.177 1.00 57.80 143 LEU B O 1
ATOM 2442 N N . ASN B 1 144 ? -31.969 1.643 -7.062 1.00 53.69 144 ASN B N 1
ATOM 2443 C CA . ASN B 1 144 ? -30.687 1.456 -6.397 1.00 53.48 144 ASN B CA 1
ATOM 2444 C C . ASN B 1 144 ? -30.089 2.807 -5.987 1.00 56.98 144 ASN B C 1
ATOM 2445 O O . ASN B 1 144 ? -29.393 3.458 -6.771 1.00 53.58 144 ASN B O 1
ATOM 2450 N N . GLU B 1 145 ? -30.357 3.217 -4.747 1.00 56.02 145 GLU B N 1
ATOM 2451 C CA . GLU B 1 145 ? -29.851 4.476 -4.183 1.00 55.36 145 GLU B CA 1
ATOM 2452 C C . GLU B 1 145 ? -28.336 4.366 -3.937 1.00 59.21 145 GLU B C 1
ATOM 2453 O O . GLU B 1 145 ? -27.889 3.330 -3.436 1.00 59.05 145 GLU B O 1
ATOM 2459 N N . PRO B 1 146 ? -27.519 5.404 -4.246 1.00 55.79 146 PRO B N 1
ATOM 2460 C CA . PRO B 1 146 ? -26.080 5.294 -3.939 1.00 57.82 146 PRO B CA 1
ATOM 2461 C C . PRO B 1 146 ? -25.788 5.238 -2.436 1.00 64.19 146 PRO B C 1
ATOM 2462 O O . PRO B 1 146 ? -26.606 5.659 -1.622 1.00 62.83 146 PRO B O 1
ATOM 2466 N N . ASP B 1 147 ? -24.615 4.716 -2.072 1.00 65.12 147 ASP B N 1
ATOM 2467 C CA . ASP B 1 147 ? -24.168 4.658 -0.681 1.00 67.44 147 ASP B CA 1
ATOM 2468 C C . ASP B 1 147 ? -23.654 6.065 -0.390 1.00 69.11 147 ASP B C 1
ATOM 2469 O O . ASP B 1 147 ? -22.518 6.366 -0.755 1.00 69.25 147 ASP B O 1
ATOM 2474 N N . TYR B 1 148 ? -24.509 6.937 0.205 1.00 63.36 148 TYR B N 1
ATOM 2475 C CA . TYR B 1 148 ? -24.157 8.335 0.488 1.00 62.43 148 TYR B CA 1
ATOM 2476 C C . TYR B 1 148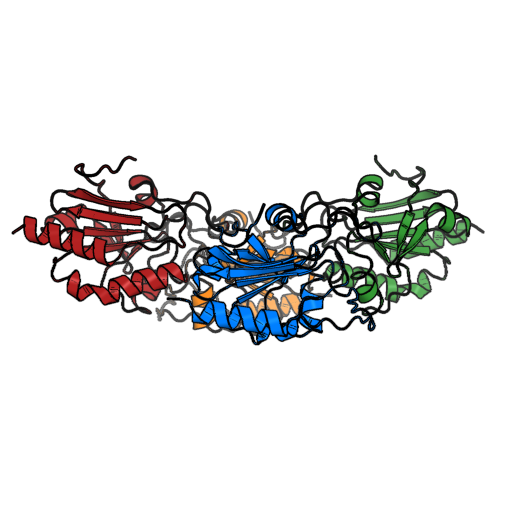 ? -22.928 8.548 1.388 1.00 70.04 148 TYR B C 1
ATOM 2477 O O . TYR B 1 148 ? -22.150 9.467 1.124 1.00 70.48 148 TYR B O 1
ATOM 2486 N N . ASP B 1 149 ? -22.702 7.664 2.382 1.00 69.00 149 ASP B N 1
ATOM 2487 C CA . ASP B 1 149 ? -21.535 7.754 3.279 1.00 71.80 149 ASP B CA 1
ATOM 2488 C C . ASP B 1 149 ? -20.207 7.472 2.563 1.00 74.13 149 ASP B C 1
ATOM 2489 O O . ASP B 1 149 ? -19.183 8.079 2.913 1.00 76.03 149 ASP B O 1
ATOM 2494 N N . GLU B 1 150 ? -20.234 6.601 1.527 1.00 66.92 150 GLU B N 1
ATOM 2495 C CA . GLU B 1 150 ? -19.065 6.338 0.676 1.00 66.91 150 GLU B CA 1
ATOM 2496 C C . GLU B 1 150 ? -18.819 7.572 -0.224 1.00 67.37 150 GLU B C 1
ATOM 2497 O O . GLU B 1 150 ? -17.667 7.947 -0.430 1.00 67.57 150 GLU B O 1
ATOM 2503 N N . VAL B 1 151 ? -19.912 8.197 -0.759 1.00 59.81 151 VAL B N 1
ATOM 2504 C CA . VAL B 1 151 ? -19.817 9.404 -1.598 1.00 56.38 151 VAL B CA 1
ATOM 2505 C C . VAL B 1 151 ? -19.142 10.522 -0.802 1.00 59.44 151 VAL B C 1
ATOM 2506 O O . VAL B 1 151 ? -18.248 11.171 -1.328 1.00 58.29 151 VAL B O 1
ATOM 2510 N N . VAL B 1 152 ? -19.593 10.745 0.465 1.00 56.68 152 VAL B N 1
ATOM 2511 C CA . VAL B 1 152 ? -19.041 11.735 1.408 1.00 56.79 152 VAL B CA 1
ATOM 2512 C C . VAL B 1 152 ? -17.559 11.422 1.629 1.00 64.18 152 VAL B C 1
ATOM 2513 O O . VAL B 1 152 ? -16.723 12.327 1.581 1.00 65.04 152 VAL B O 1
ATOM 2517 N N . ARG B 1 153 ? -17.233 10.130 1.814 1.00 62.77 153 ARG B N 1
ATOM 2518 C CA . ARG B 1 153 ? -15.847 9.653 2.023 1.00 65.51 153 ARG B CA 1
ATOM 2519 C C . ARG B 1 153 ? -14.958 10.002 0.798 1.00 69.51 153 ARG B C 1
ATOM 2520 O O . ARG B 1 153 ? -13.911 10.618 0.966 1.00 69.83 153 ARG B O 1
ATOM 2528 N N . GLU B 1 154 ? -15.442 9.703 -0.429 1.00 66.15 154 GLU B N 1
ATOM 2529 C CA . GLU B 1 154 ? -14.759 10.011 -1.696 1.00 65.40 154 GLU B CA 1
ATOM 2530 C C . GLU B 1 154 ? -14.655 11.513 -1.919 1.00 64.94 154 GLU B C 1
ATOM 2531 O O . GLU B 1 154 ? -13.619 11.961 -2.368 1.00 66.20 154 GLU B O 1
ATOM 2537 N N . ALA B 1 155 ? -15.714 12.295 -1.610 1.00 59.21 155 ALA B N 1
ATOM 2538 C CA . ALA B 1 155 ? -15.707 13.760 -1.803 1.00 57.24 155 ALA B CA 1
ATOM 2539 C C . ALA B 1 155 ? -14.715 14.438 -0.864 1.00 63.12 155 ALA B C 1
ATOM 2540 O O . ALA B 1 155 ? -13.980 15.310 -1.307 1.00 62.89 155 ALA B O 1
ATOM 2542 N N . ASN B 1 156 ? -14.648 13.998 0.407 1.00 62.26 156 ASN B N 1
ATOM 2543 C CA . ASN B 1 156 ? -13.699 14.538 1.393 1.00 64.04 156 ASN B CA 1
ATOM 2544 C C . ASN B 1 156 ? -12.256 14.266 1.023 1.00 71.16 156 ASN B C 1
ATOM 2545 O O . ASN B 1 156 ? -11.402 15.128 1.259 1.00 72.22 156 ASN B O 1
ATOM 2550 N N . LYS B 1 157 ? -11.989 13.083 0.419 1.00 69.29 157 LYS B N 1
ATOM 2551 C CA . LYS B 1 157 ? -10.652 12.654 -0.055 1.00 71.37 157 LYS B CA 1
ATOM 2552 C C . LYS B 1 157 ? -10.221 13.501 -1.270 1.00 73.00 157 LYS B C 1
ATOM 2553 O O . LYS B 1 157 ? -9.067 13.917 -1.328 1.00 75.17 157 LYS B O 1
ATOM 2559 N N . ILE B 1 158 ? -11.148 13.755 -2.232 1.00 65.89 158 ILE B N 1
ATOM 2560 C CA . ILE B 1 158 ? -10.908 14.578 -3.442 1.00 63.46 158 ILE B CA 1
ATOM 2561 C C . ILE B 1 158 ? -10.664 16.031 -3.010 1.00 68.54 158 ILE B C 1
ATOM 2562 O O . ILE B 1 158 ? -9.727 16.676 -3.513 1.00 69.76 158 ILE B O 1
ATOM 2567 N N . ALA B 1 159 ? -11.467 16.511 -2.022 1.00 63.86 159 ALA B N 1
ATOM 2568 C CA . ALA B 1 159 ? -11.328 17.842 -1.423 1.00 63.92 159 ALA B CA 1
ATOM 2569 C C . ALA B 1 159 ? -9.994 17.969 -0.672 1.00 72.22 159 ALA B C 1
ATOM 2570 O O . ALA B 1 159 ? -9.377 19.020 -0.725 1.00 71.50 159 ALA B O 1
ATOM 2572 N N . GLY B 1 160 ? -9.561 16.891 -0.010 1.00 74.09 160 GLY B N 1
ATOM 2573 C CA . GLY B 1 160 ? -8.302 16.827 0.730 1.00 77.98 160 GLY B CA 1
ATOM 2574 C C . GLY B 1 160 ? -7.067 16.838 -0.158 1.00 87.76 160 GLY B C 1
ATOM 2575 O O . GLY B 1 160 ? -6.027 17.380 0.235 1.00 89.43 160 GLY B O 1
ATOM 2576 N N . GLU B 1 161 ? -7.174 16.235 -1.367 1.00 86.49 161 GLU B N 1
ATOM 2577 C CA . GLU B 1 161 ? -6.100 16.178 -2.374 1.00 88.91 161 GLU B CA 1
ATOM 2578 C C . GLU B 1 161 ? -5.833 17.554 -2.981 1.00 93.63 161 GLU B C 1
ATOM 2579 O O . GLU B 1 161 ? -4.747 17.771 -3.527 1.00 96.62 161 GLU B O 1
ATOM 2585 N N . LEU B 1 162 ? -6.823 18.472 -2.909 1.00 87.59 162 LEU B N 1
ATOM 2586 C CA . LEU B 1 162 ? -6.719 19.828 -3.459 1.00 86.46 162 LEU B CA 1
ATOM 2587 C C . LEU B 1 162 ? -5.576 20.627 -2.839 1.00 94.03 162 LEU B C 1
ATOM 2588 O O . LEU B 1 162 ? -5.632 20.984 -1.658 1.00 95.04 162 LEU B O 1
ATOM 2593 N N . VAL B 1 163 ? -4.529 20.869 -3.646 1.00 92.55 163 VAL B N 1
ATOM 2594 C CA . VAL B 1 163 ? -3.314 21.603 -3.271 1.00 125.31 163 VAL B CA 1
ATOM 2595 C C . VAL B 1 163 ? -3.456 23.069 -3.697 1.00 140.04 163 VAL B C 1
ATOM 2596 O O . VAL B 1 163 ? -4.514 23.665 -3.503 1.00 99.21 163 VAL B O 1
ATOM 2600 N N . GLY C 1 3 ? -11.391 48.333 -35.429 1.00 111.90 3 GLY C N 1
ATOM 2601 C CA . GLY C 1 3 ? -11.872 48.284 -34.052 1.00 108.46 3 GLY C CA 1
ATOM 2602 C C . GLY C 1 3 ? -11.176 47.269 -33.157 1.00 108.55 3 GLY C C 1
ATOM 2603 O O . GLY C 1 3 ? -11.686 46.947 -32.078 1.00 104.83 3 GLY C O 1
ATOM 2604 N N . LEU C 1 4 ? -10.006 46.752 -33.607 1.00 105.07 4 LEU C N 1
ATOM 2605 C CA . LEU C 1 4 ? -9.195 45.772 -32.878 1.00 101.91 4 LEU C CA 1
ATOM 2606 C C . LEU C 1 4 ? -7.946 46.435 -32.313 1.00 101.99 4 LEU C C 1
ATOM 2607 O O . LEU C 1 4 ? -7.205 47.088 -33.056 1.00 103.46 4 LEU C O 1
ATOM 2612 N N . VAL C 1 5 ? -7.717 46.263 -30.995 1.00 92.83 5 VAL C N 1
ATOM 2613 C CA . VAL C 1 5 ? -6.562 46.812 -30.275 1.00 89.73 5 VAL C CA 1
ATOM 2614 C C . VAL C 1 5 ? -5.395 45.776 -30.223 1.00 90.01 5 VAL C C 1
ATOM 2615 O O . VAL C 1 5 ? -5.231 45.033 -29.250 1.00 88.63 5 VAL C O 1
ATOM 2619 N N . GLU C 1 6 ? -4.634 45.702 -31.329 1.00 84.71 6 GLU C N 1
ATOM 2620 C CA . GLU C 1 6 ? -3.531 44.754 -31.520 1.00 83.67 6 GLU C CA 1
ATOM 2621 C C . GLU C 1 6 ? -2.242 45.160 -30.775 1.00 82.99 6 GLU C C 1
ATOM 2622 O O . GLU C 1 6 ? -2.079 46.326 -30.414 1.00 82.33 6 GLU C O 1
ATOM 2628 N N . LEU C 1 7 ? -1.340 44.175 -30.528 1.00 75.94 7 LEU C N 1
ATOM 2629 C CA . LEU C 1 7 ? -0.060 44.387 -29.860 1.00 72.39 7 LEU C CA 1
ATOM 2630 C C . LEU C 1 7 ? 0.845 45.177 -30.715 1.00 76.40 7 LEU C C 1
ATOM 2631 O O . LEU C 1 7 ? 0.987 44.879 -31.904 1.00 78.02 7 LEU C O 1
ATOM 2636 N N . GLY C 1 8 ? 1.456 46.185 -30.108 1.00 71.64 8 GLY C N 1
ATOM 2637 C CA . GLY C 1 8 ? 2.367 47.091 -30.799 1.00 72.02 8 GLY C CA 1
ATOM 2638 C C . GLY C 1 8 ? 1.643 48.271 -31.416 1.00 74.28 8 GLY C C 1
ATOM 2639 O O . GLY C 1 8 ? 2.256 49.264 -31.763 1.00 73.31 8 GLY C O 1
ATOM 2640 N N . GLU C 1 9 ? 0.327 48.169 -31.541 1.00 72.71 9 GLU C N 1
ATOM 2641 C CA . GLU C 1 9 ? -0.560 49.205 -32.067 1.00 74.70 9 GLU C CA 1
ATOM 2642 C C . GLU C 1 9 ? -0.762 50.277 -30.963 1.00 73.43 9 GLU C C 1
ATOM 2643 O O . GLU C 1 9 ? -0.551 49.991 -29.779 1.00 70.44 9 GLU C O 1
ATOM 2649 N N . LYS C 1 10 ? -1.152 51.498 -31.344 1.00 68.38 10 LYS C N 1
ATOM 2650 C CA . LYS C 1 10 ? -1.413 52.530 -30.343 1.00 65.83 10 LYS C CA 1
ATOM 2651 C C . LYS C 1 10 ? -2.770 52.280 -29.688 1.00 66.14 10 LYS C C 1
ATOM 2652 O O . LYS C 1 10 ? -3.759 52.005 -30.371 1.00 67.96 10 LYS C O 1
ATOM 2658 N N . ALA C 1 11 ? -2.800 52.336 -28.362 1.00 58.41 11 ALA C N 1
ATOM 2659 C CA . ALA C 1 11 ? -4.021 52.158 -27.596 1.00 55.87 11 ALA C CA 1
ATOM 2660 C C . ALA C 1 11 ? -4.947 53.363 -27.837 1.00 61.62 11 ALA C C 1
ATOM 2661 O O . ALA C 1 11 ? -4.510 54.510 -27.712 1.00 61.28 11 ALA C O 1
ATOM 2663 N N . PRO C 1 12 ? -6.218 53.131 -28.225 1.00 60.00 12 PRO C N 1
ATOM 2664 C CA . PRO C 1 12 ? -7.143 54.269 -28.437 1.00 61.60 12 PRO C CA 1
ATOM 2665 C C . PRO C 1 12 ? -7.324 55.126 -27.178 1.00 61.53 12 PRO C C 1
ATOM 2666 O O . PRO C 1 12 ? -7.489 54.588 -26.083 1.00 58.24 12 PRO C O 1
ATOM 2670 N N . ASP C 1 13 ? -7.287 56.445 -27.324 1.00 59.80 13 ASP C N 1
ATOM 2671 C CA . ASP C 1 13 ? -7.468 57.330 -26.180 1.00 59.31 13 ASP C CA 1
ATOM 2672 C C . ASP C 1 13 ? -8.924 57.308 -25.746 1.00 62.73 13 ASP C C 1
ATOM 2673 O O . ASP C 1 13 ? -9.813 57.020 -26.560 1.00 63.93 13 ASP C O 1
ATOM 2678 N N . PHE C 1 14 ? -9.163 57.603 -24.461 1.00 55.65 14 PHE C N 1
ATOM 2679 C CA . PHE C 1 14 ? -10.497 57.691 -23.914 1.00 54.36 14 PHE C CA 1
ATOM 2680 C C . PHE C 1 14 ? -10.476 58.556 -22.698 1.00 59.01 14 PHE C C 1
ATOM 2681 O O . PHE C 1 14 ? -9.419 58.735 -22.101 1.00 57.93 14 PHE C O 1
ATOM 2689 N N . THR C 1 15 ? -11.662 59.052 -22.312 1.00 57.30 15 THR C N 1
ATOM 2690 C CA . THR C 1 15 ? -11.909 59.811 -21.102 1.00 58.02 15 THR C CA 1
ATOM 2691 C C . THR C 1 15 ? -13.100 59.160 -20.399 1.00 63.38 15 THR C C 1
ATOM 2692 O O . THR C 1 15 ? -14.146 58.954 -21.026 1.00 65.50 15 THR C O 1
ATOM 2696 N N . LEU C 1 16 ? -12.931 58.806 -19.118 1.00 56.37 16 LEU C N 1
ATOM 2697 C CA . LEU C 1 16 ? -14.005 58.199 -18.346 1.00 53.58 16 LEU C CA 1
ATOM 2698 C C . LEU C 1 16 ? -14.069 58.824 -16.961 1.00 59.20 16 LEU C C 1
ATOM 2699 O O . LEU C 1 16 ? -13.028 59.141 -16.406 1.00 61.40 16 LEU C O 1
ATOM 2704 N N . PRO C 1 17 ? -15.255 58.975 -16.345 1.00 55.55 17 PRO C N 1
ATOM 2705 C CA . PRO C 1 17 ? -15.271 59.467 -14.959 1.00 54.94 17 PRO C CA 1
ATOM 2706 C C . PRO C 1 17 ? -14.778 58.351 -14.014 1.00 53.88 17 PRO C C 1
ATOM 2707 O O . PRO C 1 17 ? -15.117 57.181 -14.214 1.00 50.09 17 PRO C O 1
ATOM 2711 N N . ASN C 1 18 ? -14.044 58.707 -12.968 1.00 50.42 18 ASN C N 1
ATOM 2712 C CA . ASN C 1 18 ? -13.635 57.708 -11.999 1.00 48.55 18 ASN C CA 1
ATOM 2713 C C . ASN C 1 18 ? -14.768 57.619 -10.946 1.00 52.24 18 ASN C C 1
ATOM 2714 O O . ASN C 1 18 ? -15.835 58.213 -11.146 1.00 51.60 18 ASN C O 1
ATOM 2719 N N . GLN C 1 19 ? -14.536 56.883 -9.844 1.00 47.90 19 GLN C N 1
ATOM 2720 C CA . GLN C 1 19 ? -15.496 56.659 -8.753 1.00 46.04 19 GLN C CA 1
ATOM 2721 C C . GLN C 1 19 ? -15.943 57.955 -8.054 1.00 55.48 19 GLN C C 1
ATOM 2722 O O . GLN C 1 19 ? -17.016 57.973 -7.451 1.00 56.00 19 GLN C O 1
ATOM 2728 N N . ASP C 1 20 ? -15.133 59.019 -8.121 1.00 55.17 20 ASP C N 1
ATOM 2729 C CA . ASP C 1 20 ? -15.467 60.306 -7.502 1.00 59.33 20 ASP C CA 1
ATOM 2730 C C . ASP C 1 20 ? -15.919 61.292 -8.586 1.00 62.78 20 ASP C C 1
ATOM 2731 O O . ASP C 1 20 ? -15.932 62.471 -8.332 1.00 64.84 20 ASP C O 1
ATOM 2736 N N . PHE C 1 21 ? -16.325 60.806 -9.781 1.00 58.69 21 PHE C N 1
ATOM 2737 C CA . PHE C 1 21 ? -16.772 61.634 -10.918 1.00 59.99 21 PHE C CA 1
ATOM 2738 C C . PHE C 1 21 ? -15.700 62.526 -11.551 1.00 67.21 21 PHE C C 1
ATOM 2739 O O . PHE C 1 21 ? -16.046 63.500 -12.230 1.00 68.62 21 PHE C O 1
ATOM 2747 N N . GLU C 1 22 ? -14.410 62.189 -11.379 1.00 65.01 22 GLU C N 1
ATOM 2748 C CA . GLU C 1 22 ? -13.323 63.005 -11.963 1.00 66.80 22 GLU C CA 1
ATOM 2749 C C . GLU C 1 22 ? -12.922 62.443 -13.317 1.00 66.21 22 GLU C C 1
ATOM 2750 O O . GLU C 1 22 ? -12.664 61.252 -13.398 1.00 61.16 22 GLU C O 1
ATOM 2756 N N . PRO C 1 23 ? -12.859 63.253 -14.395 1.00 65.52 23 PRO C N 1
ATOM 2757 C CA . PRO C 1 23 ? -12.452 62.695 -15.691 1.00 63.63 23 PRO C CA 1
ATOM 2758 C C . PRO C 1 23 ? -11.000 62.234 -15.689 1.00 67.12 23 PRO C C 1
ATOM 2759 O O . PRO C 1 23 ? -10.104 62.942 -15.221 1.00 69.89 23 PRO C O 1
ATOM 2763 N N . VAL C 1 24 ? -10.775 61.027 -16.198 1.00 59.50 24 VAL C N 1
ATOM 2764 C CA . VAL C 1 24 ? -9.455 60.436 -16.294 1.00 56.60 24 VAL C CA 1
ATOM 2765 C C . VAL C 1 24 ? -9.269 60.131 -17.771 1.00 59.41 24 VAL C C 1
ATOM 2766 O O . VAL C 1 24 ? -10.100 59.471 -18.368 1.00 57.78 24 VAL C O 1
ATOM 2770 N N . ASN C 1 25 ? -8.211 60.657 -18.356 1.00 57.36 25 ASN C N 1
ATOM 2771 C CA . ASN C 1 25 ? -7.878 60.517 -19.758 1.00 57.05 25 ASN C CA 1
ATOM 2772 C C . ASN C 1 25 ? -6.618 59.668 -19.832 1.00 59.46 25 ASN C C 1
ATOM 2773 O O . ASN C 1 25 ? -5.640 59.972 -19.142 1.00 59.45 25 ASN C O 1
ATOM 2778 N N . LEU C 1 26 ? -6.656 58.586 -20.633 1.00 53.82 26 LEU C N 1
ATOM 2779 C CA . LEU C 1 26 ? -5.527 57.676 -20.795 1.00 52.36 26 LEU C CA 1
ATOM 2780 C C . LEU C 1 26 ? -4.244 58.390 -21.208 1.00 57.73 26 LEU C C 1
ATOM 2781 O O . LEU C 1 26 ? -3.215 58.199 -20.561 1.00 57.05 26 LEU C O 1
ATOM 2786 N N . TYR C 1 27 ? -4.305 59.207 -22.259 1.00 58.19 27 TYR C N 1
ATOM 2787 C CA . TYR C 1 27 ? -3.118 59.948 -22.761 1.00 60.64 27 TYR C CA 1
ATOM 2788 C C . TYR C 1 27 ? -2.503 60.901 -21.747 1.00 65.49 27 TYR C C 1
ATOM 2789 O O . TYR C 1 27 ? -1.287 60.909 -21.634 1.00 66.54 27 TYR C O 1
ATOM 2798 N N . GLU C 1 28 ? -3.326 61.617 -20.936 1.00 62.44 28 GLU C N 1
ATOM 2799 C CA . GLU C 1 28 ? -2.822 62.472 -19.850 1.00 63.33 28 GLU C CA 1
ATOM 2800 C C . GLU C 1 28 ? -2.079 61.597 -18.808 1.00 65.06 28 GLU C C 1
ATOM 2801 O O . GLU C 1 28 ? -0.988 61.975 -18.378 1.00 66.02 28 GLU C O 1
ATOM 2807 N N . VAL C 1 29 ? -2.624 60.391 -18.485 1.00 59.82 29 VAL C N 1
ATOM 2808 C CA . VAL C 1 29 ? -1.978 59.434 -17.579 1.00 58.32 29 VAL C CA 1
ATOM 2809 C C . VAL C 1 29 ? -0.610 59.005 -18.158 1.00 62.45 29 VAL C C 1
ATOM 2810 O O . VAL C 1 29 ? 0.405 59.069 -17.456 1.00 64.23 29 VAL C O 1
ATOM 2814 N N . LEU C 1 30 ? -0.574 58.648 -19.448 1.00 57.38 30 LEU C N 1
ATOM 2815 C CA . LEU C 1 30 ? 0.667 58.204 -20.105 1.00 56.37 30 LEU C CA 1
ATOM 2816 C C . LEU C 1 30 ? 1.731 59.286 -20.180 1.00 64.57 30 LEU C C 1
ATOM 2817 O O . LEU C 1 30 ? 2.924 58.972 -20.157 1.00 64.24 30 LEU C O 1
ATOM 2822 N N . LYS C 1 31 ? 1.313 60.564 -20.221 1.00 66.30 31 LYS C N 1
ATOM 2823 C CA . LYS C 1 31 ? 2.229 61.712 -20.225 1.00 69.44 31 LYS C CA 1
ATOM 2824 C C . LYS C 1 31 ? 3.089 61.802 -18.940 1.00 77.55 31 LYS C C 1
ATOM 2825 O O . LYS C 1 31 ? 4.164 62.402 -18.969 1.00 79.07 31 LYS C O 1
ATOM 2831 N N . ARG C 1 32 ? 2.668 61.107 -17.858 1.00 75.70 32 ARG C N 1
ATOM 2832 C CA . ARG C 1 32 ? 3.377 61.012 -16.574 1.00 77.60 32 ARG C CA 1
ATOM 2833 C C . ARG C 1 32 ? 4.649 60.175 -16.666 1.00 81.19 32 ARG C C 1
ATOM 2834 O O . ARG C 1 32 ? 5.507 60.294 -15.790 1.00 84.18 32 ARG C O 1
ATOM 2842 N N . GLY C 1 33 ? 4.762 59.334 -17.697 1.00 73.90 33 GLY C N 1
ATOM 2843 C CA . GLY C 1 33 ? 5.965 58.547 -17.951 1.00 73.36 33 GLY C CA 1
ATOM 2844 C C . GLY C 1 33 ? 6.012 57.144 -17.390 1.00 76.14 33 GLY C C 1
ATOM 2845 O O . GLY C 1 33 ? 7.073 56.516 -17.395 1.00 76.38 33 GLY C O 1
ATOM 2846 N N . ARG C 1 34 ? 4.881 56.628 -16.936 1.00 70.92 34 ARG C N 1
ATOM 2847 C CA . ARG C 1 34 ? 4.808 55.272 -16.390 1.00 69.91 34 ARG C CA 1
ATOM 2848 C C . ARG C 1 34 ? 3.810 54.437 -17.204 1.00 67.32 34 ARG C C 1
ATOM 2849 O O . ARG C 1 34 ? 2.809 54.992 -17.660 1.00 65.41 34 ARG C O 1
ATOM 2857 N N . PRO C 1 35 ? 4.018 53.118 -17.382 1.00 62.31 35 PRO C N 1
ATOM 2858 C CA . PRO C 1 35 ? 3.008 52.319 -18.105 1.00 59.55 35 PRO C CA 1
ATOM 2859 C C . PRO C 1 35 ? 1.644 52.327 -17.403 1.00 60.79 35 PRO C C 1
ATOM 2860 O O . PRO C 1 35 ? 1.567 52.619 -16.200 1.00 62.29 35 PRO C O 1
ATOM 2864 N N . ALA C 1 36 ? 0.567 52.111 -18.172 1.00 52.22 36 ALA C N 1
ATOM 2865 C CA . ALA C 1 36 ? -0.786 52.030 -17.638 1.00 48.47 36 ALA C CA 1
ATOM 2866 C C . ALA C 1 36 ? -1.231 50.564 -17.728 1.00 49.99 36 ALA C C 1
ATOM 2867 O O . ALA C 1 36 ? -0.964 49.882 -18.732 1.00 47.62 36 ALA C O 1
ATOM 2869 N N . VAL C 1 37 ? -1.845 50.073 -16.655 1.00 46.46 37 VAL C N 1
ATOM 2870 C CA . VAL C 1 37 ? -2.409 48.737 -16.588 1.00 44.58 37 VAL C CA 1
ATOM 2871 C C . VAL C 1 37 ? -3.922 48.946 -16.598 1.00 45.51 37 VAL C C 1
ATOM 2872 O O . VAL C 1 37 ? -4.463 49.514 -15.656 1.00 43.94 37 VAL C O 1
ATOM 2876 N N . LEU C 1 38 ? -4.586 48.545 -17.693 1.00 40.58 38 LEU C N 1
ATOM 2877 C CA . LEU C 1 38 ? -6.044 48.641 -17.842 1.00 40.12 38 LEU C CA 1
ATOM 2878 C C . LEU C 1 38 ? -6.634 47.277 -17.490 1.00 43.33 38 LEU C C 1
ATOM 2879 O O . LEU C 1 38 ? -6.256 46.270 -18.101 1.00 42.49 38 LEU C O 1
ATOM 2884 N N . ILE C 1 39 ? -7.488 47.239 -16.463 1.00 40.90 39 ILE C N 1
ATOM 2885 C CA . ILE C 1 39 ? -8.130 46.018 -15.978 1.00 40.33 39 ILE C CA 1
ATOM 2886 C C . ILE C 1 39 ? -9.629 46.144 -16.244 1.00 42.50 39 ILE C C 1
ATOM 2887 O O . ILE C 1 39 ? -10.299 46.876 -15.544 1.00 40.95 39 ILE C O 1
ATOM 2892 N N . PHE C 1 40 ? -10.153 45.435 -17.242 1.00 36.83 40 PHE C N 1
ATOM 2893 C CA . PHE C 1 40 ? -11.582 45.461 -17.495 1.00 35.40 40 PHE C CA 1
ATOM 2894 C C . PHE C 1 40 ? -12.212 44.350 -16.715 1.00 38.33 40 PHE C C 1
ATOM 2895 O O . PHE C 1 40 ? -11.653 43.259 -16.635 1.00 36.16 40 PHE C O 1
ATOM 2903 N N . PHE C 1 41 ? -13.382 44.597 -16.127 1.00 35.98 41 PHE C N 1
ATOM 2904 C CA . PHE C 1 41 ? -14.051 43.513 -15.396 1.00 33.04 41 PHE C CA 1
ATOM 2905 C C . PHE C 1 41 ? -15.541 43.619 -15.600 1.00 38.76 41 PHE C C 1
ATOM 2906 O O . PHE C 1 41 ? -16.050 44.717 -15.742 1.00 38.77 41 PHE C O 1
ATOM 2914 N N . PRO C 1 42 ? -16.239 42.465 -15.688 1.00 36.63 42 PRO C N 1
ATOM 2915 C CA . PRO C 1 42 ? -17.700 42.484 -15.881 1.00 35.86 42 PRO C CA 1
ATOM 2916 C C . PRO C 1 42 ? -18.534 43.200 -14.799 1.00 36.44 42 PRO C C 1
ATOM 2917 O O . PRO C 1 42 ? -19.452 43.931 -15.131 1.00 31.54 42 PRO C O 1
ATOM 2921 N N . ALA C 1 43 ? -18.284 42.945 -13.499 1.00 35.23 43 ALA C N 1
ATOM 2922 C CA . ALA C 1 43 ? -19.206 43.520 -12.542 1.00 34.18 43 ALA C CA 1
ATOM 2923 C C . ALA C 1 43 ? -18.706 43.711 -11.144 1.00 40.67 43 ALA C C 1
ATOM 2924 O O . ALA C 1 43 ? -18.366 42.718 -10.504 1.00 41.39 43 ALA C O 1
ATOM 2926 N N . ALA C 1 44 ? -18.842 44.954 -10.595 1.00 35.88 44 ALA C N 1
ATOM 2927 C CA . ALA C 1 44 ? -18.528 45.239 -9.198 1.00 36.74 44 ALA C CA 1
ATOM 2928 C C . ALA C 1 44 ? -19.388 44.338 -8.296 1.00 39.97 44 ALA C C 1
ATOM 2929 O O . ALA C 1 44 ? -20.528 44.070 -8.637 1.00 36.78 44 ALA C O 1
ATOM 2931 N N . PHE C 1 45 ? -18.826 43.856 -7.167 1.00 37.03 45 PHE C N 1
ATOM 2932 C CA . PHE C 1 45 ? -19.519 43.012 -6.182 1.00 35.94 45 PHE C CA 1
ATOM 2933 C C . PHE C 1 45 ? -19.816 41.596 -6.652 1.00 40.74 45 PHE C C 1
ATOM 2934 O O . PHE C 1 45 ? -20.499 40.851 -5.945 1.00 44.59 45 PHE C O 1
ATOM 2942 N N . SER C 1 46 ? -19.328 41.202 -7.835 1.00 36.12 46 SER C N 1
ATOM 2943 C CA . SER C 1 46 ? -19.502 39.814 -8.257 1.00 35.71 46 SER C CA 1
ATOM 2944 C C . SER C 1 46 ? -18.354 39.019 -7.629 1.00 44.69 46 SER C C 1
ATOM 2945 O O . SER C 1 46 ? -17.321 39.633 -7.322 1.00 46.76 46 SER C O 1
ATOM 2948 N N . PRO C 1 47 ? -18.498 37.687 -7.415 1.00 42.84 47 PRO C N 1
ATOM 2949 C CA . PRO C 1 47 ? -17.396 36.904 -6.779 1.00 42.20 47 PRO C CA 1
ATOM 2950 C C . PRO C 1 47 ? -16.006 36.981 -7.417 1.00 46.01 47 PRO C C 1
ATOM 2951 O O . PRO C 1 47 ? -15.040 37.284 -6.711 1.00 46.14 47 PRO C O 1
ATOM 2955 N N . VAL C 1 48 ? -15.894 36.713 -8.729 1.00 41.52 48 VAL C N 1
ATOM 2956 C CA . VAL C 1 48 ? -14.600 36.730 -9.430 1.00 40.35 48 VAL C CA 1
ATOM 2957 C C . VAL C 1 48 ? -13.985 38.128 -9.541 1.00 45.07 48 VAL C C 1
ATOM 2958 O O . VAL C 1 48 ? -12.763 38.267 -9.416 1.00 43.51 48 VAL C O 1
ATOM 2962 N N . CYS C 1 49 ? -14.821 39.168 -9.789 1.00 42.04 49 CYS C N 1
ATOM 2963 C CA . CYS C 1 49 ? -14.307 40.543 -9.886 1.00 40.38 49 CYS C CA 1
ATOM 2964 C C . CYS C 1 49 ? -13.791 41.003 -8.558 1.00 43.96 49 CYS C C 1
ATOM 2965 O O . CYS C 1 49 ? -12.791 41.687 -8.535 1.00 44.74 49 CYS C O 1
ATOM 2968 N N . THR C 1 50 ? -14.466 40.647 -7.446 1.00 41.46 50 THR C N 1
ATOM 2969 C CA . THR C 1 50 ? -13.986 41.031 -6.116 1.00 42.52 50 THR C CA 1
ATOM 2970 C C . THR C 1 50 ? -12.633 40.342 -5.879 1.00 46.74 50 THR C C 1
ATOM 2971 O O . THR C 1 50 ? -11.681 41.008 -5.476 1.00 48.17 50 THR C O 1
ATOM 2975 N N . LYS C 1 51 ? -12.529 39.034 -6.211 1.00 42.61 51 LYS C N 1
ATOM 2976 C CA . LYS C 1 51 ? -11.279 38.257 -6.059 1.00 43.55 51 LYS C CA 1
ATOM 2977 C C . LYS C 1 51 ? -10.178 38.873 -6.891 1.00 46.08 51 LYS C C 1
ATOM 2978 O O . LYS C 1 51 ? -9.091 39.134 -6.366 1.00 48.54 51 LYS C O 1
ATOM 2984 N N . GLU C 1 52 ? -10.468 39.179 -8.165 1.00 40.97 52 GLU C N 1
ATOM 2985 C CA . GLU C 1 52 ? -9.487 39.800 -9.066 1.00 40.73 52 GLU C CA 1
ATOM 2986 C C . GLU C 1 52 ? -8.959 41.149 -8.538 1.00 47.72 52 GLU C C 1
ATOM 2987 O O . GLU C 1 52 ? -7.741 41.324 -8.442 1.00 48.86 52 GLU C O 1
ATOM 2993 N N . LEU C 1 53 ? -9.854 42.095 -8.187 1.00 45.80 53 LEU C N 1
ATOM 2994 C CA . LEU C 1 53 ? -9.369 43.408 -7.725 1.00 48.11 53 LEU C CA 1
ATOM 2995 C C . LEU C 1 53 ? -8.652 43.359 -6.367 1.00 54.38 53 LEU C C 1
ATOM 2996 O O . LEU C 1 53 ? -7.660 44.055 -6.179 1.00 56.47 53 LEU C O 1
ATOM 3001 N N . CYS C 1 54 ? -9.078 42.448 -5.471 1.00 50.93 54 CYS C N 1
ATOM 3002 C CA . CYS C 1 54 ? -8.412 42.228 -4.186 1.00 51.37 54 CYS C CA 1
ATOM 3003 C C . CYS C 1 54 ? -7.012 41.584 -4.337 1.00 55.96 54 CYS C C 1
ATOM 3004 O O . CYS C 1 54 ? -6.134 41.863 -3.516 1.00 56.83 54 CYS C O 1
ATOM 3007 N N . THR C 1 55 ? -6.802 40.746 -5.383 1.00 50.73 55 THR C N 1
ATOM 3008 C CA . THR C 1 55 ? -5.506 40.102 -5.638 1.00 51.28 55 THR C CA 1
ATOM 3009 C C . THR C 1 55 ? -4.510 41.161 -6.158 1.00 57.57 55 THR C C 1
ATOM 3010 O O . THR C 1 55 ? -3.314 41.128 -5.806 1.00 57.59 55 THR C O 1
ATOM 3014 N N . PHE C 1 56 ? -5.005 42.080 -7.022 1.00 53.39 56 PHE C N 1
ATOM 3015 C CA . PHE C 1 56 ? -4.172 43.173 -7.539 1.00 53.62 56 PHE C CA 1
ATOM 3016 C C . PHE C 1 56 ? -3.822 44.138 -6.385 1.00 60.23 56 PHE C C 1
ATOM 3017 O O . PHE C 1 56 ? -2.715 44.658 -6.332 1.00 60.19 56 PHE C O 1
ATOM 3025 N N . ARG C 1 57 ? -4.760 44.332 -5.445 1.00 58.11 57 ARG C N 1
ATOM 3026 C CA . ARG C 1 57 ? -4.543 45.164 -4.259 1.00 60.06 57 ARG C CA 1
ATOM 3027 C C . ARG C 1 57 ? -3.411 44.559 -3.392 1.00 68.76 57 ARG C C 1
ATOM 3028 O O . ARG C 1 57 ? -2.549 45.294 -2.915 1.00 69.67 57 ARG C O 1
ATOM 3036 N N . ASP C 1 58 ? -3.435 43.220 -3.177 1.00 67.22 58 ASP C N 1
ATOM 3037 C CA . ASP C 1 58 ? -2.453 42.508 -2.353 1.00 70.05 58 ASP C CA 1
ATOM 3038 C C . ASP C 1 58 ? -1.046 42.478 -2.985 1.00 78.07 58 ASP C C 1
ATOM 3039 O O . ASP C 1 58 ? -0.052 42.212 -2.291 1.00 80.13 58 ASP C O 1
ATOM 3044 N N . LYS C 1 59 ? -0.978 42.789 -4.295 1.00 74.56 59 LYS C N 1
ATOM 3045 C CA . LYS C 1 59 ? 0.244 42.857 -5.092 1.00 75.90 59 LYS C CA 1
ATOM 3046 C C . LYS C 1 59 ? 0.540 44.305 -5.543 1.00 83.97 59 LYS C C 1
ATOM 3047 O O . LYS C 1 59 ? 1.325 44.509 -6.473 1.00 84.07 59 LYS C O 1
ATOM 3053 N N . MET C 1 60 ? -0.052 45.312 -4.844 1.00 83.48 60 MET C N 1
ATOM 3054 C CA . MET C 1 60 ? 0.124 46.734 -5.160 1.00 84.92 60 MET C CA 1
ATOM 3055 C C . MET C 1 60 ? 1.551 47.185 -4.997 1.00 93.52 60 MET C C 1
ATOM 3056 O O . MET C 1 60 ? 2.021 47.947 -5.836 1.00 93.59 60 MET C O 1
ATOM 3061 N N . ALA C 1 61 ? 2.234 46.727 -3.918 1.00 92.86 61 ALA C N 1
ATOM 3062 C CA . ALA C 1 61 ? 3.627 47.052 -3.598 1.00 95.58 61 ALA C CA 1
ATOM 3063 C C . ALA C 1 61 ? 4.564 46.629 -4.738 1.00 98.62 61 ALA C C 1
ATOM 3064 O O . ALA C 1 61 ? 5.504 47.366 -5.070 1.00 99.22 61 ALA C O 1
ATOM 3066 N N . GLN C 1 62 ? 4.277 45.453 -5.355 1.00 92.59 62 GLN C N 1
ATOM 3067 C CA . GLN C 1 62 ? 5.040 44.918 -6.483 1.00 91.04 62 GLN C CA 1
ATOM 3068 C C . GLN C 1 62 ? 4.754 45.724 -7.755 1.00 92.89 62 GLN C C 1
ATOM 3069 O O . GLN C 1 62 ? 5.660 45.912 -8.569 1.00 93.26 62 GLN C O 1
ATOM 3075 N N . LEU C 1 63 ? 3.516 46.244 -7.895 1.00 87.18 63 LEU C N 1
ATOM 3076 C CA . LEU C 1 63 ? 3.108 47.091 -9.021 1.00 85.73 63 LEU C CA 1
ATOM 3077 C C . LEU C 1 63 ? 3.681 48.503 -8.888 1.00 92.46 63 LEU C C 1
ATOM 3078 O O . LEU C 1 63 ? 4.002 49.117 -9.910 1.00 90.83 63 LEU C O 1
ATOM 3083 N N A GLU C 1 64 ? 3.792 49.024 -7.647 0.50 92.71 64 GLU C N 1
ATOM 3084 N N B GLU C 1 64 ? 3.794 49.006 -7.636 0.50 92.02 64 GLU C N 1
ATOM 3085 C CA A GLU C 1 64 ? 4.313 50.369 -7.379 0.50 95.68 64 GLU C CA 1
ATOM 3086 C CA B GLU C 1 64 ? 4.308 50.334 -7.276 0.50 94.75 64 GLU C CA 1
ATOM 3087 C C A GLU C 1 64 ? 5.841 50.463 -7.509 0.50 102.61 64 GLU C C 1
ATOM 3088 C C B GLU C 1 64 ? 5.832 50.449 -7.445 0.50 102.21 64 GLU C C 1
ATOM 3089 O O A GLU C 1 64 ? 6.391 51.570 -7.519 0.50 104.44 64 GLU C O 1
ATOM 3090 O O B GLU C 1 64 ? 6.371 51.560 -7.405 0.50 104.10 64 GLU C O 1
ATOM 3101 N N . LYS C 1 65 ? 6.518 49.298 -7.649 1.00 98.96 65 LYS C N 1
ATOM 3102 C CA . LYS C 1 65 ? 7.964 49.197 -7.880 1.00 100.38 65 LYS C CA 1
ATOM 3103 C C . LYS C 1 65 ? 8.144 49.693 -9.324 1.00 103.20 65 LYS C C 1
ATOM 3104 O O . LYS C 1 65 ? 8.899 50.625 -9.561 1.00 104.86 65 LYS C O 1
ATOM 3110 N N . ALA C 1 66 ? 7.324 49.161 -10.252 1.00 96.80 66 ALA C N 1
ATOM 3111 C CA . ALA C 1 66 ? 7.261 49.547 -11.662 1.00 94.91 66 ALA C CA 1
ATOM 3112 C C . ALA C 1 66 ? 6.640 50.939 -11.821 1.00 97.90 66 ALA C C 1
ATOM 3113 O O . ALA C 1 66 ? 6.499 51.421 -12.948 1.00 98.08 66 ALA C O 1
ATOM 3115 N N . ASN C 1 67 ? 6.215 51.557 -10.697 1.00 93.25 67 ASN C N 1
ATOM 3116 C CA . ASN C 1 67 ? 5.566 52.870 -10.625 1.00 92.85 67 ASN C CA 1
ATOM 3117 C C . ASN C 1 67 ? 4.336 52.994 -11.558 1.00 91.06 67 ASN C C 1
ATOM 3118 O O . ASN C 1 67 ? 3.829 54.102 -11.750 1.00 91.93 67 ASN C O 1
ATOM 3123 N N . ALA C 1 68 ? 3.827 51.838 -12.076 1.00 81.04 68 ALA C N 1
ATOM 3124 C CA . ALA C 1 68 ? 2.695 51.721 -13.005 1.00 76.36 68 ALA C CA 1
ATOM 3125 C C . ALA C 1 68 ? 1.377 52.287 -12.508 1.00 75.49 68 ALA C C 1
ATOM 3126 O O . ALA C 1 68 ? 1.086 52.230 -11.311 1.00 75.63 68 ALA C O 1
ATOM 3128 N N . GLU C 1 69 ? 0.594 52.861 -13.440 1.00 67.93 69 GLU C N 1
ATOM 3129 C CA . GLU C 1 69 ? -0.720 53.408 -13.160 1.00 66.58 69 GLU C CA 1
ATOM 3130 C C . GLU C 1 69 ? -1.786 52.327 -13.441 1.00 63.74 69 GLU C C 1
ATOM 3131 O O . GLU C 1 69 ? -1.904 51.843 -14.564 1.00 61.26 69 GLU C O 1
ATOM 3137 N N . VAL C 1 70 ? -2.551 51.963 -12.417 1.00 56.91 70 VAL C N 1
ATOM 3138 C CA . VAL C 1 70 ? -3.591 50.951 -12.545 1.00 53.06 70 VAL C CA 1
ATOM 3139 C C . VAL C 1 70 ? -4.939 51.627 -12.727 1.00 53.33 70 VAL C C 1
ATOM 3140 O O . VAL C 1 70 ? -5.343 52.437 -11.900 1.00 53.58 70 VAL C O 1
ATOM 3144 N N . LEU C 1 71 ? -5.628 51.304 -13.814 1.00 46.91 71 LEU C N 1
ATOM 3145 C CA . LEU C 1 71 ? -6.979 51.822 -14.056 1.00 45.49 71 LEU C CA 1
ATOM 3146 C C . LEU C 1 71 ? -7.923 50.636 -14.244 1.00 46.77 71 LEU C C 1
ATOM 3147 O O . LEU C 1 71 ? -7.765 49.913 -15.219 1.00 45.01 71 LEU C O 1
ATOM 3152 N N . ALA C 1 72 ? -8.826 50.364 -13.284 1.00 42.20 72 ALA C N 1
ATOM 3153 C CA . ALA C 1 72 ? -9.778 49.249 -13.409 1.00 40.87 72 ALA C CA 1
ATOM 3154 C C . ALA C 1 72 ? -11.082 49.792 -14.033 1.00 43.72 72 ALA C C 1
ATOM 3155 O O . ALA C 1 72 ? -11.523 50.865 -13.639 1.00 46.17 72 ALA C O 1
ATOM 3157 N N . ILE C 1 73 ? -11.642 49.118 -15.049 1.00 36.29 73 ILE C N 1
ATOM 3158 C CA . ILE C 1 73 ? -12.814 49.599 -15.793 1.00 36.26 73 ILE C CA 1
ATOM 3159 C C . ILE C 1 73 ? -13.958 48.610 -15.860 1.00 40.47 73 ILE C C 1
ATOM 3160 O O . ILE C 1 73 ? -13.754 47.484 -16.274 1.00 37.21 73 ILE C O 1
ATOM 3165 N N . SER C 1 74 ? -15.192 49.056 -15.526 1.00 39.82 74 SER C N 1
ATOM 3166 C CA . SER C 1 74 ? -16.394 48.250 -15.706 1.00 38.95 74 SER C CA 1
ATOM 3167 C C . SER C 1 74 ? -17.522 49.197 -16.162 1.00 42.95 74 SER C C 1
ATOM 3168 O O . SER C 1 74 ? -17.349 50.418 -16.162 1.00 42.27 74 SER C O 1
ATOM 3171 N N . VAL C 1 75 ? -18.681 48.627 -16.522 1.00 36.64 75 VAL C N 1
ATOM 3172 C CA . VAL C 1 75 ? -19.842 49.419 -16.950 1.00 38.06 75 VAL C CA 1
ATOM 3173 C C . VAL C 1 75 ? -20.699 49.846 -15.748 1.00 42.76 75 VAL C C 1
ATOM 3174 O O . VAL C 1 75 ? -21.717 50.488 -15.942 1.00 44.29 75 VAL C O 1
ATOM 3178 N N . ASP C 1 76 ? -20.274 49.549 -14.511 1.00 38.78 76 ASP C N 1
ATOM 3179 C CA . ASP C 1 76 ? -21.025 49.961 -13.303 1.00 39.14 76 ASP C CA 1
ATOM 3180 C C . ASP C 1 76 ? -20.995 51.495 -13.105 1.00 45.69 76 ASP C C 1
ATOM 3181 O O . ASP C 1 76 ? -20.068 52.138 -13.606 1.00 43.57 76 ASP C O 1
ATOM 3186 N N . SER C 1 77 ? -22.005 52.099 -12.413 1.00 42.42 77 SER C N 1
ATOM 3187 C CA . SER C 1 77 ? -21.983 53.544 -12.220 1.00 44.45 77 SER C CA 1
ATOM 3188 C C . SER C 1 77 ? -20.791 53.960 -11.334 1.00 48.31 77 SER C C 1
ATOM 3189 O O . SER C 1 77 ? -20.320 53.126 -10.557 1.00 46.01 77 SER C O 1
ATOM 3192 N N . PRO C 1 78 ? -20.331 55.233 -11.366 1.00 45.73 78 PRO C N 1
ATOM 3193 C CA . PRO C 1 78 ? -19.264 55.643 -10.440 1.00 45.73 78 PRO C CA 1
ATOM 3194 C C . PRO C 1 78 ? -19.669 55.477 -8.961 1.00 52.13 78 PRO C C 1
ATOM 3195 O O . PRO C 1 78 ? -18.794 55.210 -8.135 1.00 51.49 78 PRO C O 1
ATOM 3199 N N . TRP C 1 79 ? -20.980 55.623 -8.627 1.00 49.61 79 TRP C N 1
ATOM 3200 C CA . TRP C 1 79 ? -21.499 55.452 -7.257 1.00 50.64 79 TRP C CA 1
ATOM 3201 C C . TRP C 1 79 ? -21.266 54.000 -6.766 1.00 49.94 79 TRP C C 1
ATOM 3202 O O . TRP C 1 79 ? -20.776 53.819 -5.646 1.00 47.95 79 TRP C O 1
ATOM 3213 N N A CYS C 1 80 ? -21.592 52.995 -7.615 0.50 41.97 80 CYS C N 1
ATOM 3214 N N B CYS C 1 80 ? -21.600 52.977 -7.570 0.50 48.81 80 CYS C N 1
ATOM 3215 C CA A CYS C 1 80 ? -21.368 51.570 -7.344 0.50 37.93 80 CYS C CA 1
ATOM 3216 C CA B CYS C 1 80 ? -21.327 51.619 -7.103 0.50 48.59 80 CYS C CA 1
ATOM 3217 C C A CYS C 1 80 ? -19.874 51.292 -7.217 0.50 41.78 80 CYS C C 1
ATOM 3218 C C B CYS C 1 80 ? -19.825 51.301 -7.143 0.50 46.60 80 CYS C C 1
ATOM 3219 O O A CYS C 1 80 ? -19.456 50.604 -6.290 0.50 40.65 80 CYS C O 1
ATOM 3220 O O B CYS C 1 80 ? -19.343 50.612 -6.248 0.50 45.42 80 CYS C O 1
ATOM 3225 N N . LEU C 1 81 ? -19.066 51.893 -8.105 1.00 40.45 81 LEU C N 1
ATOM 3226 C CA . LEU C 1 81 ? -17.611 51.745 -8.153 1.00 40.26 81 LEU C CA 1
ATOM 3227 C C . LEU C 1 81 ? -16.938 52.388 -6.909 1.00 48.30 81 LEU C C 1
ATOM 3228 O O . LEU C 1 81 ? -15.996 51.817 -6.373 1.00 49.56 81 LEU C O 1
ATOM 3233 N N . LYS C 1 82 ? -17.465 53.517 -6.418 1.00 46.77 82 LYS C N 1
ATOM 3234 C CA . LYS C 1 82 ? -16.957 54.181 -5.215 1.00 48.50 82 LYS C CA 1
ATOM 3235 C C . LYS C 1 82 ? -17.109 53.262 -3.986 1.00 52.06 82 LYS C C 1
ATOM 3236 O O . LYS C 1 82 ? -16.155 53.097 -3.238 1.00 53.43 82 LYS C O 1
ATOM 3242 N N . LYS C 1 83 ? -18.291 52.677 -3.787 1.00 47.13 83 LYS C N 1
ATOM 3243 C CA . LYS C 1 83 ? -18.600 51.765 -2.679 1.00 47.28 83 LYS C CA 1
ATOM 3244 C C . LYS C 1 83 ? -17.691 50.520 -2.767 1.00 50.97 83 LYS C C 1
ATOM 3245 O O . LYS C 1 83 ? -17.199 50.029 -1.748 1.00 52.52 83 LYS C O 1
ATOM 3251 N N . PHE C 1 84 ? -17.487 50.016 -3.981 1.00 44.37 84 PHE C N 1
ATOM 3252 C CA . PHE C 1 84 ? -16.666 48.837 -4.245 1.00 43.43 84 PHE C CA 1
ATOM 3253 C C . PHE C 1 84 ? -15.185 49.116 -3.948 1.00 50.09 84 PHE C C 1
ATOM 3254 O O . PHE C 1 84 ? -14.488 48.239 -3.425 1.00 49.93 84 PHE C O 1
ATOM 3262 N N . LYS C 1 85 ? -14.716 50.339 -4.252 1.00 47.66 85 LYS C N 1
ATOM 3263 C CA . LYS C 1 85 ? -13.333 50.744 -3.988 1.00 48.03 85 LYS C CA 1
ATOM 3264 C C . LYS C 1 85 ? -13.125 50.869 -2.474 1.00 56.79 85 LYS C C 1
ATOM 3265 O O . LYS C 1 85 ? -12.173 50.313 -1.948 1.00 58.32 85 LYS C O 1
ATOM 3271 N N . ASP C 1 86 ? -14.063 51.502 -1.780 1.00 55.40 86 ASP C N 1
ATOM 3272 C CA . ASP C 1 86 ? -14.007 51.678 -0.334 1.00 59.60 86 ASP C CA 1
ATOM 3273 C C . ASP C 1 86 ? -14.068 50.379 0.466 1.00 66.06 86 ASP C C 1
ATOM 3274 O O . ASP C 1 86 ? -13.235 50.191 1.353 1.00 69.94 86 ASP C O 1
ATOM 3279 N N A GLU C 1 87 ? -15.015 49.483 0.138 0.50 60.45 87 GLU C N 1
ATOM 3280 N N B GLU C 1 87 ? -15.017 49.482 0.135 0.50 60.68 87 GLU C N 1
ATOM 3281 C CA A GLU C 1 87 ? -15.214 48.187 0.807 0.50 60.01 87 GLU C CA 1
ATOM 3282 C CA B GLU C 1 87 ? -15.223 48.182 0.794 0.50 60.34 87 GLU C CA 1
ATOM 3283 C C A GLU C 1 87 ? -13.976 47.296 0.731 0.50 63.28 87 GLU C C 1
ATOM 3284 C C B GLU C 1 87 ? -13.979 47.295 0.727 0.50 63.44 87 GLU C C 1
ATOM 3285 O O A GLU C 1 87 ? -13.662 46.619 1.711 0.50 64.82 87 GLU C O 1
ATOM 3286 O O B GLU C 1 87 ? -13.664 46.624 1.711 0.50 64.99 87 GLU C O 1
ATOM 3297 N N . ASN C 1 88 ? -13.284 47.292 -0.426 1.00 57.10 88 ASN C N 1
ATOM 3298 C CA . ASN C 1 88 ? -12.096 46.480 -0.645 1.00 55.82 88 ASN C CA 1
ATOM 3299 C C . ASN C 1 88 ? -10.766 47.168 -0.423 1.00 60.40 88 ASN C C 1
ATOM 3300 O O . ASN C 1 88 ? -9.733 46.505 -0.511 1.00 58.71 88 ASN C O 1
ATOM 3305 N N . ARG C 1 89 ? -10.782 48.475 -0.086 1.00 58.83 89 ARG C N 1
ATOM 3306 C CA . ARG C 1 89 ? -9.586 49.291 0.149 1.00 60.04 89 ARG C CA 1
ATOM 3307 C C . ARG C 1 89 ? -8.731 49.289 -1.130 1.00 61.28 89 ARG C C 1
ATOM 3308 O O . ARG C 1 89 ? -7.506 49.148 -1.055 1.00 62.03 89 ARG C O 1
ATOM 3316 N N . LEU C 1 90 ? -9.373 49.404 -2.311 1.00 54.38 90 LEU C N 1
ATOM 3317 C CA . LEU C 1 90 ? -8.607 49.418 -3.566 1.00 52.33 90 LEU C CA 1
ATOM 3318 C C . LEU C 1 90 ? -7.850 50.721 -3.679 1.00 62.26 90 LEU C C 1
ATOM 3319 O O . LEU C 1 90 ? -8.462 51.769 -3.617 1.00 64.78 90 LEU C O 1
ATOM 3324 N N . ALA C 1 91 ? -6.530 50.676 -3.774 1.00 62.81 91 ALA C N 1
ATOM 3325 C CA . ALA C 1 91 ? -5.721 51.906 -3.818 1.00 65.46 91 ALA C CA 1
ATOM 3326 C C . ALA C 1 91 ? -5.395 52.408 -5.249 1.00 69.05 91 ALA C C 1
ATOM 3327 O O . ALA C 1 91 ? -4.298 52.895 -5.501 1.00 71.96 91 ALA C O 1
ATOM 3329 N N . PHE C 1 92 ? -6.366 52.299 -6.173 1.00 61.38 92 PHE C N 1
ATOM 3330 C CA . PHE C 1 92 ? -6.242 52.742 -7.571 1.00 57.73 92 PHE C CA 1
ATOM 3331 C C . PHE C 1 92 ? -7.635 53.181 -8.071 1.00 57.76 92 PHE C C 1
ATOM 3332 O O . PHE C 1 92 ? -8.614 52.864 -7.416 1.00 56.51 92 PHE C O 1
ATOM 3340 N N . ASN C 1 93 ? -7.713 53.923 -9.201 1.00 53.15 93 ASN C N 1
ATOM 3341 C CA . ASN C 1 93 ? -8.960 54.427 -9.788 1.00 51.78 93 ASN C CA 1
ATOM 3342 C C . ASN C 1 93 ? -9.794 53.370 -10.508 1.00 52.41 93 ASN C C 1
ATOM 3343 O O . ASN C 1 93 ? -9.280 52.630 -11.342 1.00 47.66 93 ASN C O 1
ATOM 3348 N N . LEU C 1 94 ? -11.111 53.357 -10.224 1.00 49.22 94 LEU C N 1
ATOM 3349 C CA . LEU C 1 94 ? -12.106 52.503 -10.906 1.00 44.73 94 LEU C CA 1
ATOM 3350 C C . LEU C 1 94 ? -12.807 53.501 -11.833 1.00 46.82 94 LEU C C 1
ATOM 3351 O O . LEU C 1 94 ? -13.123 54.590 -11.379 1.00 46.25 94 LEU C O 1
ATOM 3356 N N . LEU C 1 95 ? -12.952 53.187 -13.124 1.00 42.65 95 LEU C N 1
ATOM 3357 C CA . LEU C 1 95 ? -13.507 54.086 -14.144 1.00 43.07 95 LEU C CA 1
ATOM 3358 C C . LEU C 1 95 ? -14.785 53.507 -14.649 1.00 47.52 95 LEU C C 1
ATOM 3359 O O . LEU C 1 95 ? -14.854 52.294 -14.847 1.00 45.27 95 LEU C O 1
ATOM 3364 N N . SER C 1 96 ? -15.835 54.353 -14.812 1.00 46.80 96 SER C N 1
ATOM 3365 C CA . SER C 1 96 ? -17.131 53.882 -15.293 1.00 46.02 96 SER C CA 1
ATOM 3366 C C . SER C 1 96 ? -17.260 54.053 -16.790 1.00 51.52 96 SER C C 1
A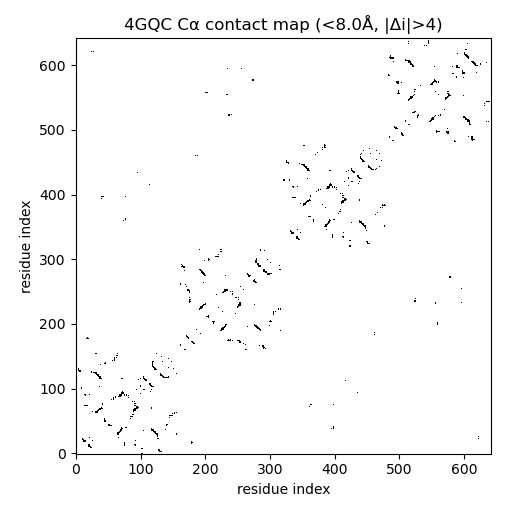TOM 3367 O O . SER C 1 96 ? -17.157 55.170 -17.299 1.00 54.60 96 SER C O 1
ATOM 3370 N N . ASP C 1 97 ? -17.490 52.939 -17.483 1.00 46.49 97 ASP C N 1
ATOM 3371 C CA . ASP C 1 97 ? -17.767 52.898 -18.916 1.00 46.27 97 ASP C CA 1
ATOM 3372 C C . ASP C 1 97 ? -19.260 52.610 -19.059 1.00 49.19 97 ASP C C 1
ATOM 3373 O O . ASP C 1 97 ? -19.689 51.759 -19.832 1.00 47.10 97 ASP C O 1
ATOM 3378 N N . TYR C 1 98 ? -20.051 53.360 -18.307 1.00 47.00 98 TYR C N 1
ATOM 3379 C CA . TYR C 1 98 ? -21.490 53.237 -18.247 1.00 46.96 98 TYR C CA 1
ATOM 3380 C C . TYR C 1 98 ? -22.147 53.227 -19.618 1.00 50.88 98 TYR C C 1
ATOM 3381 O O . TYR C 1 98 ? -23.160 52.561 -19.788 1.00 49.29 98 TYR C O 1
ATOM 3390 N N . ASN C 1 99 ? -21.622 54.023 -20.560 1.00 48.66 99 ASN C N 1
ATOM 3391 C CA . ASN C 1 99 ? -22.211 54.205 -21.894 1.00 50.45 99 ASN C CA 1
ATOM 3392 C C . ASN C 1 99 ? -21.632 53.272 -22.958 1.00 55.56 99 ASN C C 1
ATOM 3393 O O . ASN C 1 99 ? -21.950 53.421 -24.142 1.00 57.71 99 ASN C O 1
ATOM 3398 N N . ARG C 1 100 ? -20.773 52.312 -22.529 1.00 48.97 100 ARG C N 1
ATOM 3399 C CA . ARG C 1 100 ? -20.190 51.255 -23.363 1.00 48.51 100 ARG C CA 1
ATOM 3400 C C . ARG C 1 100 ? -19.260 51.687 -24.468 1.00 57.63 100 ARG C C 1
ATOM 3401 O O . ARG C 1 100 ? -18.987 50.893 -25.366 1.00 60.15 100 ARG C O 1
ATOM 3409 N N . GLU C 1 101 ? -18.742 52.899 -24.401 1.00 55.33 101 GLU C N 1
ATOM 3410 C CA . GLU C 1 101 ? -17.841 53.422 -25.416 1.00 56.86 101 GLU C CA 1
ATOM 3411 C C . GLU C 1 101 ? -16.462 52.741 -25.372 1.00 56.71 101 GLU C C 1
ATOM 3412 O O . GLU C 1 101 ? -15.956 52.313 -26.411 1.00 57.17 101 GLU C O 1
ATOM 3418 N N . VAL C 1 102 ? -15.867 52.627 -24.176 1.00 49.32 102 VAL C N 1
ATOM 3419 C CA . VAL C 1 102 ? -14.508 52.077 -24.005 1.00 47.07 102 VAL C CA 1
ATOM 3420 C C . VAL C 1 102 ? -14.391 50.570 -24.304 1.00 49.18 102 VAL C C 1
ATOM 3421 O O . VAL C 1 102 ? -13.440 50.158 -24.974 1.00 47.09 102 VAL C O 1
ATOM 3425 N N . ILE C 1 103 ? -15.395 49.776 -23.886 1.00 45.45 103 ILE C N 1
ATOM 3426 C CA . ILE C 1 103 ? -15.416 48.325 -24.136 1.00 43.66 103 ILE C CA 1
ATOM 3427 C C . ILE C 1 103 ? -15.557 48.021 -25.625 1.00 51.47 103 ILE C C 1
ATOM 3428 O O . ILE C 1 103 ? -14.871 47.126 -26.122 1.00 50.93 103 ILE C O 1
ATOM 3433 N N . LYS C 1 104 ? -16.378 48.823 -26.350 1.00 51.17 104 LYS C N 1
ATOM 3434 C CA . LYS C 1 104 ? -16.541 48.734 -27.805 1.00 53.83 104 LYS C CA 1
ATOM 3435 C C . LYS C 1 104 ? -15.212 49.111 -28.500 1.00 58.89 104 LYS C C 1
ATOM 3436 O O . LYS C 1 104 ? -14.832 48.472 -29.487 1.00 59.28 104 LYS C O 1
ATOM 3442 N N . LEU C 1 105 ? -14.511 50.139 -27.967 1.00 56.97 105 LEU C N 1
ATOM 3443 C CA . LEU C 1 105 ? -13.216 50.647 -28.465 1.00 57.65 105 LEU C CA 1
ATOM 3444 C C . LEU C 1 105 ? -12.096 49.636 -28.279 1.00 57.02 105 LEU C C 1
ATOM 3445 O O . LEU C 1 105 ? -11.265 49.473 -29.163 1.00 57.12 105 LEU C O 1
ATOM 3450 N N . TYR C 1 106 ? -12.054 48.983 -27.115 1.00 50.19 106 TYR C N 1
ATOM 3451 C CA . TYR C 1 106 ? -11.043 47.974 -26.824 1.00 49.33 106 TYR C CA 1
ATOM 3452 C C . TYR C 1 106 ? -11.480 46.554 -27.228 1.00 54.00 106 TYR C C 1
ATOM 3453 O O . TYR C 1 106 ? -10.731 45.598 -27.033 1.00 53.14 106 TYR C O 1
ATOM 3462 N N . ASN C 1 107 ? -12.683 46.443 -27.837 1.00 51.75 107 ASN C N 1
ATOM 3463 C CA . ASN C 1 107 ? -13.324 45.204 -28.300 1.00 50.96 107 ASN C CA 1
ATOM 3464 C C . ASN C 1 107 ? -13.324 44.126 -27.198 1.00 49.66 107 ASN C C 1
ATOM 3465 O O . ASN C 1 107 ? -12.832 43.013 -27.402 1.00 48.04 107 ASN C O 1
ATOM 3470 N N . VAL C 1 108 ? -13.827 44.507 -26.001 1.00 42.74 108 VAL C N 1
ATOM 3471 C CA . VAL C 1 108 ? -13.841 43.642 -24.818 1.00 40.20 108 VAL C CA 1
ATOM 3472 C C . VAL C 1 108 ? -15.224 43.640 -24.203 1.00 43.13 108 VAL C C 1
ATOM 3473 O O . VAL C 1 108 ? -15.423 44.116 -23.094 1.00 41.32 108 VAL C O 1
ATOM 3477 N N . TYR C 1 109 ? -16.192 43.105 -24.933 1.00 40.05 109 TYR C N 1
ATOM 3478 C CA . TYR C 1 109 ? -17.545 43.073 -24.410 1.00 39.59 109 TYR C CA 1
ATOM 3479 C C . TYR C 1 109 ? -18.224 41.739 -24.626 1.00 44.57 109 TYR C C 1
ATOM 3480 O O . TYR C 1 109 ? -17.924 41.042 -25.600 1.00 45.99 109 TYR C O 1
ATOM 3489 N N . HIS C 1 110 ? -19.165 41.411 -23.721 1.00 38.74 110 HIS C N 1
ATOM 3490 C CA . HIS C 1 110 ? -20.033 40.257 -23.822 1.00 39.59 110 HIS C CA 1
ATOM 3491 C C . HIS C 1 110 ? -21.355 40.797 -24.338 1.00 45.62 110 HIS C C 1
ATOM 3492 O O . HIS C 1 110 ? -21.975 41.646 -23.677 1.00 43.37 110 HIS C O 1
ATOM 3499 N N . GLU C 1 111 ? -21.826 40.280 -25.477 1.00 46.64 111 GLU C N 1
ATOM 3500 C CA . GLU C 1 111 ? -23.128 40.674 -26.007 1.00 48.92 111 GLU C CA 1
ATOM 3501 C C . GLU C 1 111 ? -24.163 40.341 -24.945 1.00 52.64 111 GLU C C 1
ATOM 3502 O O . GLU C 1 111 ? -25.073 41.127 -24.723 1.00 53.47 111 GLU C O 1
ATOM 3508 N N . ASP C 1 112 ? -23.975 39.219 -24.227 1.00 48.58 112 ASP C N 1
ATOM 3509 C CA . ASP C 1 112 ? -24.905 38.778 -23.184 1.00 47.17 112 ASP C CA 1
ATOM 3510 C C . ASP C 1 112 ? -24.202 37.964 -22.113 1.00 48.25 112 ASP C C 1
ATOM 3511 O O . ASP C 1 112 ? -23.581 36.957 -22.414 1.00 49.70 112 ASP C O 1
ATOM 3516 N N . LEU C 1 113 ? -24.338 38.362 -20.865 1.00 40.64 113 LEU C N 1
ATOM 3517 C CA . LEU C 1 113 ? -23.763 37.612 -19.771 1.00 38.16 113 LEU C CA 1
ATOM 3518 C C . LEU C 1 113 ? -24.855 37.426 -18.722 1.00 41.87 113 LEU C C 1
ATOM 3519 O O . LEU C 1 113 ? -25.228 38.394 -18.079 1.00 41.31 113 LEU C O 1
ATOM 3524 N N . LYS C 1 114 ? -25.376 36.200 -18.539 1.00 38.92 114 LYS C N 1
ATOM 3525 C CA . LYS C 1 114 ? -26.433 35.923 -17.549 1.00 37.91 114 LYS C CA 1
ATOM 3526 C C . LYS C 1 114 ? -27.704 36.768 -17.819 1.00 41.58 114 LYS C C 1
ATOM 3527 O O . LYS C 1 114 ? -28.429 37.098 -16.893 1.00 40.59 114 LYS C O 1
ATOM 3533 N N . GLY C 1 115 ? -27.960 37.086 -19.082 1.00 39.26 115 GLY C N 1
ATOM 3534 C CA . GLY C 1 115 ? -29.097 37.906 -19.493 1.00 40.82 115 GLY C CA 1
ATOM 3535 C C . GLY C 1 115 ? -28.861 39.422 -19.445 1.00 43.68 115 GLY C C 1
ATOM 3536 O O . GLY C 1 115 ? -29.769 40.192 -19.771 1.00 45.51 115 GLY C O 1
ATOM 3537 N N . LEU C 1 116 ? -27.653 39.864 -19.044 1.00 36.88 116 LEU C N 1
ATOM 3538 C CA . LEU C 1 116 ? -27.229 41.265 -18.962 1.00 36.46 116 LEU C CA 1
ATOM 3539 C C . LEU C 1 116 ? -26.482 41.630 -20.233 1.00 42.69 116 LEU C C 1
ATOM 3540 O O . LEU C 1 116 ? -25.475 41.012 -20.557 1.00 43.32 116 LEU C O 1
ATOM 3545 N N . LYS C 1 117 ? -26.990 42.609 -20.968 1.00 40.50 117 LYS C N 1
ATOM 3546 C CA . LYS C 1 117 ? -26.418 42.969 -22.250 1.00 42.35 117 LYS C CA 1
ATOM 3547 C C . LYS C 1 117 ? -25.274 43.936 -22.180 1.00 47.27 117 LYS C C 1
ATOM 3548 O O . LYS C 1 117 ? -25.341 44.931 -21.441 1.00 46.87 117 LYS C O 1
ATOM 3554 N N . MET C 1 118 ? -24.250 43.680 -23.019 1.00 44.31 118 MET C N 1
ATOM 3555 C CA . MET C 1 118 ? -23.080 44.544 -23.204 1.00 43.51 118 MET C CA 1
ATOM 3556 C C . MET C 1 118 ? -22.345 44.828 -21.903 1.00 46.00 118 MET C C 1
ATOM 3557 O O . MET C 1 118 ? -22.302 45.950 -21.427 1.00 44.95 118 MET C O 1
ATOM 3562 N N . VAL C 1 119 ? -21.809 43.766 -21.313 1.00 41.35 119 VAL C N 1
ATOM 3563 C CA . VAL C 1 119 ? -21.025 43.803 -20.081 1.00 38.88 119 VAL C CA 1
ATOM 3564 C C . VAL C 1 119 ? -19.580 43.713 -20.557 1.00 40.06 119 VAL C C 1
ATOM 3565 O O . VAL C 1 119 ? -19.338 43.128 -21.610 1.00 40.28 119 VAL C O 1
ATOM 3569 N N . ALA C 1 120 ? -18.629 44.276 -19.818 1.00 38.52 120 ALA C N 1
ATOM 3570 C CA . ALA C 1 120 ? -17.205 44.171 -20.201 1.00 39.43 120 ALA C CA 1
ATOM 3571 C C . ALA C 1 120 ? -16.710 42.727 -20.037 1.00 39.59 120 ALA C C 1
ATOM 3572 O O . ALA C 1 120 ? -17.146 42.019 -19.128 1.00 37.03 120 ALA C O 1
ATOM 3574 N N . LYS C 1 121 ? -15.787 42.294 -20.899 1.00 36.04 121 LYS C N 1
ATOM 3575 C CA . LYS C 1 121 ? -15.134 40.997 -20.738 1.00 34.22 121 LYS C CA 1
ATOM 3576 C C . LYS C 1 121 ? -14.037 41.254 -19.732 1.00 37.67 121 LYS C C 1
ATOM 3577 O O . LYS C 1 121 ? -13.613 42.389 -19.608 1.00 36.96 121 LYS C O 1
ATOM 3583 N N . ARG C 1 122 ? -13.555 40.220 -19.034 1.00 35.23 122 ARG C N 1
ATOM 3584 C CA . ARG C 1 122 ? -12.416 40.371 -18.132 1.00 32.84 122 ARG C CA 1
ATOM 3585 C C . ARG C 1 122 ? -11.204 40.408 -19.073 1.00 36.73 122 ARG C C 1
ATOM 3586 O O . ARG C 1 122 ? -11.008 39.503 -19.870 1.00 35.22 122 ARG C O 1
ATOM 3594 N N . ALA C 1 123 ? -10.407 41.451 -18.981 1.00 34.60 123 ALA C N 1
ATOM 3595 C CA . ALA C 1 123 ? -9.298 41.668 -19.884 1.00 34.74 123 ALA C CA 1
ATOM 3596 C C . ALA C 1 123 ? -8.249 42.510 -19.160 1.00 37.74 123 ALA C C 1
ATOM 3597 O O . ALA C 1 123 ? -8.577 43.264 -18.242 1.00 33.62 123 ALA C O 1
ATOM 3599 N N . VAL C 1 124 ? -6.995 42.387 -19.586 1.00 34.38 124 VAL C N 1
ATOM 3600 C CA . VAL C 1 124 ? -5.887 43.168 -19.039 1.00 34.22 124 VAL C CA 1
ATOM 3601 C C . VAL C 1 124 ? -5.047 43.627 -20.215 1.00 37.71 124 VAL C C 1
ATOM 3602 O O . VAL C 1 124 ? -4.753 42.832 -21.090 1.00 37.36 124 VAL C O 1
ATOM 3606 N N . PHE C 1 125 ? -4.766 44.924 -20.283 1.00 36.06 125 PHE C N 1
ATOM 3607 C CA . PHE C 1 125 ? -3.892 45.513 -21.281 1.00 36.66 125 PHE C CA 1
ATOM 3608 C C . PHE C 1 125 ? -2.833 46.289 -20.513 1.00 42.22 125 PHE C C 1
ATOM 3609 O O . PHE C 1 125 ? -3.164 46.985 -19.543 1.00 42.25 125 PHE C O 1
ATOM 3617 N N . ILE C 1 126 ? -1.575 46.209 -20.970 1.00 39.64 126 ILE C N 1
ATOM 3618 C CA . ILE C 1 126 ? -0.485 47.036 -20.441 1.00 39.71 126 ILE C CA 1
ATOM 3619 C C . ILE C 1 126 ? -0.091 47.948 -21.597 1.00 45.25 126 ILE C C 1
ATOM 3620 O O . ILE C 1 126 ? 0.165 47.456 -22.687 1.00 43.75 126 ILE C O 1
ATOM 3625 N N . VAL C 1 127 ? -0.166 49.270 -21.382 1.00 44.16 127 VAL C N 1
ATOM 3626 C CA . VAL C 1 127 ? 0.124 50.306 -22.376 1.00 44.06 127 VAL C CA 1
ATOM 3627 C C . VAL C 1 127 ? 1.358 51.068 -21.916 1.00 49.15 127 VAL C C 1
ATOM 3628 O O . VAL C 1 127 ? 1.430 51.507 -20.771 1.00 48.13 127 VAL C O 1
ATOM 3632 N N . LYS C 1 128 ? 2.331 51.208 -22.816 1.00 46.74 128 LYS C N 1
ATOM 3633 C CA . LYS C 1 128 ? 3.593 51.895 -22.558 1.00 48.79 128 LYS C CA 1
ATOM 3634 C C . LYS C 1 128 ? 3.386 53.417 -22.590 1.00 53.10 128 LYS C C 1
ATOM 3635 O O . LYS C 1 128 ? 2.469 53.876 -23.274 1.00 51.12 128 LYS C O 1
ATOM 3641 N N . PRO C 1 129 ? 4.237 54.217 -21.910 1.00 51.56 129 PRO C N 1
ATOM 3642 C CA . PRO C 1 129 ? 4.051 55.682 -21.949 1.00 55.18 129 PRO C CA 1
ATOM 3643 C C . PRO C 1 129 ? 3.906 56.282 -23.354 1.00 63.32 129 PRO C C 1
ATOM 3644 O O . PRO C 1 129 ? 3.236 57.301 -23.491 1.00 65.34 129 PRO C O 1
ATOM 3648 N N . ASP C 1 130 ? 4.480 55.636 -24.394 1.00 59.12 130 ASP C N 1
ATOM 3649 C CA . ASP C 1 130 ? 4.364 56.111 -25.782 1.00 60.18 130 ASP C CA 1
ATOM 3650 C C . ASP C 1 130 ? 3.023 55.694 -26.442 1.00 61.44 130 ASP C C 1
ATOM 3651 O O . ASP C 1 130 ? 2.807 55.972 -27.622 1.00 62.45 130 ASP C O 1
ATOM 3656 N N . GLY C 1 131 ? 2.190 54.974 -25.693 1.00 54.68 131 GLY C N 1
ATOM 3657 C CA . GLY C 1 131 ? 0.866 54.524 -26.126 1.00 53.61 131 GLY C CA 1
ATOM 3658 C C . GLY C 1 131 ? 0.772 53.171 -26.808 1.00 55.64 131 GLY C C 1
ATOM 3659 O O . GLY C 1 131 ? -0.336 52.750 -27.151 1.00 56.83 131 GLY C O 1
ATOM 3660 N N . THR C 1 132 ? 1.908 52.469 -27.020 1.00 49.01 132 THR C N 1
ATOM 3661 C CA . THR C 1 132 ? 1.885 51.149 -27.680 1.00 47.35 132 THR C CA 1
ATOM 3662 C C . THR C 1 132 ? 1.387 50.086 -26.695 1.00 49.84 132 THR C C 1
ATOM 3663 O O . THR C 1 132 ? 1.782 50.090 -25.526 1.00 47.36 132 THR C O 1
ATOM 3667 N N . VAL C 1 133 ? 0.536 49.170 -27.175 1.00 47.65 133 VAL C N 1
ATOM 3668 C CA . VAL C 1 133 ? -0.019 48.079 -26.349 1.00 45.49 133 VAL C CA 1
ATOM 3669 C C . VAL C 1 133 ? 1.083 47.039 -26.236 1.00 52.00 133 VAL C C 1
ATOM 3670 O O . VAL C 1 133 ? 1.547 46.534 -27.264 1.00 53.10 133 VAL C O 1
ATOM 3674 N N . ALA C 1 134 ? 1.559 46.775 -25.010 1.00 48.14 134 ALA C N 1
ATOM 3675 C CA . ALA C 1 134 ? 2.650 45.809 -24.838 1.00 48.17 134 ALA C CA 1
ATOM 3676 C C . ALA C 1 134 ? 2.211 44.436 -24.323 1.00 49.98 134 ALA C C 1
ATOM 3677 O O . ALA C 1 134 ? 2.972 43.479 -24.364 1.00 50.82 134 ALA C O 1
ATOM 3679 N N . TYR C 1 135 ? 0.976 44.327 -23.858 1.00 44.91 135 TYR C N 1
ATOM 3680 C CA . TYR C 1 135 ? 0.427 43.088 -23.310 1.00 43.13 135 TYR C CA 1
ATOM 3681 C C . TYR C 1 135 ? -1.102 43.130 -23.492 1.00 45.94 135 TYR C C 1
ATOM 3682 O O . TYR C 1 135 ? -1.711 44.173 -23.267 1.00 43.00 135 TYR C O 1
ATOM 3691 N N . LYS C 1 136 ? -1.709 42.008 -23.913 1.00 43.62 136 LYS C N 1
ATOM 3692 C CA . LYS C 1 136 ? -3.151 41.919 -24.122 1.00 42.04 136 LYS C CA 1
ATOM 3693 C C . LYS C 1 136 ? -3.634 40.568 -23.693 1.00 43.58 136 LYS C C 1
ATOM 3694 O O . LYS C 1 136 ? -3.246 39.541 -24.274 1.00 42.25 136 LYS C O 1
ATOM 3700 N N . TRP C 1 137 ? -4.482 40.553 -22.669 1.00 39.11 137 TRP C N 1
ATOM 3701 C CA . TRP C 1 137 ? -5.087 39.315 -22.171 1.00 38.62 137 TRP C CA 1
ATOM 3702 C C . TRP C 1 137 ? -6.604 39.511 -22.191 1.00 41.31 137 TRP C C 1
ATOM 3703 O O . TRP C 1 137 ? -7.073 40.455 -21.584 1.00 41.40 137 TRP C O 1
ATOM 3714 N N . VAL C 1 138 ? -7.352 38.691 -22.943 1.00 39.09 138 VAL C N 1
ATOM 3715 C CA . VAL C 1 138 ? -8.836 38.753 -23.051 1.00 37.29 138 VAL C CA 1
ATOM 3716 C C . VAL C 1 138 ? -9.434 37.353 -22.961 1.00 41.63 138 VAL C C 1
ATOM 3717 O O . VAL C 1 138 ? -9.147 36.483 -23.792 1.00 41.83 138 VAL C O 1
ATOM 3721 N N . THR C 1 139 ? -10.326 37.138 -21.991 1.00 37.83 139 THR C N 1
ATOM 3722 C CA . THR C 1 139 ? -10.996 35.837 -21.879 1.00 35.79 139 THR C CA 1
ATOM 3723 C C . THR C 1 139 ? -12.514 35.961 -22.235 1.00 41.27 139 THR C C 1
ATOM 3724 O O . THR C 1 139 ? -13.201 36.912 -21.801 1.00 36.91 139 THR C O 1
ATOM 3728 N N . ASP C 1 140 ? -13.036 34.964 -22.981 1.00 40.48 140 ASP C N 1
ATOM 3729 C CA . ASP C 1 140 ? -14.452 34.807 -23.346 1.00 41.49 140 ASP C CA 1
ATOM 3730 C C . ASP C 1 140 ? -15.227 34.158 -22.198 1.00 48.31 140 ASP C C 1
ATOM 3731 O O . ASP C 1 140 ? -16.462 34.112 -22.251 1.00 48.61 140 ASP C O 1
ATOM 3736 N N . ASN C 1 141 ? -14.502 33.602 -21.189 1.00 45.33 141 ASN C N 1
ATOM 3737 C CA . ASN C 1 141 ? -15.102 32.998 -19.991 1.00 44.23 141 ASN C CA 1
ATOM 3738 C C . ASN C 1 141 ? -14.751 33.912 -18.799 1.00 44.20 141 ASN C C 1
ATOM 3739 O O . ASN C 1 141 ? -13.613 33.892 -18.354 1.00 43.12 141 ASN C O 1
ATOM 3744 N N . PRO C 1 142 ? -15.711 34.688 -18.238 1.00 40.19 142 PRO C N 1
ATOM 3745 C CA . PRO C 1 142 ? -15.363 35.602 -17.137 1.00 39.76 142 PRO C CA 1
ATOM 3746 C C . PRO C 1 142 ? -14.918 34.982 -15.819 1.00 43.65 142 PRO C C 1
ATOM 3747 O O . PRO C 1 142 ? -14.479 35.697 -14.920 1.00 42.92 142 PRO C O 1
ATOM 3751 N N . LEU C 1 143 ? -15.071 33.669 -15.677 1.00 42.91 143 LEU C N 1
ATOM 3752 C CA . LEU C 1 143 ? -14.590 32.969 -14.485 1.00 41.87 143 LEU C CA 1
ATOM 3753 C C . LEU C 1 143 ? -13.058 32.885 -14.504 1.00 43.97 143 LEU C C 1
ATOM 3754 O O . LEU C 1 143 ? -12.457 32.751 -13.446 1.00 43.20 143 LEU C O 1
ATOM 3759 N N . ASN C 1 144 ? -12.423 32.950 -15.694 1.00 40.37 144 ASN C N 1
ATOM 3760 C CA . ASN C 1 144 ? -10.962 32.912 -15.756 1.00 40.98 144 ASN C CA 1
ATOM 3761 C C . ASN C 1 144 ? -10.381 34.209 -15.208 1.00 44.62 144 ASN C C 1
ATOM 3762 O O . ASN C 1 144 ? -10.901 35.275 -15.466 1.00 43.48 144 ASN C O 1
ATOM 3767 N N . GLU C 1 145 ? -9.286 34.102 -14.472 1.00 43.78 145 GLU C N 1
ATOM 3768 C CA . GLU C 1 145 ? -8.547 35.213 -13.881 1.00 42.38 145 GLU C CA 1
ATOM 3769 C C . GLU C 1 145 ? -7.287 35.458 -14.684 1.00 44.59 145 GLU C C 1
ATOM 3770 O O . GLU C 1 145 ? -6.729 34.492 -15.227 1.00 43.81 145 GLU C O 1
ATOM 3776 N N . PRO C 1 146 ? -6.743 36.705 -14.728 1.00 40.37 146 PRO C N 1
ATOM 3777 C CA . PRO C 1 146 ? -5.473 36.892 -15.435 1.00 40.71 146 PRO C CA 1
ATOM 3778 C C . PRO C 1 146 ? -4.334 36.238 -14.635 1.00 47.55 146 PRO C C 1
ATOM 3779 O O . PRO C 1 146 ? -4.511 35.875 -13.458 1.00 47.98 146 PRO C O 1
ATOM 3783 N N . ASP C 1 147 ? -3.177 36.082 -15.270 1.00 44.64 147 ASP C N 1
ATOM 3784 C CA . ASP C 1 147 ? -1.980 35.589 -14.608 1.00 45.91 147 ASP C CA 1
ATOM 3785 C C . ASP C 1 147 ? -1.370 36.831 -13.926 1.00 49.77 147 ASP C C 1
ATOM 3786 O O . ASP C 1 147 ? -0.599 37.564 -14.567 1.00 48.96 147 ASP C O 1
ATOM 3791 N N . TYR C 1 148 ? -1.775 37.108 -12.658 1.00 46.67 148 TYR C N 1
ATOM 3792 C CA . TYR C 1 148 ? -1.348 38.298 -11.891 1.00 47.70 148 TYR C CA 1
ATOM 3793 C C . TYR C 1 148 ? 0.148 38.533 -11.860 1.00 56.72 148 TYR C C 1
ATOM 3794 O O . TYR C 1 148 ? 0.586 39.625 -12.210 1.00 57.40 148 TYR C O 1
ATOM 3803 N N . ASP C 1 149 ? 0.930 37.509 -11.471 1.00 56.28 149 ASP C N 1
ATOM 3804 C CA . ASP C 1 149 ? 2.393 37.572 -11.386 1.00 58.25 149 ASP C CA 1
ATOM 3805 C C . ASP C 1 149 ? 3.042 37.962 -12.686 1.00 61.58 149 ASP C C 1
ATOM 3806 O O . ASP C 1 149 ? 3.967 38.763 -12.664 1.00 61.70 149 ASP C O 1
ATOM 3811 N N . GLU C 1 150 ? 2.513 37.458 -13.819 1.00 57.62 150 GLU C N 1
ATOM 3812 C CA . GLU C 1 150 ? 2.987 37.816 -15.162 1.00 56.83 150 GLU C CA 1
ATOM 3813 C C . GLU C 1 150 ? 2.613 39.275 -15.518 1.00 56.87 150 GLU C C 1
ATOM 3814 O O . GLU C 1 150 ? 3.386 39.954 -16.189 1.00 56.58 150 GLU C O 1
ATOM 3820 N N . VAL C 1 151 ? 1.417 39.751 -15.102 1.00 50.80 151 VAL C N 1
ATOM 3821 C CA . VAL C 1 151 ? 1.007 41.140 -15.392 1.00 47.77 151 VAL C CA 1
ATOM 3822 C C . VAL C 1 151 ? 1.988 42.063 -14.681 1.00 52.67 151 VAL C C 1
ATOM 3823 O O . VAL C 1 151 ? 2.536 42.968 -15.306 1.00 52.89 151 VAL C O 1
ATOM 3827 N N . VAL C 1 152 ? 2.220 41.810 -13.386 1.00 50.32 152 VAL C N 1
ATOM 3828 C CA . VAL C 1 152 ? 3.139 42.590 -12.547 1.00 52.70 152 VAL C CA 1
ATOM 3829 C C . VAL C 1 152 ? 4.566 42.517 -13.113 1.00 59.82 152 VAL C C 1
ATOM 3830 O O . VAL C 1 152 ? 5.200 43.557 -13.241 1.00 63.19 152 VAL C O 1
ATOM 3834 N N . ARG C 1 153 ? 5.034 41.312 -13.514 1.00 55.28 153 ARG C N 1
ATOM 3835 C CA . ARG C 1 153 ? 6.355 41.083 -14.109 1.00 56.38 153 ARG C CA 1
ATOM 3836 C C . ARG C 1 153 ? 6.529 41.884 -15.396 1.00 60.48 153 ARG C C 1
ATOM 3837 O O . ARG C 1 153 ? 7.549 42.560 -15.544 1.00 62.46 153 ARG C O 1
ATOM 3845 N N . GLU C 1 154 ? 5.539 41.816 -16.326 1.00 55.32 154 GLU C N 1
ATOM 3846 C CA . GLU C 1 154 ? 5.564 42.560 -17.604 1.00 54.75 154 GLU C CA 1
ATOM 3847 C C . GLU C 1 154 ? 5.523 44.081 -17.392 1.00 58.26 154 GLU C C 1
ATOM 3848 O O . GLU C 1 154 ? 6.176 44.813 -18.135 1.00 58.87 154 GLU C O 1
ATOM 3854 N N . ALA C 1 155 ? 4.746 44.554 -16.398 1.00 53.91 155 ALA C N 1
ATOM 3855 C CA . ALA C 1 155 ? 4.659 45.991 -16.098 1.00 53.52 155 ALA C CA 1
ATOM 3856 C C . ALA C 1 155 ? 5.995 46.496 -15.539 1.00 57.46 155 ALA C C 1
ATOM 3857 O O . ALA C 1 155 ? 6.435 47.580 -15.916 1.00 57.69 155 ALA C O 1
ATOM 3859 N N . ASN C 1 156 ? 6.655 45.687 -14.691 1.00 56.32 156 ASN C N 1
ATOM 3860 C CA . ASN C 1 156 ? 7.977 45.977 -14.112 1.00 59.38 156 ASN C CA 1
ATOM 3861 C C . ASN C 1 156 ? 9.067 45.956 -15.156 1.00 65.53 156 ASN C C 1
ATOM 3862 O O . ASN C 1 156 ? 9.997 46.766 -15.082 1.00 66.67 156 ASN C O 1
ATOM 3867 N N . LYS C 1 157 ? 8.951 45.032 -16.137 1.00 62.02 157 LYS C N 1
ATOM 3868 C CA . LYS C 1 157 ? 9.899 44.877 -17.249 1.00 63.07 157 LYS C CA 1
ATOM 3869 C C . LYS C 1 157 ? 9.854 46.128 -18.105 1.00 68.13 157 LYS C C 1
ATOM 3870 O O . LYS C 1 157 ? 10.914 46.636 -18.460 1.00 70.19 157 LYS C O 1
ATOM 3876 N N . ILE C 1 158 ? 8.638 46.679 -18.374 1.00 63.54 158 ILE C N 1
ATOM 3877 C CA . ILE C 1 158 ? 8.508 47.946 -19.126 1.00 63.44 158 ILE C CA 1
ATOM 3878 C C . ILE C 1 158 ? 9.202 49.093 -18.370 1.00 69.41 158 ILE C C 1
ATOM 3879 O O . ILE C 1 158 ? 10.006 49.818 -18.961 1.00 72.83 158 ILE C O 1
ATOM 3884 N N . ALA C 1 159 ? 8.969 49.187 -17.057 1.00 64.92 159 ALA C N 1
ATOM 3885 C CA . ALA C 1 159 ? 9.567 50.207 -16.192 1.00 66.19 159 ALA C CA 1
ATOM 3886 C C . ALA C 1 159 ? 11.094 50.202 -16.200 1.00 72.26 159 ALA C C 1
ATOM 3887 O O . ALA C 1 159 ? 11.716 51.263 -16.298 1.00 74.80 159 ALA C O 1
ATOM 3889 N N . GLY C 1 160 ? 11.680 49.011 -16.119 1.00 68.78 160 GLY C N 1
ATOM 3890 C CA . GLY C 1 160 ? 13.123 48.818 -16.137 1.00 70.73 160 GLY C CA 1
ATOM 3891 C C . GLY C 1 160 ? 13.714 49.150 -17.486 1.00 77.06 160 GLY C C 1
ATOM 3892 O O . GLY C 1 160 ? 14.810 49.709 -17.552 1.00 78.09 160 GLY C O 1
ATOM 3893 N N . GLU C 1 161 ? 12.981 48.811 -18.575 1.00 74.35 161 GLU C N 1
ATOM 3894 C CA . GLU C 1 161 ? 13.391 49.096 -19.958 1.00 75.30 161 GLU C CA 1
ATOM 3895 C C . GLU C 1 161 ? 13.361 50.605 -20.225 1.00 81.28 161 GLU C C 1
ATOM 3896 O O . GLU C 1 161 ? 14.125 51.082 -21.068 1.00 82.93 161 GLU C O 1
ATOM 3902 N N . LEU C 1 162 ? 12.530 51.363 -19.460 1.00 78.50 162 LEU C N 1
ATOM 3903 C CA . LEU C 1 162 ? 12.420 52.827 -19.555 1.00 80.28 162 LEU C CA 1
ATOM 3904 C C . LEU C 1 162 ? 13.661 53.549 -19.015 1.00 88.95 162 LEU C C 1
ATOM 3905 O O . LEU C 1 162 ? 13.805 54.754 -19.245 1.00 91.15 162 LEU C O 1
ATOM 3910 N N . VAL C 1 163 ? 14.562 52.809 -18.321 1.00 86.23 163 VAL C N 1
ATOM 3911 C CA . VAL C 1 163 ? 15.834 53.296 -17.756 1.00 86.11 163 VAL C CA 1
ATOM 3912 C C . VAL C 1 163 ? 17.000 52.739 -18.580 1.00 116.82 163 VAL C C 1
ATOM 3913 O O . VAL C 1 163 ? 17.257 51.536 -18.575 1.00 94.05 163 VAL C O 1
ATOM 3917 N N . GLY D 1 3 ? -56.327 17.982 -34.197 1.00 101.83 3 GLY D N 1
ATOM 3918 C CA . GLY D 1 3 ? -55.928 18.940 -33.171 1.00 98.89 3 GLY D CA 1
ATOM 3919 C C . GLY D 1 3 ? -57.078 19.777 -32.641 1.00 100.65 3 GLY D C 1
ATOM 3920 O O . GLY D 1 3 ? -56.978 20.328 -31.537 1.00 97.82 3 GLY D O 1
ATOM 3921 N N . LEU D 1 4 ? -58.189 19.868 -33.431 1.00 97.25 4 LEU D N 1
ATOM 3922 C CA . LEU D 1 4 ? -59.398 20.632 -33.084 1.00 95.22 4 LEU D CA 1
ATOM 3923 C C . LEU D 1 4 ? -60.387 19.844 -32.227 1.00 91.67 4 LEU D C 1
ATOM 3924 O O . LEU D 1 4 ? -60.770 18.715 -32.556 1.00 91.33 4 LEU D O 1
ATOM 3929 N N . VAL D 1 5 ? -60.771 20.468 -31.106 1.00 81.88 5 VAL D N 1
ATOM 3930 C CA . VAL D 1 5 ? -61.644 19.935 -30.069 1.00 77.94 5 VAL D CA 1
ATOM 3931 C C . VAL D 1 5 ? -62.916 20.848 -29.957 1.00 78.93 5 VAL D C 1
ATOM 3932 O O . VAL D 1 5 ? -63.115 21.605 -29.000 1.00 77.45 5 VAL D O 1
ATOM 3936 N N . GLU D 1 6 ? -63.745 20.795 -31.011 1.00 73.40 6 GLU D N 1
ATOM 3937 C CA . GLU D 1 6 ? -64.926 21.630 -31.128 1.00 73.65 6 GLU D CA 1
ATOM 3938 C C . GLU D 1 6 ? -66.102 21.185 -30.269 1.00 73.69 6 GLU D C 1
ATOM 3939 O O . GLU D 1 6 ? -66.340 19.985 -30.092 1.00 71.47 6 GLU D O 1
ATOM 3945 N N . LEU D 1 7 ? -66.861 22.172 -29.756 1.00 67.67 7 LEU D N 1
ATOM 3946 C CA . LEU D 1 7 ? -68.047 21.887 -28.947 1.00 65.17 7 LEU D CA 1
ATOM 3947 C C . LEU D 1 7 ? -69.120 21.217 -29.791 1.00 67.38 7 LEU D C 1
ATOM 3948 O O . LEU D 1 7 ? -69.361 21.651 -30.913 1.00 68.79 7 LEU D O 1
ATOM 3953 N N . GLY D 1 8 ? -69.700 20.136 -29.272 1.00 62.91 8 GLY D N 1
ATOM 3954 C CA . GLY D 1 8 ? -70.728 19.364 -29.985 1.00 64.96 8 GLY D CA 1
ATOM 3955 C C . GLY D 1 8 ? -70.146 18.258 -30.854 1.00 68.91 8 GLY D C 1
ATOM 3956 O O . GLY D 1 8 ? -70.889 17.526 -31.527 1.00 67.64 8 GLY D O 1
ATOM 3957 N N . GLU D 1 9 ? -68.796 18.135 -30.836 1.00 64.25 9 GLU D N 1
ATOM 3958 C CA . GLU D 1 9 ? -68.008 17.141 -31.566 1.00 64.82 9 GLU D CA 1
ATOM 3959 C C . GLU D 1 9 ? -67.271 16.238 -30.555 1.00 67.63 9 GLU D C 1
ATOM 3960 O O . GLU D 1 9 ? -67.037 16.659 -29.417 1.00 62.39 9 GLU D O 1
ATOM 3966 N N . LYS D 1 10 ? -66.919 14.989 -30.975 1.00 66.33 10 LYS D N 1
ATOM 3967 C CA . LYS D 1 10 ? -66.242 13.998 -30.128 1.00 65.11 10 LYS D CA 1
ATOM 3968 C C . LYS D 1 10 ? -64.900 14.454 -29.651 1.00 66.34 10 LYS D C 1
ATOM 3969 O O . LYS D 1 10 ? -64.131 15.056 -30.404 1.00 67.63 10 LYS D O 1
ATOM 3975 N N . ALA D 1 11 ? -64.650 14.191 -28.366 1.00 59.40 11 ALA D N 1
ATOM 3976 C CA . ALA D 1 11 ? -63.406 14.482 -27.660 1.00 55.96 11 ALA D CA 1
ATOM 3977 C C . ALA D 1 11 ? -62.435 13.387 -28.048 1.00 61.50 11 ALA D C 1
ATOM 3978 O O . ALA D 1 11 ? -62.839 12.228 -28.013 1.00 61.85 11 ALA D O 1
ATOM 3980 N N . PRO D 1 12 ? -61.154 13.665 -28.368 1.00 60.62 12 PRO D N 1
ATOM 3981 C CA . PRO D 1 12 ? -60.236 12.548 -28.685 1.00 61.55 12 PRO D CA 1
ATOM 3982 C C . PRO D 1 12 ? -59.951 11.678 -27.459 1.00 63.87 12 PRO D C 1
ATOM 3983 O O . PRO D 1 12 ? -59.759 12.193 -26.355 1.00 62.27 12 PRO D O 1
ATOM 3987 N N . ASP D 1 13 ? -59.965 10.363 -27.652 1.00 60.93 13 ASP D N 1
ATOM 3988 C CA . ASP D 1 13 ? -59.727 9.396 -26.585 1.00 59.37 13 ASP D CA 1
ATOM 3989 C C . ASP D 1 13 ? -58.246 9.378 -26.238 1.00 62.69 13 ASP D C 1
ATOM 3990 O O . ASP D 1 13 ? -57.412 9.737 -27.078 1.00 64.99 13 ASP D O 1
ATOM 3995 N N . PHE D 1 14 ? -57.931 8.979 -24.989 1.00 53.79 14 PHE D N 1
ATOM 3996 C CA . PHE D 1 14 ? -56.581 8.843 -24.484 1.00 50.55 14 PHE D CA 1
ATOM 3997 C C . PHE D 1 14 ? -56.541 7.884 -23.314 1.00 53.09 14 PHE D C 1
ATOM 3998 O O . PHE D 1 14 ? -57.560 7.645 -22.664 1.00 51.24 14 PHE D O 1
ATOM 4006 N N . THR D 1 15 ? -55.341 7.354 -23.041 1.00 50.62 15 THR D N 1
ATOM 4007 C CA . THR D 1 15 ? -55.018 6.525 -21.896 1.00 50.57 15 THR D CA 1
ATOM 4008 C C . THR D 1 15 ? -53.773 7.121 -21.248 1.00 55.47 15 THR D C 1
ATOM 4009 O O . THR D 1 15 ? -52.772 7.351 -21.936 1.00 57.48 15 THR D O 1
ATOM 4013 N N . LEU D 1 16 ? -53.858 7.418 -19.941 1.00 48.80 16 LEU D N 1
ATOM 4014 C CA . LEU D 1 16 ? -52.737 7.937 -19.151 1.00 46.03 16 LEU D CA 1
ATOM 4015 C C . LEU D 1 16 ? -52.654 7.208 -17.814 1.00 51.09 16 LEU D C 1
ATOM 4016 O O . LEU D 1 16 ? -53.704 6.846 -17.280 1.00 53.46 16 LEU D O 1
ATOM 4021 N N . PRO D 1 17 ? -51.456 7.038 -17.206 1.00 45.26 17 PRO D N 1
ATOM 4022 C CA . PRO D 1 17 ? -51.418 6.481 -15.838 1.00 44.50 17 PRO D CA 1
ATOM 4023 C C . PRO D 1 17 ? -51.898 7.560 -14.836 1.00 45.41 17 PRO D C 1
ATOM 4024 O O . PRO D 1 17 ? -51.619 8.754 -14.993 1.00 42.88 17 PRO D O 1
ATOM 4028 N N . ASN D 1 18 ? -52.562 7.139 -13.779 1.00 42.36 18 ASN D N 1
ATOM 4029 C CA . ASN D 1 18 ? -52.965 8.076 -12.750 1.00 39.94 18 ASN D CA 1
ATOM 4030 C C . ASN D 1 18 ? -51.798 8.123 -11.759 1.00 45.32 18 ASN D C 1
ATOM 4031 O O . ASN D 1 18 ? -50.716 7.603 -12.058 1.00 45.12 18 ASN D O 1
ATOM 4036 N N . GLN D 1 19 ? -51.999 8.740 -10.592 1.00 43.33 19 GLN D N 1
ATOM 4037 C CA . GLN D 1 19 ? -50.962 8.916 -9.565 1.00 42.92 19 GLN D CA 1
ATOM 4038 C C . GLN D 1 19 ? -50.422 7.586 -9.007 1.00 49.63 19 GLN D C 1
ATOM 4039 O O . GLN D 1 19 ? -49.436 7.581 -8.289 1.00 47.35 19 GLN D O 1
ATOM 4045 N N . ASP D 1 20 ? -51.103 6.463 -9.305 1.00 48.47 20 ASP D N 1
ATOM 4046 C CA . ASP D 1 20 ? -50.723 5.132 -8.855 1.00 49.77 20 ASP D CA 1
ATOM 4047 C C . ASP D 1 20 ? -50.299 4.283 -10.031 1.00 53.90 20 ASP D C 1
ATOM 4048 O O . ASP D 1 20 ? -50.225 3.063 -9.907 1.00 56.70 20 ASP D O 1
ATOM 4053 N N . PHE D 1 21 ? -49.962 4.923 -11.174 1.00 47.62 21 PHE D N 1
ATOM 4054 C CA . PHE D 1 21 ? -49.533 4.203 -12.383 1.00 48.59 21 PHE D CA 1
ATOM 4055 C C . PHE D 1 21 ? -50.629 3.267 -12.939 1.00 57.53 21 PHE D C 1
ATOM 4056 O O . PHE D 1 21 ? -50.322 2.405 -13.771 1.00 59.58 21 PHE D O 1
ATOM 4064 N N . GLU D 1 22 ? -51.899 3.439 -12.480 1.00 55.22 22 GLU D N 1
ATOM 4065 C CA . GLU D 1 22 ? -53.064 2.669 -12.939 1.00 57.00 22 GLU D CA 1
ATOM 4066 C C . GLU D 1 22 ? -53.551 3.344 -14.223 1.00 58.75 22 GLU D C 1
ATOM 4067 O O . GLU D 1 22 ? -53.813 4.551 -14.196 1.00 54.64 22 GLU D O 1
ATOM 4073 N N . PRO D 1 23 ? -53.634 2.617 -15.362 1.00 57.97 23 PRO D N 1
ATOM 4074 C CA . PRO D 1 23 ? -54.081 3.265 -16.614 1.00 56.50 23 PRO D CA 1
ATOM 4075 C C . PRO D 1 23 ? -55.544 3.697 -16.572 1.00 59.12 23 PRO D C 1
ATOM 4076 O O . PRO D 1 23 ? -56.423 2.931 -16.154 1.00 60.89 23 PRO D O 1
ATOM 4080 N N . VAL D 1 24 ? -55.801 4.948 -16.972 1.00 51.61 24 VAL D N 1
ATOM 4081 C CA . VAL D 1 24 ? -57.134 5.525 -16.982 1.00 50.18 24 VAL D CA 1
ATOM 4082 C C . VAL D 1 24 ? -57.413 5.951 -18.408 1.00 53.70 24 VAL D C 1
ATOM 4083 O O . VAL D 1 24 ? -56.644 6.721 -18.975 1.00 51.76 24 VAL D O 1
ATOM 4087 N N . ASN D 1 25 ? -58.461 5.380 -18.999 1.00 52.40 25 ASN D N 1
ATOM 4088 C CA . ASN D 1 25 ? -58.899 5.626 -20.368 1.00 53.27 25 ASN D CA 1
ATOM 4089 C C . ASN D 1 25 ? -60.164 6.487 -20.347 1.00 57.45 25 ASN D C 1
ATOM 4090 O O . ASN D 1 25 ? -61.119 6.161 -19.629 1.00 58.74 25 ASN D O 1
ATOM 4095 N N . LEU D 1 26 ? -60.166 7.601 -21.114 1.00 52.23 26 LEU D N 1
ATOM 4096 C CA . LEU D 1 26 ? -61.309 8.514 -21.150 1.00 50.20 26 LEU D CA 1
ATOM 4097 C C . LEU D 1 26 ? -62.587 7.791 -21.487 1.00 56.84 26 LEU D C 1
ATOM 4098 O O . LEU D 1 26 ? -63.563 7.891 -20.747 1.00 58.26 26 LEU D O 1
ATOM 4103 N N . TYR D 1 27 ? -62.586 7.078 -22.605 1.00 54.63 27 TYR D N 1
ATOM 4104 C CA . TYR D 1 27 ? -63.767 6.377 -23.106 1.00 56.19 27 TYR D CA 1
ATOM 4105 C C . TYR D 1 27 ? -64.308 5.314 -22.153 1.00 61.47 27 TYR D C 1
ATOM 4106 O O . TYR D 1 27 ? -65.520 5.220 -22.019 1.00 63.06 27 TYR D O 1
ATOM 4115 N N . GLU D 1 28 ? -63.435 4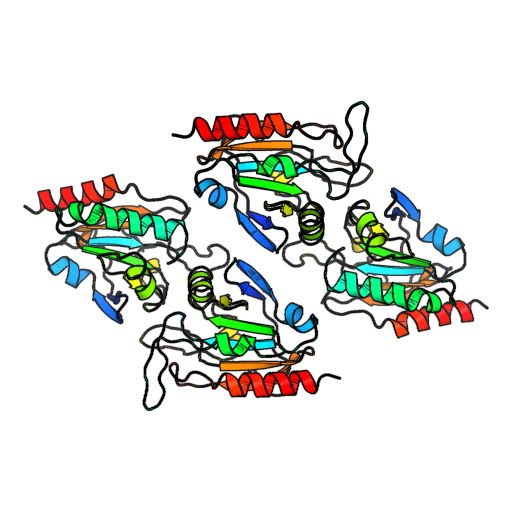.594 -21.407 1.00 57.67 28 GLU D N 1
ATOM 4116 C CA . GLU D 1 28 ? -63.889 3.647 -20.379 1.00 58.45 28 GLU D CA 1
ATOM 4117 C C . GLU D 1 28 ? -64.623 4.411 -19.245 1.00 61.66 28 GLU D C 1
ATOM 4118 O O . GLU D 1 28 ? -65.663 3.957 -18.769 1.00 62.06 28 GLU D O 1
ATOM 4124 N N . VAL D 1 29 ? -64.127 5.614 -18.891 1.00 57.46 29 VAL D N 1
ATOM 4125 C CA . VAL D 1 29 ? -64.753 6.465 -17.881 1.00 56.64 29 VAL D CA 1
ATOM 4126 C C . VAL D 1 29 ? -66.142 6.922 -18.345 1.00 61.84 29 VAL D C 1
ATOM 4127 O O . VAL D 1 29 ? -67.119 6.752 -17.605 1.00 64.29 29 VAL D O 1
ATOM 4131 N N . LEU D 1 30 ? -66.245 7.391 -19.596 1.00 56.74 30 LEU D N 1
ATOM 4132 C CA . LEU D 1 30 ? -67.523 7.856 -20.161 1.00 57.43 30 LEU D CA 1
ATOM 4133 C C . LEU D 1 30 ? -68.568 6.769 -20.271 1.00 67.81 30 LEU D C 1
ATOM 4134 O O . LEU D 1 30 ? -69.765 7.047 -20.119 1.00 67.27 30 LEU D O 1
ATOM 4139 N N . LYS D 1 31 ? -68.112 5.523 -20.530 1.00 70.16 31 LYS D N 1
ATOM 4140 C CA . LYS D 1 31 ? -68.920 4.316 -20.650 1.00 74.01 31 LYS D CA 1
ATOM 4141 C C . LYS D 1 31 ? -69.730 4.030 -19.375 1.00 82.66 31 LYS D C 1
ATOM 4142 O O . LYS D 1 31 ? -70.793 3.429 -19.463 1.00 83.20 31 LYS D O 1
ATOM 4148 N N . ARG D 1 32 ? -69.283 4.556 -18.214 1.00 82.34 32 ARG D N 1
ATOM 4149 C CA . ARG D 1 32 ? -69.989 4.447 -16.930 1.00 84.79 32 ARG D CA 1
ATOM 4150 C C . ARG D 1 32 ? -71.212 5.407 -16.864 1.00 90.02 32 ARG D C 1
ATOM 4151 O O . ARG D 1 32 ? -71.934 5.411 -15.865 1.00 92.74 32 ARG D O 1
ATOM 4159 N N . GLY D 1 33 ? -71.433 6.190 -17.923 1.00 84.21 33 GLY D N 1
ATOM 4160 C CA . GLY D 1 33 ? -72.574 7.096 -18.059 1.00 83.51 33 GLY D CA 1
ATOM 4161 C C . GLY D 1 33 ? -72.482 8.361 -17.233 1.00 84.67 33 GLY D C 1
ATOM 4162 O O . GLY D 1 33 ? -73.503 8.939 -16.852 1.00 84.75 33 GLY D O 1
ATOM 4163 N N . ARG D 1 34 ? -71.255 8.809 -16.973 1.00 78.39 34 ARG D N 1
ATOM 4164 C CA . ARG D 1 34 ? -70.966 9.996 -16.172 1.00 76.71 34 ARG D CA 1
ATOM 4165 C C . ARG D 1 34 ? -70.185 11.009 -17.017 1.00 74.68 34 ARG D C 1
ATOM 4166 O O . ARG D 1 34 ? -69.189 10.612 -17.634 1.00 74.38 34 ARG D O 1
ATOM 4174 N N . PRO D 1 35 ? -70.534 12.316 -17.022 1.00 67.39 35 PRO D N 1
ATOM 4175 C CA . PRO D 1 35 ? -69.688 13.287 -17.749 1.00 64.42 35 PRO D CA 1
ATOM 4176 C C . PRO D 1 35 ? -68.287 13.395 -17.113 1.00 62.41 35 PRO D C 1
ATOM 4177 O O . PRO D 1 35 ? -68.146 13.116 -15.918 1.00 61.65 35 PRO D O 1
ATOM 4181 N N . ALA D 1 36 ? -67.257 13.749 -17.907 1.00 54.02 36 ALA D N 1
ATOM 4182 C CA . ALA D 1 36 ? -65.885 13.905 -17.393 1.00 50.69 36 ALA D CA 1
ATOM 4183 C C . ALA D 1 36 ? -65.499 15.363 -17.405 1.00 53.74 36 ALA D C 1
ATOM 4184 O O . ALA D 1 36 ? -65.821 16.084 -18.356 1.00 53.45 36 ALA D O 1
ATOM 4186 N N . VAL D 1 37 ? -64.850 15.816 -16.328 1.00 48.50 37 VAL D N 1
ATOM 4187 C CA . VAL D 1 37 ? -64.338 17.180 -16.234 1.00 46.66 37 VAL D CA 1
ATOM 4188 C C . VAL D 1 37 ? -62.835 17.005 -16.325 1.00 48.22 37 VAL D C 1
ATOM 4189 O O . VAL D 1 37 ? -62.236 16.377 -15.454 1.00 47.58 37 VAL D O 1
ATOM 4193 N N . LEU D 1 38 ? -62.247 17.443 -17.425 1.00 42.83 38 LEU D N 1
ATOM 4194 C CA . LEU D 1 38 ? -60.804 17.337 -17.597 1.00 40.24 38 LEU D CA 1
ATOM 4195 C C . LEU D 1 38 ? -60.188 18.672 -17.205 1.00 43.43 38 LEU D C 1
ATOM 4196 O O . LEU D 1 38 ? -60.520 19.720 -17.790 1.00 40.88 38 LEU D O 1
ATOM 4201 N N . ILE D 1 39 ? -59.291 18.624 -16.208 1.00 39.90 39 ILE D N 1
ATOM 4202 C CA . ILE D 1 39 ? -58.591 19.791 -15.686 1.00 38.65 39 ILE D CA 1
ATOM 4203 C C . ILE D 1 39 ? -57.093 19.721 -15.996 1.00 42.36 39 ILE D C 1
ATOM 4204 O O . ILE D 1 39 ? -56.346 19.052 -15.296 1.00 41.85 39 ILE D O 1
ATOM 4209 N N . PHE D 1 40 ? -56.655 20.444 -17.025 1.00 38.60 40 PHE D N 1
ATOM 4210 C CA . PHE D 1 40 ? -55.249 20.531 -17.367 1.00 36.42 40 PHE D CA 1
ATOM 4211 C C . PHE D 1 40 ? -54.584 21.607 -16.526 1.00 38.50 40 PHE D C 1
ATOM 4212 O O . PHE D 1 40 ? -55.100 22.704 -16.403 1.00 37.17 40 PHE D O 1
ATOM 4220 N N . PHE D 1 41 ? -53.425 21.309 -15.969 1.00 34.90 41 PHE D N 1
ATOM 4221 C CA . PHE D 1 41 ? -52.725 22.338 -15.201 1.00 33.91 41 PHE D CA 1
ATOM 4222 C C . PHE D 1 41 ? -51.223 22.276 -15.451 1.00 36.91 41 PHE D C 1
ATOM 4223 O O . PHE D 1 41 ? -50.668 21.191 -15.571 1.00 36.03 41 PHE D O 1
ATOM 4231 N N . PRO D 1 42 ? -50.544 23.450 -15.496 1.00 33.75 42 PRO D N 1
ATOM 4232 C CA . PRO D 1 42 ? -49.092 23.466 -15.770 1.00 31.97 42 PRO D CA 1
ATOM 4233 C C . PRO D 1 42 ? -48.170 22.697 -14.832 1.00 36.86 42 PRO D C 1
ATOM 4234 O O . PRO D 1 42 ? -47.292 21.943 -15.292 1.00 35.00 42 PRO D O 1
ATOM 4238 N N . ALA D 1 43 ? -48.340 22.883 -13.517 1.00 35.54 43 ALA D N 1
ATOM 4239 C CA . ALA D 1 43 ? -47.381 22.264 -12.623 1.00 34.48 43 ALA D CA 1
ATOM 4240 C C . ALA D 1 43 ? -47.859 22.033 -11.193 1.00 39.80 43 ALA D C 1
ATOM 4241 O O . ALA D 1 43 ? -48.166 22.997 -10.476 1.00 38.93 43 ALA D O 1
ATOM 4243 N N . ALA D 1 44 ? -47.765 20.789 -10.737 1.00 35.65 44 ALA D N 1
ATOM 4244 C CA . ALA D 1 44 ? -48.058 20.426 -9.357 1.00 37.43 44 ALA D CA 1
ATOM 4245 C C . ALA D 1 44 ? -47.137 21.229 -8.399 1.00 39.59 44 ALA D C 1
ATOM 4246 O O . ALA D 1 44 ? -45.987 21.489 -8.726 1.00 36.44 44 ALA D O 1
ATOM 4248 N N . PHE D 1 45 ? -47.679 21.645 -7.230 1.00 36.80 45 PHE D N 1
ATOM 4249 C CA . PHE D 1 45 ? -46.965 22.408 -6.194 1.00 35.81 45 PHE D CA 1
ATOM 4250 C C . PHE D 1 45 ? -46.712 23.875 -6.541 1.00 39.06 45 PHE D C 1
ATOM 4251 O O . PHE D 1 45 ? -46.051 24.569 -5.766 1.00 37.90 45 PHE D O 1
ATOM 4259 N N . SER D 1 46 ? -47.232 24.366 -7.688 1.00 36.13 46 SER D N 1
ATOM 4260 C CA . SER D 1 46 ? -47.049 25.792 -8.000 1.00 36.56 46 SER D CA 1
ATOM 4261 C C . SER D 1 46 ? -48.209 26.551 -7.323 1.00 43.17 46 SER D C 1
ATOM 4262 O O . SER D 1 46 ? -49.209 25.899 -6.985 1.00 40.75 46 SER D O 1
ATOM 4265 N N . PRO D 1 47 ? -48.079 27.877 -7.063 1.00 42.93 47 PRO D N 1
ATOM 4266 C CA . PRO D 1 47 ? -49.153 28.599 -6.336 1.00 44.70 47 PRO D CA 1
ATOM 4267 C C . PRO D 1 47 ? -50.556 28.540 -6.914 1.00 47.54 47 PRO D C 1
ATOM 4268 O O . PRO D 1 47 ? -51.473 28.232 -6.160 1.00 48.80 47 PRO D O 1
ATOM 4272 N N . VAL D 1 48 ? -50.718 28.792 -8.228 1.00 41.43 48 VAL D N 1
ATOM 4273 C CA . VAL D 1 48 ? -52.031 28.813 -8.891 1.00 40.87 48 VAL D CA 1
ATOM 4274 C C . VAL D 1 48 ? -52.637 27.428 -9.055 1.00 46.37 48 VAL D C 1
ATOM 4275 O O . VAL D 1 48 ? -53.846 27.258 -8.820 1.00 46.25 48 VAL D O 1
ATOM 4279 N N . CYS D 1 49 ? -51.807 26.426 -9.450 1.00 41.95 49 CYS D N 1
ATOM 4280 C CA . CYS D 1 49 ? -52.291 25.052 -9.605 1.00 40.05 49 CYS D CA 1
ATOM 4281 C C . CYS D 1 49 ? -52.731 24.518 -8.245 1.00 41.67 49 CYS D C 1
ATOM 4282 O O . CYS D 1 49 ? -53.726 23.840 -8.202 1.00 39.35 49 CYS D O 1
ATOM 4285 N N . THR D 1 50 ? -52.018 24.853 -7.126 1.00 41.66 50 THR D N 1
ATOM 4286 C CA . THR D 1 50 ? -52.423 24.392 -5.785 1.00 42.95 50 THR D CA 1
ATOM 4287 C C . THR D 1 50 ? -53.818 24.943 -5.484 1.00 48.36 50 THR D C 1
ATOM 4288 O O . THR D 1 50 ? -54.750 24.175 -5.198 1.00 48.59 50 THR D O 1
ATOM 4292 N N . LYS D 1 51 ? -53.963 26.259 -5.627 1.00 44.62 51 LYS D N 1
ATOM 4293 C CA . LYS D 1 51 ? -55.214 26.990 -5.424 1.00 45.26 51 LYS D CA 1
ATOM 4294 C C . LYS D 1 51 ? -56.359 26.379 -6.253 1.00 49.55 51 LYS D C 1
ATOM 4295 O O . LYS D 1 51 ? -57.423 26.060 -5.706 1.00 49.56 51 LYS D O 1
ATOM 4301 N N . GLU D 1 52 ? -56.131 26.196 -7.560 1.00 46.18 52 GLU D N 1
ATOM 4302 C CA . GLU D 1 52 ? -57.153 25.664 -8.454 1.00 46.32 52 GLU D CA 1
ATOM 4303 C C . GLU D 1 52 ? -57.651 24.282 -8.044 1.00 51.91 52 GLU D C 1
ATOM 4304 O O . GLU D 1 52 ? -58.869 24.092 -7.894 1.00 53.48 52 GLU D O 1
ATOM 4310 N N . LEU D 1 53 ? -56.731 23.336 -7.816 1.00 48.24 53 LEU D N 1
ATOM 4311 C CA . LEU D 1 53 ? -57.154 21.986 -7.449 1.00 48.48 53 LEU D CA 1
ATOM 4312 C C . LEU D 1 53 ? -57.839 21.904 -6.068 1.00 53.12 53 LEU D C 1
ATOM 4313 O O . LEU D 1 53 ? -58.849 21.206 -5.933 1.00 54.46 53 LEU D O 1
ATOM 4318 N N . CYS D 1 54 ? -57.376 22.718 -5.093 1.00 48.96 54 CYS D N 1
ATOM 4319 C CA . CYS D 1 54 ? -58.011 22.827 -3.776 1.00 50.75 54 CYS D CA 1
ATOM 4320 C C . CYS D 1 54 ? -59.414 23.442 -3.867 1.00 56.32 54 CYS D C 1
ATOM 4321 O O . CYS D 1 54 ? -60.291 23.026 -3.102 1.00 59.18 54 CYS D O 1
ATOM 4324 N N . THR D 1 55 ? -59.630 24.421 -4.787 1.00 51.78 55 THR D N 1
ATOM 4325 C CA . THR D 1 55 ? -60.958 25.044 -4.985 1.00 53.49 55 THR D CA 1
ATOM 4326 C C . THR D 1 55 ? -61.926 23.978 -5.526 1.00 59.91 55 THR D C 1
ATOM 4327 O O . THR D 1 55 ? -63.050 23.874 -5.051 1.00 61.16 55 THR D O 1
ATOM 4331 N N . PHE D 1 56 ? -61.456 23.158 -6.485 1.00 56.60 56 PHE D N 1
ATOM 4332 C CA . PHE D 1 56 ? -62.259 22.070 -7.059 1.00 56.34 56 PHE D CA 1
ATOM 4333 C C . PHE D 1 56 ? -62.554 21.004 -6.009 1.00 59.03 56 PHE D C 1
ATOM 4334 O O . PHE D 1 56 ? -63.649 20.466 -5.990 1.00 58.79 56 PHE D O 1
ATOM 4342 N N . ARG D 1 57 ? -61.581 20.731 -5.116 1.00 55.69 57 ARG D N 1
ATOM 4343 C CA . ARG D 1 57 ? -61.745 19.777 -4.019 1.00 56.75 57 ARG D CA 1
ATOM 4344 C C . ARG D 1 57 ? -62.898 20.233 -3.087 1.00 62.48 57 ARG D C 1
ATOM 4345 O O . ARG D 1 57 ? -63.722 19.404 -2.686 1.00 61.56 57 ARG D O 1
ATOM 4353 N N . ASP D 1 58 ? -62.932 21.552 -2.755 1.00 60.06 58 ASP D N 1
ATOM 4354 C CA . ASP D 1 58 ? -63.934 22.196 -1.899 1.00 62.75 58 ASP D CA 1
ATOM 4355 C C . ASP D 1 58 ? -65.327 22.224 -2.551 1.00 68.37 58 ASP D C 1
ATOM 4356 O O . ASP D 1 58 ? -66.317 22.523 -1.870 1.00 72.01 58 ASP D O 1
ATOM 4361 N N . LYS D 1 59 ? -65.402 21.910 -3.859 1.00 62.28 59 LYS D N 1
ATOM 4362 C CA . LYS D 1 59 ? -66.651 21.873 -4.626 1.00 63.85 59 LYS D CA 1
ATOM 4363 C C . LYS D 1 59 ? -67.089 20.451 -5.029 1.00 70.74 59 LYS D C 1
ATOM 4364 O O . LYS D 1 59 ? -68.115 20.307 -5.696 1.00 72.18 59 LYS D O 1
ATOM 4370 N N . MET D 1 60 ? -66.349 19.398 -4.555 1.00 67.82 60 MET D N 1
ATOM 4371 C CA . MET D 1 60 ? -66.632 17.986 -4.842 1.00 68.15 60 MET D CA 1
ATOM 4372 C C . MET D 1 60 ? -68.053 17.516 -4.505 1.00 76.98 60 MET D C 1
ATOM 4373 O O . MET D 1 60 ? -68.554 16.630 -5.196 1.00 77.05 60 MET D O 1
ATOM 4378 N N . ALA D 1 61 ? -68.710 18.101 -3.471 1.00 76.74 61 ALA D N 1
ATOM 4379 C CA . ALA D 1 61 ? -70.096 17.756 -3.098 1.00 79.70 61 ALA D CA 1
ATOM 4380 C C . ALA D 1 61 ? -71.089 18.200 -4.188 1.00 83.33 61 ALA D C 1
ATOM 4381 O O . ALA D 1 61 ? -72.113 17.551 -4.399 1.00 84.34 61 ALA D O 1
ATOM 4383 N N . GLN D 1 62 ? -70.755 19.292 -4.892 1.00 78.68 62 GLN D N 1
ATOM 4384 C CA . GLN D 1 62 ? -71.539 19.843 -5.992 1.00 77.86 62 GLN D CA 1
ATOM 4385 C C . GLN D 1 62 ? -71.290 19.043 -7.275 1.00 78.99 62 GLN D C 1
ATOM 4386 O O . GLN D 1 62 ? -72.198 18.885 -8.085 1.00 79.49 62 GLN D O 1
ATOM 4392 N N . LEU D 1 63 ? -70.074 18.510 -7.445 1.00 72.90 63 LEU D N 1
ATOM 4393 C CA . LEU D 1 63 ? -69.754 17.684 -8.602 1.00 70.99 63 LEU D CA 1
ATOM 4394 C C . LEU D 1 63 ? -70.242 16.233 -8.443 1.00 79.66 63 LEU D C 1
ATOM 4395 O O . LEU D 1 63 ? -70.548 15.588 -9.456 1.00 79.61 63 LEU D O 1
ATOM 4400 N N A GLU D 1 64 ? -70.338 15.726 -7.193 0.50 78.84 64 GLU D N 1
ATOM 4401 N N B GLU D 1 64 ? -70.331 15.736 -7.182 0.50 78.64 64 GLU D N 1
ATOM 4402 C CA A GLU D 1 64 ? -70.849 14.375 -6.950 0.50 80.83 64 GLU D CA 1
ATOM 4403 C CA B GLU D 1 64 ? -70.838 14.399 -6.844 0.50 80.66 64 GLU D CA 1
ATOM 4404 C C A GLU D 1 64 ? -72.373 14.350 -7.087 0.50 87.08 64 GLU D C 1
ATOM 4405 C C B GLU D 1 64 ? -72.358 14.357 -7.047 0.50 86.96 64 GLU D C 1
ATOM 4406 O O A GLU D 1 64 ? -72.954 13.280 -7.259 0.50 88.03 64 GLU D O 1
ATOM 4407 O O B GLU D 1 64 ? -72.922 13.278 -7.212 0.50 87.87 64 GLU D O 1
ATOM 4418 N N . LYS D 1 65 ? -73.004 15.547 -7.057 1.00 84.30 65 LYS D N 1
ATOM 4419 C CA . LYS D 1 65 ? -74.444 15.774 -7.266 1.00 86.11 65 LYS D CA 1
ATOM 4420 C C . LYS D 1 65 ? -74.689 15.564 -8.768 1.00 88.72 65 LYS D C 1
ATOM 4421 O O . LYS D 1 65 ? -75.736 15.046 -9.152 1.00 91.52 65 LYS D O 1
ATOM 4427 N N . ALA D 1 66 ? -73.713 15.971 -9.607 1.00 80.89 66 ALA D N 1
ATOM 4428 C CA . ALA D 1 66 ? -73.718 15.815 -11.058 1.00 79.10 66 ALA D CA 1
ATOM 4429 C C . ALA D 1 66 ? -73.207 14.423 -11.417 1.00 83.70 66 ALA D C 1
ATOM 4430 O O . ALA D 1 66 ? -73.313 14.009 -12.571 1.00 84.12 66 ALA D O 1
ATOM 4432 N N . ASN D 1 67 ? -72.622 13.713 -10.429 1.00 80.30 67 ASN D N 1
ATOM 4433 C CA . ASN D 1 67 ? -72.016 12.381 -10.551 1.00 79.45 67 ASN D CA 1
ATOM 4434 C C . ASN D 1 67 ? -70.934 12.397 -11.657 1.00 78.61 67 ASN D C 1
ATOM 4435 O O . ASN D 1 67 ? -70.782 11.428 -12.405 1.00 77.00 67 ASN D O 1
ATOM 4440 N N . ALA D 1 68 ? -70.207 13.544 -11.762 1.00 71.63 68 ALA D N 1
ATOM 4441 C CA . ALA D 1 68 ? -69.141 13.788 -12.739 1.00 68.23 68 ALA D CA 1
ATOM 4442 C C . ALA D 1 68 ? -67.829 13.149 -12.338 1.00 70.86 68 ALA D C 1
ATOM 4443 O O . ALA D 1 68 ? -67.510 13.088 -11.147 1.00 71.64 68 ALA D O 1
ATOM 4445 N N . GLU D 1 69 ? -67.049 12.685 -13.332 1.00 64.16 69 GLU D N 1
ATOM 4446 C CA . GLU D 1 69 ? -65.724 12.159 -13.058 1.00 61.70 69 GLU D CA 1
ATOM 4447 C C . GLU D 1 69 ? -64.714 13.283 -13.351 1.00 60.59 69 GLU D C 1
ATOM 4448 O O . GLU D 1 69 ? -64.599 13.758 -14.479 1.00 59.39 69 GLU D O 1
ATOM 4454 N N . VAL D 1 70 ? -64.017 13.720 -12.318 1.00 54.27 70 VAL D N 1
ATOM 4455 C CA . VAL D 1 70 ? -63.009 14.767 -12.441 1.00 50.61 70 VAL D CA 1
ATOM 4456 C C . VAL D 1 70 ? -61.651 14.140 -12.718 1.00 49.21 70 VAL D C 1
ATOM 4457 O O . VAL D 1 70 ? -61.201 13.296 -11.942 1.00 47.58 70 VAL D O 1
ATOM 4461 N N . LEU D 1 71 ? -60.995 14.552 -13.814 1.00 43.78 71 LEU D N 1
ATOM 4462 C CA . LEU D 1 71 ? -59.651 14.063 -14.132 1.00 42.70 71 LEU D CA 1
ATOM 4463 C C . LEU D 1 71 ? -58.694 15.257 -14.269 1.00 45.07 71 LEU D C 1
ATOM 4464 O O . LEU D 1 71 ? -58.879 16.099 -15.148 1.00 44.55 71 LEU D O 1
ATOM 4469 N N . ALA D 1 72 ? -57.722 15.377 -13.372 1.00 40.99 72 ALA D N 1
ATOM 4470 C CA . ALA D 1 72 ? -56.769 16.507 -13.443 1.00 41.28 72 ALA D CA 1
ATOM 4471 C C . ALA D 1 72 ? -55.493 15.999 -14.143 1.00 44.61 72 ALA D C 1
ATOM 4472 O O . ALA D 1 72 ? -55.018 14.934 -13.785 1.00 44.94 72 ALA D O 1
ATOM 4474 N N . ILE D 1 73 ? -54.987 16.720 -15.178 1.00 38.86 73 ILE D N 1
ATOM 4475 C CA . ILE D 1 73 ? -53.860 16.282 -16.012 1.00 36.15 73 ILE D CA 1
ATOM 4476 C C . ILE D 1 73 ? -52.710 17.282 -16.073 1.00 37.44 73 ILE D C 1
ATOM 4477 O O . ILE D 1 73 ? -52.911 18.421 -16.460 1.00 32.45 73 ILE D O 1
ATOM 4482 N N . SER D 1 74 ? -51.480 16.839 -15.751 1.00 34.56 74 SER D N 1
ATOM 4483 C CA . SER D 1 74 ? -50.298 17.688 -15.927 1.00 33.84 74 SER D CA 1
ATOM 4484 C C . SER D 1 74 ? -49.195 16.811 -16.473 1.00 36.30 74 SER D C 1
ATOM 4485 O O . SER D 1 74 ? -49.388 15.611 -16.551 1.00 37.74 74 SER D O 1
ATOM 4488 N N . VAL D 1 75 ? -48.045 17.402 -16.844 1.00 33.39 75 VAL D N 1
ATOM 4489 C CA . VAL D 1 75 ? -46.873 16.650 -17.330 1.00 32.59 75 VAL D CA 1
ATOM 4490 C C . VAL D 1 75 ? -45.992 16.135 -16.185 1.00 38.17 75 VAL D C 1
ATOM 4491 O O . VAL D 1 75 ? -44.961 15.510 -16.441 1.00 39.48 75 VAL D O 1
ATOM 4495 N N . ASP D 1 76 ? -46.366 16.398 -14.934 1.00 34.90 76 ASP D N 1
ATOM 4496 C CA . ASP D 1 76 ? -45.566 15.927 -13.780 1.00 35.01 76 ASP D CA 1
ATOM 4497 C C . ASP D 1 76 ? -45.603 14.370 -13.669 1.00 39.01 76 ASP D C 1
ATOM 4498 O O . ASP D 1 76 ? -46.524 13.759 -14.212 1.00 40.23 76 ASP D O 1
ATOM 4503 N N . SER D 1 77 ? -44.606 13.721 -13.002 1.00 34.60 77 SER D N 1
ATOM 4504 C CA . SER D 1 77 ? -44.575 12.272 -12.895 1.00 36.03 77 SER D CA 1
ATOM 4505 C C . SER D 1 77 ? -45.747 11.792 -12.017 1.00 41.11 77 SER D C 1
ATOM 4506 O O . SER D 1 77 ? -46.221 12.579 -11.174 1.00 38.10 77 SER D O 1
ATOM 4509 N N . PRO D 1 78 ? -46.150 10.501 -12.086 1.00 40.68 78 PRO D N 1
ATOM 4510 C CA . PRO D 1 78 ? -47.185 10.018 -11.161 1.00 41.04 78 PRO D CA 1
ATOM 4511 C C . PRO D 1 78 ? -46.735 10.129 -9.709 1.00 44.03 78 PRO D C 1
ATOM 4512 O O . PRO D 1 78 ? -47.575 10.398 -8.857 1.00 41.88 78 PRO D O 1
ATOM 4516 N N . TRP D 1 79 ? -45.410 10.028 -9.440 1.00 41.12 79 TRP D N 1
ATOM 4517 C CA . TRP D 1 79 ? -44.865 10.171 -8.077 1.00 42.29 79 TRP D CA 1
ATOM 4518 C C . TRP D 1 79 ? -45.149 11.555 -7.504 1.00 43.75 79 TRP D C 1
ATOM 4519 O O . TRP D 1 79 ? -45.602 11.663 -6.365 1.00 41.23 79 TRP D O 1
ATOM 4530 N N A CYS D 1 80 ? -44.862 12.601 -8.284 0.60 37.29 80 CYS D N 1
ATOM 4531 N N B CYS D 1 80 ? -44.908 12.616 -8.322 0.40 41.54 80 CYS D N 1
ATOM 4532 C CA A CYS D 1 80 ? -45.122 13.986 -7.933 0.60 34.26 80 CYS D CA 1
ATOM 4533 C CA B CYS D 1 80 ? -45.179 14.031 -8.032 0.40 40.99 80 CYS D CA 1
ATOM 4534 C C A CYS D 1 80 ? -46.646 14.218 -7.748 0.60 37.51 80 CYS D C 1
ATOM 4535 C C B CYS D 1 80 ? -46.652 14.201 -7.749 0.40 41.15 80 CYS D C 1
ATOM 4536 O O A CYS D 1 80 ? -47.063 14.871 -6.783 0.60 35.38 80 CYS D O 1
ATOM 4537 O O B CYS D 1 80 ? -47.044 14.831 -6.759 0.40 39.96 80 CYS D O 1
ATOM 4542 N N . LEU D 1 81 ? -47.464 13.668 -8.673 1.00 35.83 81 LEU D N 1
ATOM 4543 C CA . LEU D 1 81 ? -48.919 13.757 -8.638 1.00 36.22 81 LEU D CA 1
ATOM 4544 C C . LEU D 1 81 ? -49.475 13.090 -7.378 1.00 41.68 81 LEU D C 1
ATOM 4545 O O . LEU D 1 81 ? -50.336 13.683 -6.727 1.00 42.42 81 LEU D O 1
ATOM 4550 N N . LYS D 1 82 ? -48.889 11.940 -6.966 1.00 37.74 82 LYS D N 1
ATOM 4551 C CA . LYS D 1 82 ? -49.343 11.219 -5.783 1.00 39.48 82 LYS D CA 1
ATOM 4552 C C . LYS D 1 82 ? -49.176 12.080 -4.539 1.00 43.38 82 LYS D C 1
ATOM 4553 O O . LYS D 1 82 ? -50.113 12.208 -3.756 1.00 42.66 82 LYS D O 1
ATOM 4559 N N . LYS D 1 83 ? -47.985 12.640 -4.347 1.00 40.89 83 LYS D N 1
ATOM 4560 C CA . LYS D 1 83 ? -47.638 13.513 -3.213 1.00 41.13 83 LYS D CA 1
ATOM 4561 C C . LYS D 1 83 ? -48.572 14.737 -3.233 1.00 45.34 83 LYS D C 1
ATOM 4562 O O . LYS D 1 83 ? -49.140 15.095 -2.202 1.00 47.17 83 LYS D O 1
ATOM 4568 N N . PHE D 1 84 ? -48.803 15.303 -4.415 1.00 40.69 84 PHE D N 1
ATOM 4569 C CA . PHE D 1 84 ? -49.708 16.446 -4.586 1.00 40.19 84 PHE D CA 1
ATOM 4570 C C . PHE D 1 84 ? -51.144 16.135 -4.192 1.00 45.86 84 PHE D C 1
ATOM 4571 O O . PHE D 1 84 ? -51.787 16.940 -3.509 1.00 45.14 84 PHE D O 1
ATOM 4579 N N . LYS D 1 85 ? -51.658 14.959 -4.632 1.00 43.83 85 LYS D N 1
ATOM 4580 C CA . LYS D 1 85 ? -53.004 14.501 -4.308 1.00 44.38 85 LYS D CA 1
ATOM 4581 C C . LYS D 1 85 ? -53.096 14.270 -2.803 1.00 50.47 85 LYS D C 1
ATOM 4582 O O . LYS D 1 85 ? -54.058 14.685 -2.194 1.00 52.25 85 LYS D O 1
ATOM 4588 N N . ASP D 1 86 ? -52.095 13.630 -2.211 1.00 49.23 86 ASP D N 1
ATOM 4589 C CA . ASP D 1 86 ? -52.085 13.343 -0.778 1.00 53.64 86 ASP D CA 1
ATOM 4590 C C . ASP D 1 86 ? -51.976 14.574 0.129 1.00 60.12 86 ASP D C 1
ATOM 4591 O O . ASP D 1 86 ? -52.740 14.657 1.101 1.00 63.81 86 ASP D O 1
ATOM 4596 N N A GLU D 1 87 ? -51.065 15.523 -0.197 0.50 54.59 87 GLU D N 1
ATOM 4597 N N B GLU D 1 87 ? -51.064 15.523 -0.189 0.50 54.55 87 GLU D N 1
ATOM 4598 C CA A GLU D 1 87 ? -50.822 16.771 0.548 0.50 55.08 87 GLU D CA 1
ATOM 4599 C CA B GLU D 1 87 ? -50.867 16.770 0.570 0.50 55.07 87 GLU D CA 1
ATOM 4600 C C A GLU D 1 87 ? -52.068 17.685 0.616 0.50 58.71 87 GLU D C 1
ATOM 4601 C C B GLU D 1 87 ? -52.179 17.565 0.679 0.50 58.67 87 GLU D C 1
ATOM 4602 O O A GLU D 1 87 ? -52.250 18.388 1.611 0.50 60.58 87 GLU D O 1
ATOM 4603 O O B GLU D 1 87 ? -52.520 18.050 1.760 0.50 60.67 87 GLU D O 1
ATOM 4614 N N . ASN D 1 88 ? -52.907 17.670 -0.438 1.00 52.72 88 ASN D N 1
ATOM 4615 C CA . ASN D 1 88 ? -54.131 18.452 -0.549 1.00 52.84 88 ASN D CA 1
ATOM 4616 C C . ASN D 1 88 ? -55.432 17.682 -0.411 1.00 59.35 88 ASN D C 1
ATOM 4617 O O . ASN D 1 88 ? -56.484 18.306 -0.452 1.00 59.60 88 ASN D O 1
ATOM 4622 N N . ARG D 1 89 ? -55.367 16.348 -0.239 1.00 56.89 89 ARG D N 1
ATOM 4623 C CA . ARG D 1 89 ? -56.526 15.453 -0.133 1.00 58.18 89 ARG D CA 1
ATOM 4624 C C . ARG D 1 89 ? -57.489 15.646 -1.323 1.00 56.94 89 ARG D C 1
ATOM 4625 O O . ARG D 1 89 ? -58.698 15.755 -1.135 1.00 56.62 89 ARG D O 1
ATOM 4633 N N . LEU D 1 90 ? -56.943 15.699 -2.546 1.00 50.26 90 LEU D N 1
ATOM 4634 C CA . LEU D 1 90 ? -57.763 15.830 -3.751 1.00 49.42 90 LEU D CA 1
ATOM 4635 C C . LEU D 1 90 ? -58.574 14.534 -3.943 1.00 60.28 90 LEU D C 1
ATOM 4636 O O . LEU D 1 90 ? -58.003 13.487 -4.222 1.00 62.95 90 LEU D O 1
ATOM 4641 N N . ALA D 1 91 ? -59.879 14.565 -3.726 1.00 60.42 91 ALA D N 1
ATOM 4642 C CA . ALA D 1 91 ? -60.680 13.326 -3.837 1.00 61.33 91 ALA D CA 1
ATOM 4643 C C . ALA D 1 91 ? -60.923 12.813 -5.287 1.00 62.18 91 ALA D C 1
ATOM 4644 O O . ALA D 1 91 ? -61.910 12.138 -5.525 1.00 65.38 91 ALA D O 1
ATOM 4646 N N . PHE D 1 92 ? -60.028 13.122 -6.244 1.00 53.89 92 PHE D N 1
ATOM 4647 C CA . PHE D 1 92 ? -60.173 12.725 -7.651 1.00 51.00 92 PHE D CA 1
ATOM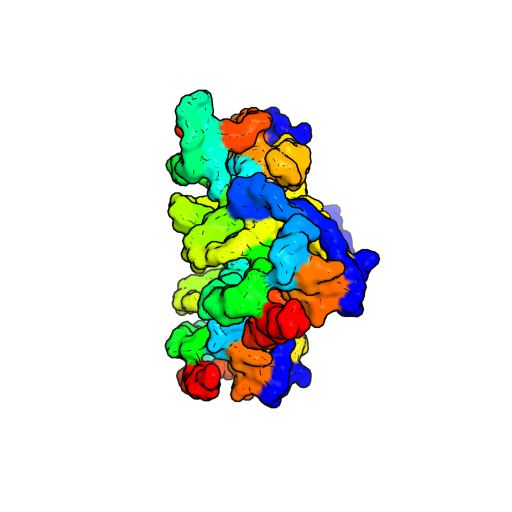 4648 C C . PHE D 1 92 ? -58.820 12.315 -8.239 1.00 52.41 92 PHE D C 1
ATOM 4649 O O . PHE D 1 92 ? -57.791 12.657 -7.676 1.00 51.40 92 PHE D O 1
ATOM 4657 N N . ASN D 1 93 ? -58.819 11.605 -9.378 1.00 48.87 93 ASN D N 1
ATOM 4658 C CA . ASN D 1 93 ? -57.602 11.134 -10.062 1.00 48.24 93 ASN D CA 1
ATOM 4659 C C . ASN D 1 93 ? -56.790 12.235 -10.746 1.00 48.59 93 ASN D C 1
ATOM 4660 O O . ASN D 1 93 ? -57.369 13.099 -11.404 1.00 46.87 93 ASN D O 1
ATOM 4665 N N . LEU D 1 94 ? -55.443 12.182 -10.611 1.00 44.37 94 LEU D N 1
ATOM 4666 C CA . LEU D 1 94 ? -54.504 13.093 -11.308 1.00 42.64 94 LEU D CA 1
ATOM 4667 C C . LEU D 1 94 ? -53.767 12.189 -12.298 1.00 44.96 94 LEU D C 1
ATOM 4668 O O . LEU D 1 94 ? -53.327 11.115 -11.912 1.00 44.80 94 LEU D O 1
ATOM 4673 N N . LEU D 1 95 ? -53.720 12.571 -13.571 1.00 39.88 95 LEU D N 1
ATOM 4674 C CA . LEU D 1 95 ? -53.117 11.759 -14.621 1.00 39.29 95 LEU D CA 1
ATOM 4675 C C . LEU D 1 95 ? -51.863 12.412 -15.104 1.00 41.59 95 LEU D C 1
ATOM 4676 O O . LEU D 1 95 ? -51.799 13.649 -15.188 1.00 39.93 95 LEU D O 1
ATOM 4681 N N . SER D 1 96 ? -50.822 11.587 -15.354 1.00 41.00 96 SER D N 1
ATOM 4682 C CA . SER D 1 96 ? -49.528 12.059 -15.831 1.00 38.40 96 SER D CA 1
ATOM 4683 C C . SER D 1 96 ? -49.432 12.007 -17.326 1.00 45.37 96 SER D C 1
ATOM 4684 O O . SER D 1 96 ? -49.457 10.915 -17.891 1.00 47.04 96 SER D O 1
ATOM 4687 N N . ASP D 1 97 ? -49.346 13.189 -17.971 1.00 42.45 97 ASP D N 1
ATOM 4688 C CA . ASP D 1 97 ? -49.121 13.306 -19.415 1.00 42.26 97 ASP D CA 1
ATOM 4689 C C . ASP D 1 97 ? -47.630 13.576 -19.646 1.00 43.23 97 ASP D C 1
ATOM 4690 O O . ASP D 1 97 ? -47.253 14.400 -20.478 1.00 40.97 97 ASP D O 1
ATOM 4695 N N . TYR D 1 98 ? -46.783 12.845 -18.919 1.00 40.36 98 TYR D N 1
ATOM 4696 C CA . TYR D 1 98 ? -45.315 12.970 -18.927 1.00 39.77 98 TYR D CA 1
ATOM 4697 C C . TYR D 1 98 ? -44.717 13.017 -20.330 1.00 43.56 98 TYR D C 1
ATOM 4698 O O . TYR D 1 98 ? -43.681 13.616 -20.497 1.00 41.75 98 TYR D O 1
ATOM 4707 N N . ASN D 1 99 ? -45.310 12.296 -21.306 1.00 43.02 99 ASN D N 1
ATOM 4708 C CA . ASN D 1 99 ? -44.780 12.184 -22.663 1.00 43.94 99 ASN D CA 1
ATOM 4709 C C . ASN D 1 99 ? -45.427 13.134 -23.641 1.00 48.79 99 ASN D C 1
ATOM 4710 O O . ASN D 1 99 ? -45.173 13.032 -24.840 1.00 51.37 99 ASN D O 1
ATOM 4715 N N . ARG D 1 100 ? -46.280 14.045 -23.140 1.00 44.63 100 ARG D N 1
ATOM 4716 C CA . ARG D 1 100 ? -46.926 15.144 -23.907 1.00 45.36 100 ARG D CA 1
ATOM 4717 C C . ARG D 1 100 ? -47.929 14.764 -24.982 1.00 53.43 100 ARG D C 1
ATOM 4718 O O . ARG D 1 100 ? -48.288 15.624 -25.781 1.00 57.47 100 ARG D O 1
ATOM 4726 N N . GLU D 1 101 ? -48.403 13.532 -25.014 1.00 49.32 101 GLU D N 1
ATOM 4727 C CA . GLU D 1 101 ? -49.354 13.140 -26.057 1.00 51.12 101 GLU D CA 1
ATOM 4728 C C . GLU D 1 101 ? -50.715 13.841 -25.891 1.00 55.34 101 GLU D C 1
ATOM 4729 O O . GLU D 1 101 ? -51.243 14.405 -26.859 1.00 58.69 101 GLU D O 1
ATOM 4735 N N . VAL D 1 102 ? -51.255 13.839 -24.664 1.00 48.15 102 VAL D N 1
ATOM 4736 C CA . VAL D 1 102 ? -52.578 14.396 -24.382 1.00 47.13 102 VAL D CA 1
ATOM 4737 C C . VAL D 1 102 ? -52.691 15.891 -24.591 1.00 49.72 102 VAL D C 1
ATOM 4738 O O . VAL D 1 102 ? -53.631 16.343 -25.261 1.00 50.85 102 VAL D O 1
ATOM 4742 N N . ILE D 1 103 ? -51.695 16.649 -24.111 1.00 44.80 103 ILE D N 1
ATOM 4743 C CA . ILE D 1 103 ? -51.669 18.099 -24.275 1.00 43.85 103 ILE D CA 1
ATOM 4744 C C . ILE D 1 103 ? -51.641 18.519 -25.741 1.00 51.90 103 ILE D C 1
ATOM 4745 O O . ILE D 1 103 ? -52.279 19.517 -26.110 1.00 53.72 103 ILE D O 1
ATOM 4750 N N . LYS D 1 104 ? -50.964 17.715 -26.580 1.00 50.12 104 LYS D N 1
ATOM 4751 C CA . LYS D 1 104 ? -50.894 17.894 -28.033 1.00 52.85 104 LYS D CA 1
ATOM 4752 C C . LYS D 1 104 ? -52.260 17.608 -28.683 1.00 58.73 104 LYS D C 1
ATOM 4753 O O . LYS D 1 104 ? -52.683 18.373 -29.557 1.00 59.93 104 LYS D O 1
ATOM 4759 N N . LEU D 1 105 ? -52.952 16.514 -28.251 1.00 55.08 105 LEU D N 1
ATOM 4760 C CA . LEU D 1 105 ? -54.278 16.105 -28.761 1.00 55.34 105 LEU D CA 1
ATOM 4761 C C . LEU D 1 105 ? -55.335 17.160 -28.433 1.00 59.25 105 LEU D C 1
ATOM 4762 O O . LEU D 1 105 ? -56.156 17.486 -29.281 1.00 61.57 105 LEU D O 1
ATOM 4767 N N . TYR D 1 106 ? -55.335 17.675 -27.195 1.00 53.27 106 TYR D N 1
ATOM 4768 C CA . TYR D 1 106 ? -56.306 18.687 -26.786 1.00 52.09 106 TYR D CA 1
ATOM 4769 C C . TYR D 1 106 ? -55.858 20.104 -27.115 1.00 55.14 106 TYR D C 1
ATOM 4770 O O . TYR D 1 106 ? -56.600 21.046 -26.835 1.00 56.24 106 TYR D O 1
ATOM 4779 N N . ASN D 1 107 ? -54.654 20.251 -27.726 1.00 50.90 107 ASN D N 1
ATOM 4780 C CA . ASN D 1 107 ? -54.015 21.513 -28.128 1.00 50.90 107 ASN D CA 1
ATOM 4781 C C . ASN D 1 107 ? -53.921 22.497 -26.944 1.00 51.50 107 ASN D C 1
ATOM 4782 O O . ASN D 1 107 ? -54.273 23.660 -27.048 1.00 52.42 107 ASN D O 1
ATOM 4787 N N . VAL D 1 108 ? -53.454 21.997 -25.797 1.00 45.67 108 VAL D N 1
ATOM 4788 C CA . VAL D 1 108 ? -53.338 22.780 -24.575 1.00 42.57 108 VAL D CA 1
ATOM 4789 C C . VAL D 1 108 ? -51.922 22.761 -24.023 1.00 45.68 108 VAL D C 1
ATOM 4790 O O . VAL D 1 108 ? -51.672 22.203 -22.946 1.00 43.41 108 VAL D O 1
ATOM 4794 N N . TYR D 1 109 ? -50.985 23.399 -24.756 1.00 42.79 109 TYR D N 1
ATOM 4795 C CA . TYR D 1 109 ? -49.601 23.424 -24.310 1.00 42.16 109 TYR D CA 1
ATOM 4796 C C . TYR D 1 109 ? -48.917 24.766 -24.487 1.00 47.67 109 TYR D C 1
ATOM 4797 O O . TYR D 1 109 ? -49.212 25.507 -25.429 1.00 50.10 109 TYR D O 1
ATOM 4806 N N . HIS D 1 110 ? -47.980 25.056 -23.593 1.00 41.83 110 HIS D N 1
ATOM 4807 C CA . HIS D 1 110 ? -47.108 26.221 -23.680 1.00 42.68 110 HIS D CA 1
ATOM 4808 C C . HIS D 1 110 ? -45.816 25.680 -24.257 1.00 46.67 110 HIS D C 1
ATOM 4809 O O . HIS D 1 110 ? -45.269 24.761 -23.660 1.00 44.35 110 HIS D O 1
ATOM 4816 N N . GLU D 1 111 ? -45.320 26.227 -25.379 1.00 44.66 111 GLU D N 1
ATOM 4817 C CA . GLU D 1 111 ? -44.028 25.812 -25.945 1.00 46.50 111 GLU D CA 1
ATOM 4818 C C . GLU D 1 111 ? -42.941 26.075 -24.908 1.00 49.46 111 GLU D C 1
ATOM 4819 O O . GLU D 1 111 ? -41.997 25.302 -24.812 1.00 50.25 111 GLU D O 1
ATOM 4825 N N . ASP D 1 112 ? -43.088 27.159 -24.119 1.00 44.30 112 ASP D N 1
ATOM 4826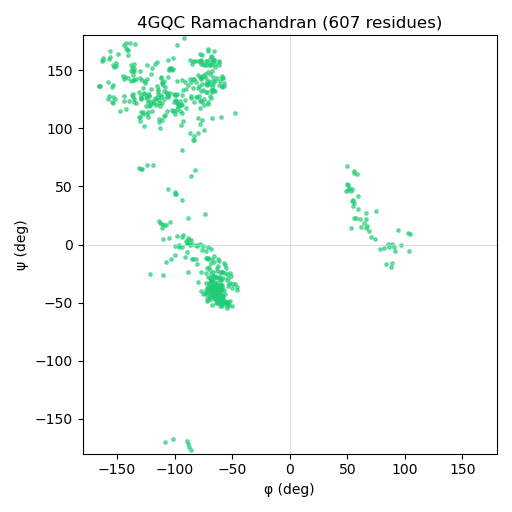 C CA . ASP D 1 112 ? -42.118 27.536 -23.091 1.00 42.95 112 ASP D CA 1
ATOM 4827 C C . ASP D 1 112 ? -42.792 28.333 -21.979 1.00 46.33 112 ASP D C 1
ATOM 4828 O O . ASP D 1 112 ? -43.399 29.374 -22.237 1.00 48.22 112 ASP D O 1
ATOM 4833 N N . LEU D 1 113 ? -42.702 27.841 -20.753 1.00 39.65 113 LEU D N 1
ATOM 4834 C CA . LEU D 1 113 ? -43.216 28.530 -19.587 1.00 38.58 113 LEU D CA 1
ATOM 4835 C C . LEU D 1 113 ? -42.058 28.687 -18.604 1.00 42.17 113 LEU D C 1
ATOM 4836 O O . LEU D 1 113 ? -41.583 27.697 -18.052 1.00 41.67 113 LEU D O 1
ATOM 4841 N N . LYS D 1 114 ? -41.594 29.907 -18.371 1.00 38.63 114 LYS D N 1
ATOM 4842 C CA . LYS D 1 114 ? -40.491 30.174 -17.424 1.00 37.73 114 LYS D CA 1
ATOM 4843 C C . LYS D 1 114 ? -39.223 29.356 -17.745 1.00 41.69 114 LYS D C 1
ATOM 4844 O O . LYS D 1 114 ? -38.497 28.966 -16.835 1.00 40.41 114 LYS D O 1
ATOM 4850 N N . GLY D 1 115 ? -38.982 29.100 -19.034 1.00 38.83 115 GLY D N 1
ATOM 4851 C CA . GLY D 1 115 ? -37.861 28.295 -19.516 1.00 38.53 115 GLY D CA 1
ATOM 4852 C C . GLY D 1 115 ? -38.119 26.775 -19.572 1.00 40.64 115 GLY D C 1
ATOM 4853 O O . GLY D 1 115 ? -37.250 26.020 -20.013 1.00 39.24 115 GLY D O 1
ATOM 4854 N N . LEU D 1 116 ? -39.317 26.306 -19.138 1.00 37.36 116 LEU D N 1
ATOM 4855 C CA . LEU D 1 116 ? -39.702 24.886 -19.117 1.00 36.24 116 LEU D CA 1
ATOM 4856 C C . LEU D 1 116 ? -40.469 24.616 -20.386 1.00 41.77 116 LEU D C 1
ATOM 4857 O O . LEU D 1 116 ? -41.429 25.339 -20.680 1.00 42.04 116 LEU D O 1
ATOM 4862 N N . LYS D 1 117 ? -40.007 23.639 -21.172 1.00 37.44 117 LYS D N 1
ATOM 4863 C CA . LYS D 1 117 ? -40.601 23.341 -22.482 1.00 39.40 117 LYS D CA 1
ATOM 4864 C C . LYS D 1 117 ? -41.773 22.389 -22.409 1.00 44.65 117 LYS D C 1
ATOM 4865 O O . LYS D 1 117 ? -41.745 21.417 -21.646 1.00 42.74 117 LYS D O 1
ATOM 4871 N N . MET D 1 118 ? -42.787 22.649 -23.271 1.00 42.52 118 MET D N 1
ATOM 4872 C CA . MET D 1 118 ? -43.975 21.815 -23.451 1.00 40.84 118 MET D CA 1
ATOM 4873 C C . MET D 1 118 ? -44.680 21.439 -22.135 1.00 44.27 118 MET D C 1
ATOM 4874 O O . MET D 1 118 ? -44.688 20.286 -21.723 1.00 43.93 118 MET D O 1
ATOM 4879 N N . VAL D 1 119 ? -45.257 22.448 -21.499 1.00 39.84 119 VAL D N 1
ATOM 4880 C CA . VAL D 1 119 ? -45.987 22.421 -20.237 1.00 37.92 119 VAL D CA 1
ATOM 4881 C C . VAL D 1 119 ? -47.453 22.557 -20.614 1.00 42.06 119 VAL D C 1
ATOM 4882 O O . VAL D 1 119 ? -47.772 23.305 -21.551 1.00 42.69 119 VAL D O 1
ATOM 4886 N N . ALA D 1 120 ? -48.363 21.889 -19.885 1.00 38.91 120 ALA D N 1
ATOM 4887 C CA . ALA D 1 120 ? -49.802 22.033 -20.174 1.00 38.58 120 ALA D CA 1
ATOM 4888 C C . ALA D 1 120 ? -50.278 23.452 -19.851 1.00 43.47 120 ALA D C 1
ATOM 4889 O O . ALA D 1 120 ? -49.778 24.096 -18.926 1.00 42.25 120 ALA D O 1
ATOM 4891 N N . LYS D 1 121 ? -51.200 23.956 -20.651 1.00 38.56 121 LYS D N 1
ATOM 4892 C CA . LYS D 1 121 ? -51.844 25.208 -20.411 1.00 38.69 121 LYS D CA 1
ATOM 4893 C C . LYS D 1 121 ? -52.903 24.894 -19.359 1.00 42.69 121 LYS D C 1
ATOM 4894 O O . LYS D 1 121 ? -53.340 23.742 -19.231 1.00 42.59 121 LYS D O 1
ATOM 4900 N N . ARG D 1 122 ? -53.335 25.899 -18.626 1.00 39.18 122 ARG D N 1
ATOM 4901 C CA . ARG D 1 122 ? -54.425 25.718 -17.689 1.00 39.35 122 ARG D CA 1
ATOM 4902 C C . ARG D 1 122 ? -55.701 25.685 -18.578 1.00 43.89 122 ARG D C 1
ATOM 4903 O O . ARG D 1 122 ? -55.896 26.570 -19.407 1.00 42.87 122 ARG D O 1
ATOM 4911 N N . ALA D 1 123 ? -56.477 24.603 -18.486 1.00 39.81 123 ALA D N 1
ATOM 4912 C CA . ALA D 1 123 ? -57.646 24.416 -19.343 1.00 40.88 123 ALA D CA 1
ATOM 4913 C C . ALA D 1 123 ? -58.654 23.564 -18.652 1.00 43.39 123 ALA D C 1
ATOM 4914 O O . ALA D 1 123 ? -58.285 22.729 -17.824 1.00 41.51 123 ALA D O 1
ATOM 4916 N N . VAL D 1 124 ? -59.940 23.744 -19.011 1.00 41.25 124 VAL D N 1
ATOM 4917 C CA . VAL D 1 124 ? -61.037 22.903 -18.520 1.00 39.77 124 VAL D CA 1
ATOM 4918 C C . VAL D 1 124 ? -61.881 22.449 -19.693 1.00 45.77 124 VAL D C 1
ATOM 4919 O O . VAL D 1 124 ? -62.263 23.264 -20.515 1.00 47.11 124 VAL D O 1
ATOM 4923 N N . PHE D 1 125 ? -62.175 21.147 -19.766 1.00 44.09 125 PHE D N 1
ATOM 4924 C CA . PHE D 1 125 ? -63.107 20.583 -20.760 1.00 43.74 125 PHE D CA 1
ATOM 4925 C C . PHE D 1 125 ? -64.149 19.801 -20.024 1.00 48.58 125 PHE D C 1
ATOM 4926 O O . PHE D 1 125 ? -63.813 19.065 -19.082 1.00 45.87 125 PHE D O 1
ATOM 4934 N N . ILE D 1 126 ? -65.415 19.894 -20.493 1.00 47.93 126 ILE D N 1
ATOM 4935 C CA . ILE D 1 126 ? -66.465 19.011 -20.009 1.00 47.66 126 ILE D CA 1
ATOM 4936 C C . ILE D 1 126 ? -66.875 18.139 -21.188 1.00 51.39 126 ILE D C 1
ATOM 4937 O O . ILE D 1 126 ? -67.145 18.636 -22.283 1.00 50.71 126 ILE D O 1
ATOM 4942 N N . VAL D 1 127 ? -66.798 16.841 -20.986 1.00 50.03 127 VAL D N 1
ATOM 4943 C CA . VAL D 1 127 ? -67.085 15.806 -21.996 1.00 49.35 127 VAL D CA 1
ATOM 4944 C C . VAL D 1 127 ? -68.272 15.008 -21.523 1.00 53.57 127 VAL D C 1
ATOM 4945 O O . VAL D 1 127 ? -68.236 14.448 -20.429 1.00 52.88 127 VAL D O 1
ATOM 4949 N N . LYS D 1 128 ? -69.354 15.006 -22.324 1.00 53.26 128 LYS D N 1
ATOM 4950 C CA . LYS D 1 128 ? -70.595 14.274 -22.042 1.00 55.64 128 LYS D CA 1
ATOM 4951 C C . LYS D 1 128 ? -70.364 12.751 -22.172 1.00 59.89 128 LYS D C 1
ATOM 4952 O O . LYS D 1 128 ? -69.499 12.366 -22.965 1.00 57.84 128 LYS D O 1
ATOM 4958 N N . PRO D 1 129 ? -71.156 11.869 -21.489 1.00 59.12 129 PRO D N 1
ATOM 4959 C CA . PRO D 1 129 ? -70.951 10.406 -21.650 1.00 60.35 129 PRO D CA 1
ATOM 4960 C C . PRO D 1 129 ? -70.922 9.901 -23.094 1.00 64.78 129 PRO D C 1
ATOM 4961 O O . PRO D 1 129 ? -70.309 8.863 -23.347 1.00 63.20 129 PRO D O 1
ATOM 4965 N N . ASP D 1 130 ? -71.554 10.628 -24.041 1.00 61.97 130 ASP D N 1
ATOM 4966 C CA . ASP D 1 130 ? -71.536 10.216 -25.450 1.00 63.98 130 ASP D CA 1
ATOM 4967 C C . ASP D 1 130 ? -70.208 10.629 -26.131 1.00 67.07 130 ASP D C 1
ATOM 4968 O O . ASP D 1 130 ? -70.020 10.367 -27.315 1.00 70.05 130 ASP D O 1
ATOM 4973 N N . GLY D 1 131 ? -69.332 11.291 -25.385 1.00 59.91 131 GLY D N 1
ATOM 4974 C CA . GLY D 1 131 ? -68.020 11.719 -25.858 1.00 58.78 131 GLY D CA 1
ATOM 4975 C C . GLY D 1 131 ? -67.902 13.101 -26.464 1.00 60.42 131 GLY D C 1
ATOM 4976 O O . GLY D 1 131 ? -66.797 13.514 -26.809 1.00 59.80 131 GLY D O 1
ATOM 4977 N N . THR D 1 132 ? -69.005 13.825 -26.638 1.00 58.59 132 THR D N 1
ATOM 4978 C CA . THR D 1 132 ? -68.937 15.168 -27.239 1.00 56.88 132 THR D CA 1
ATOM 4979 C C . THR D 1 132 ? -68.566 16.214 -26.199 1.00 57.21 132 THR D C 1
ATOM 4980 O O . THR D 1 132 ? -69.022 16.144 -25.054 1.00 54.22 132 THR D O 1
ATOM 4984 N N . VAL D 1 133 ? -67.756 17.197 -26.613 1.00 55.38 133 VAL D N 1
ATOM 4985 C CA . VAL D 1 133 ? -67.281 18.295 -25.775 1.00 52.95 133 VAL D CA 1
ATOM 4986 C C . VAL D 1 133 ? -68.458 19.261 -25.571 1.00 58.98 133 VAL D C 1
ATOM 4987 O O . VAL D 1 133 ? -69.091 19.685 -26.537 1.00 61.46 133 VAL D O 1
ATOM 4991 N N . ALA D 1 134 ? -68.784 19.549 -24.315 1.00 54.63 134 ALA D N 1
ATOM 4992 C CA . ALA D 1 134 ? -69.891 20.431 -23.963 1.00 55.45 134 ALA D CA 1
ATOM 4993 C C . ALA D 1 134 ? -69.410 21.772 -23.440 1.00 59.52 134 ALA D C 1
ATOM 4994 O O . ALA D 1 134 ? -70.208 22.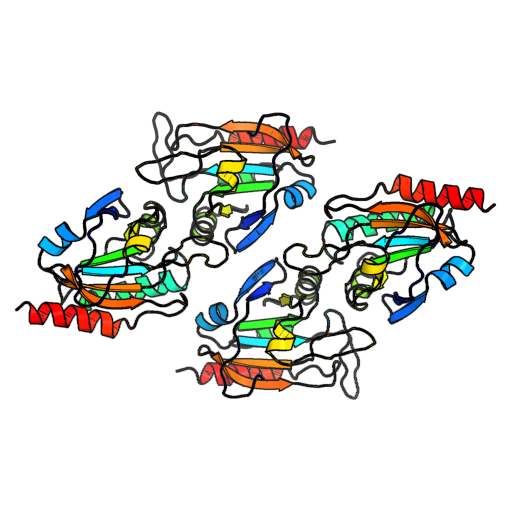709 -23.350 1.00 61.98 134 ALA D O 1
ATOM 4996 N N . TYR D 1 135 ? -68.119 21.868 -23.075 1.00 53.64 135 TYR D N 1
ATOM 4997 C CA . TYR D 1 135 ? -67.524 23.069 -22.480 1.00 52.80 135 TYR D CA 1
ATOM 4998 C C . TYR D 1 135 ? -66.025 23.049 -22.688 1.00 56.31 135 TYR D C 1
ATOM 4999 O O . TYR D 1 135 ? -65.410 21.993 -22.597 1.00 55.93 135 TYR D O 1
ATOM 5008 N N . LYS D 1 136 ? -65.445 24.205 -22.999 1.00 53.33 136 LYS D N 1
ATOM 5009 C CA . LYS D 1 136 ? -64.012 24.348 -23.227 1.00 50.65 136 LYS D CA 1
ATOM 5010 C C . LYS D 1 136 ? -63.516 25.713 -22.786 1.00 52.72 136 LYS D C 1
ATOM 5011 O O . LYS D 1 136 ? -63.898 26.761 -23.340 1.00 54.77 136 LYS D O 1
ATOM 5017 N N . TRP D 1 137 ? -62.664 25.701 -21.779 1.00 46.25 137 TRP D N 1
ATOM 5018 C CA . TRP D 1 137 ? -62.030 26.923 -21.279 1.00 44.58 137 TRP D CA 1
ATOM 5019 C C . TRP D 1 137 ? -60.501 26.732 -21.368 1.00 48.39 137 TRP D C 1
ATOM 5020 O O . TRP D 1 137 ? -59.983 25.784 -20.791 1.00 47.35 137 TRP D O 1
ATOM 5031 N N . VAL D 1 138 ? -59.799 27.570 -22.141 1.00 46.73 138 VAL D N 1
ATOM 5032 C CA . VAL D 1 138 ? -58.341 27.504 -22.320 1.00 45.60 138 VAL D CA 1
ATOM 5033 C C . VAL D 1 138 ? -57.707 28.902 -22.181 1.00 52.63 138 VAL D C 1
ATOM 5034 O O . VAL D 1 138 ? -58.014 29.793 -22.974 1.00 54.96 138 VAL D O 1
ATOM 5038 N N . THR D 1 139 ? -56.777 29.080 -21.234 1.00 47.63 139 THR D N 1
ATOM 5039 C CA . THR D 1 139 ? -56.093 30.392 -21.075 1.00 47.22 139 THR D CA 1
ATOM 5040 C C . THR D 1 139 ? -54.635 30.301 -21.524 1.00 51.48 139 THR D C 1
ATOM 5041 O O . THR D 1 139 ? -53.948 29.309 -21.218 1.00 47.75 139 THR D O 1
ATOM 5045 N N . ASP D 1 140 ? -54.144 31.356 -22.188 1.00 51.71 140 ASP D N 1
ATOM 5046 C CA . ASP D 1 140 ? -52.751 31.477 -22.640 1.00 52.49 140 ASP D CA 1
ATOM 5047 C C . ASP D 1 140 ? -51.862 32.031 -21.502 1.00 56.64 140 ASP D C 1
ATOM 5048 O O . ASP D 1 140 ? -50.636 32.018 -21.619 1.00 56.24 140 ASP D O 1
ATOM 5053 N N . ASN D 1 141 ? -52.494 32.543 -20.425 1.00 53.09 141 ASN D N 1
ATOM 5054 C CA . ASN D 1 141 ? -51.842 33.089 -19.236 1.00 52.49 141 ASN D CA 1
ATOM 5055 C C . ASN D 1 141 ? -52.176 32.164 -18.059 1.00 52.38 141 ASN D C 1
ATOM 5056 O O . ASN D 1 141 ? -53.284 32.224 -17.548 1.00 52.14 141 ASN D O 1
ATOM 5061 N N . PRO D 1 142 ? -51.214 31.373 -17.553 1.00 47.54 142 PRO D N 1
ATOM 5062 C CA . PRO D 1 142 ? -51.542 30.402 -16.484 1.00 46.25 142 PRO D CA 1
ATOM 5063 C C . PRO D 1 142 ? -51.912 30.950 -15.110 1.00 49.76 142 PRO D C 1
ATOM 5064 O O . PRO D 1 142 ? -52.251 30.179 -14.214 1.00 48.43 142 PRO D O 1
ATOM 5068 N N . LEU D 1 143 ? -51.833 32.272 -14.936 1.00 47.76 143 LEU D N 1
ATOM 5069 C CA . LEU D 1 143 ? -52.230 32.923 -13.692 1.00 46.81 143 LEU D CA 1
ATOM 5070 C C . LEU D 1 143 ? -53.755 32.998 -13.621 1.00 50.07 143 LEU D C 1
ATOM 5071 O O . LEU D 1 143 ? -54.296 33.094 -12.526 1.00 49.62 143 LEU D O 1
ATOM 5076 N N . ASN D 1 144 ? -54.444 32.952 -14.782 1.00 47.26 144 ASN D N 1
ATOM 5077 C CA . ASN D 1 144 ? -55.914 32.961 -14.842 1.00 48.95 144 ASN D CA 1
ATOM 5078 C C . ASN D 1 144 ? -56.490 31.620 -14.373 1.00 50.38 144 ASN D C 1
ATOM 5079 O O . ASN D 1 144 ? -55.981 30.572 -14.727 1.00 47.70 144 ASN D O 1
ATOM 5084 N N . GLU D 1 145 ? -57.557 31.690 -13.589 1.00 49.70 145 GLU D N 1
ATOM 5085 C CA . GLU D 1 145 ? -58.285 30.562 -13.028 1.00 50.01 145 GLU D CA 1
ATOM 5086 C C . GLU D 1 145 ? -59.581 30.379 -13.769 1.00 53.11 145 GLU D C 1
ATOM 5087 O O . GLU D 1 145 ? -60.137 31.371 -14.264 1.00 53.71 145 GLU D O 1
ATOM 5093 N N . PRO D 1 146 ? -60.108 29.129 -13.849 1.00 46.97 146 PRO D N 1
ATOM 5094 C CA . PRO D 1 146 ? -61.414 28.948 -14.502 1.00 47.19 146 PRO D CA 1
ATOM 5095 C C . PRO D 1 146 ? -62.532 29.524 -13.626 1.00 55.58 146 PRO D C 1
ATOM 5096 O O . PRO D 1 146 ? -62.324 29.829 -12.442 1.00 54.90 146 PRO D O 1
ATOM 5100 N N . ASP D 1 147 ? -63.732 29.646 -14.210 1.00 54.51 147 ASP D N 1
ATOM 5101 C CA . ASP D 1 147 ? -64.928 30.076 -13.510 1.00 55.34 147 ASP D CA 1
ATOM 5102 C C . ASP D 1 147 ? -65.474 28.783 -12.855 1.00 57.50 147 ASP D C 1
ATOM 5103 O O . ASP D 1 147 ? -66.237 28.039 -13.481 1.00 55.98 147 ASP D O 1
ATOM 5108 N N . TYR D 1 148 ? -65.028 28.498 -11.612 1.00 53.63 148 TYR D N 1
ATOM 5109 C CA . TYR D 1 148 ? -65.364 27.258 -10.887 1.00 53.21 148 TYR D CA 1
ATOM 5110 C C . TYR D 1 148 ? -66.865 26.947 -10.822 1.00 61.20 148 TYR D C 1
ATOM 5111 O O . TYR D 1 148 ? -67.258 25.821 -11.119 1.00 61.10 148 TYR D O 1
ATOM 5120 N N . ASP D 1 149 ? -67.681 27.942 -10.438 1.00 61.07 149 ASP D N 1
ATOM 5121 C CA . ASP D 1 149 ? -69.126 27.827 -10.321 1.00 64.08 149 ASP D CA 1
ATOM 5122 C C . ASP D 1 149 ? -69.780 27.533 -11.642 1.00 68.02 149 ASP D C 1
ATOM 5123 O O . ASP D 1 149 ? -70.773 26.811 -11.657 1.00 69.06 149 ASP D O 1
ATOM 5128 N N . GLU D 1 150 ? -69.244 28.086 -12.742 1.00 63.20 150 GLU D N 1
ATOM 5129 C CA . GLU D 1 150 ? -69.778 27.831 -14.074 1.00 63.33 150 GLU D CA 1
ATOM 5130 C C . GLU D 1 150 ? -69.438 26.390 -14.518 1.00 63.28 150 GLU D C 1
ATOM 5131 O O . GLU D 1 150 ? -70.273 25.731 -15.140 1.00 63.60 150 GLU D O 1
ATOM 5137 N N . VAL D 1 151 ? -68.245 25.893 -14.167 1.00 56.28 151 VAL D N 1
ATOM 5138 C CA . VAL D 1 151 ? -67.837 24.526 -14.532 1.00 53.40 151 VAL D CA 1
ATOM 5139 C C . VAL D 1 151 ? -68.792 23.563 -13.846 1.00 57.40 151 VAL D C 1
ATOM 5140 O O . VAL D 1 151 ? -69.383 22.712 -14.502 1.00 57.09 151 VAL D O 1
ATOM 5144 N N . VAL D 1 152 ? -68.989 23.756 -12.538 1.00 56.05 152 VAL D N 1
ATOM 5145 C CA . VAL D 1 152 ? -69.883 22.959 -11.697 1.00 58.38 152 VAL D CA 1
ATOM 5146 C C . VAL D 1 152 ? -71.311 23.032 -12.244 1.00 65.03 152 VAL D C 1
ATOM 5147 O O . VAL D 1 152 ? -71.936 21.980 -12.406 1.00 66.43 152 VAL D O 1
ATOM 5151 N N . ARG D 1 153 ? -71.799 24.258 -12.579 1.00 61.38 153 ARG D N 1
ATOM 5152 C CA . ARG D 1 153 ? -73.124 24.511 -13.145 1.00 63.17 153 ARG D CA 1
ATOM 5153 C C . ARG D 1 153 ? -73.323 23.754 -14.452 1.00 66.39 153 ARG D C 1
ATOM 5154 O O . ARG D 1 153 ? -74.362 23.136 -14.611 1.00 66.21 153 ARG D O 1
ATOM 5162 N N . GLU D 1 154 ? -72.330 23.797 -15.376 1.00 63.60 154 GLU D N 1
ATOM 5163 C CA . GLU D 1 154 ? -72.384 23.113 -16.682 1.00 63.26 154 GLU D CA 1
ATOM 5164 C C . GLU D 1 154 ? -72.412 21.611 -16.514 1.00 67.44 154 GLU D C 1
ATOM 5165 O O . GLU D 1 154 ? -73.207 20.943 -17.170 1.00 67.86 154 GLU D O 1
ATOM 5171 N N . ALA D 1 155 ? -71.585 21.087 -15.585 1.00 63.34 155 ALA D N 1
ATOM 5172 C CA . ALA D 1 155 ? -71.521 19.667 -15.275 1.00 63.04 155 ALA D CA 1
ATOM 5173 C C . ALA D 1 155 ? -72.837 19.179 -14.723 1.00 68.53 155 ALA D C 1
ATOM 5174 O O . ALA D 1 155 ? -73.334 18.170 -15.201 1.00 69.95 155 ALA D O 1
ATOM 5176 N N . ASN D 1 156 ? -73.452 19.926 -13.793 1.00 67.39 156 ASN D N 1
ATOM 5177 C CA . ASN D 1 156 ? -74.773 19.595 -13.237 1.00 70.26 156 ASN D CA 1
ATOM 5178 C C . ASN D 1 156 ? -75.904 19.735 -14.252 1.00 76.71 156 ASN D C 1
ATOM 5179 O O . ASN D 1 156 ? -76.903 19.014 -14.153 1.00 78.70 156 ASN D O 1
ATOM 5184 N N . LYS D 1 157 ? -75.762 20.669 -15.217 1.00 72.83 157 LYS D N 1
ATOM 5185 C CA . LYS D 1 157 ? -76.760 20.888 -16.269 1.00 73.57 157 LYS D CA 1
ATOM 5186 C C . LYS D 1 157 ? -76.790 19.653 -17.167 1.00 75.64 157 LYS D C 1
ATOM 5187 O O . LYS D 1 157 ? -77.875 19.178 -17.506 1.00 76.20 157 LYS D O 1
ATOM 5193 N N . ILE D 1 158 ? -75.606 19.095 -17.494 1.00 70.01 158 ILE D N 1
ATOM 5194 C CA . ILE D 1 158 ? -75.490 17.872 -18.300 1.00 69.90 158 ILE D CA 1
ATOM 5195 C C . ILE D 1 158 ? -76.122 16.690 -17.563 1.00 75.86 158 ILE D C 1
ATOM 5196 O O . ILE D 1 158 ? -76.838 15.903 -18.176 1.00 78.31 158 ILE D O 1
ATOM 5201 N N . ALA D 1 159 ? -75.918 16.622 -16.243 1.00 72.28 159 ALA D N 1
ATOM 5202 C CA . ALA D 1 159 ? -76.455 15.585 -15.369 1.00 73.60 159 ALA D CA 1
ATOM 5203 C C . ALA D 1 159 ? -77.973 15.601 -15.361 1.00 79.20 159 ALA D C 1
ATOM 5204 O O . ALA D 1 159 ? -78.580 14.530 -15.403 1.00 80.31 159 ALA D O 1
ATOM 5206 N N . GLY D 1 160 ? -78.550 16.807 -15.361 1.00 75.74 160 GLY D N 1
ATOM 5207 C CA . GLY D 1 160 ? -79.987 17.050 -15.410 1.00 78.19 160 GLY D CA 1
ATOM 5208 C C . GLY D 1 160 ? -80.583 16.660 -16.746 1.00 84.16 160 GLY D C 1
ATOM 5209 O O . GLY D 1 160 ? -81.698 16.133 -16.791 1.00 84.41 160 GLY D O 1
ATOM 5210 N N . GLU D 1 161 ? -79.823 16.899 -17.841 1.00 82.13 161 GLU D N 1
ATOM 5211 C CA . GLU D 1 161 ? -80.202 16.556 -19.221 1.00 83.70 161 GLU D CA 1
ATOM 5212 C C . GLU D 1 161 ? -80.179 15.039 -19.427 1.00 86.75 161 GLU D C 1
ATOM 5213 O O . GLU D 1 161 ? -81.006 14.513 -20.170 1.00 87.73 161 GLU D O 1
ATOM 5219 N N . LEU D 1 162 ? -79.250 14.334 -18.758 1.00 82.38 162 LEU D N 1
ATOM 5220 C CA . LEU D 1 162 ? -79.115 12.874 -18.850 1.00 82.53 162 LEU D CA 1
ATOM 5221 C C . LEU D 1 162 ? -80.248 12.105 -18.144 1.00 89.36 162 LEU D C 1
ATOM 5222 O O . LEU D 1 162 ? -80.348 10.893 -18.329 1.00 90.64 162 LEU D O 1
ATOM 5227 N N . VAL D 1 163 ? -81.080 12.801 -17.339 1.00 86.22 163 VAL D N 1
ATOM 5228 C CA . VAL D 1 163 ? -82.183 12.243 -16.550 1.00 100.23 163 VAL D CA 1
ATOM 5229 C C . VAL D 1 163 ? -83.553 12.556 -17.165 1.00 110.53 163 VAL D C 1
ATOM 5230 O O . VAL D 1 163 ? -83.908 13.711 -17.363 1.00 85.12 163 VAL D O 1
#

Organism: Aeropyrum pernix (strain ATCC 700893 / DSM 11879 / JCM 9820 / NBRC 100138 / K1) (NCBI:txid272557)

Nearest PDB structures (foldseek):
  4gqf-assembly2_B  TM=9.905E-01  e=2.262E-32  Aeropyrum pernix K1
  5epf-assembly1_A  TM=8.031E-01  e=2.138E-12  Mycobacterium tuberculosis H37Rv
  5enu-assembly2_B  TM=7.973E-01  e=4.706E-12  Burkholderia ambifaria MC40-6
  3keb-assembly2_C  TM=7.512E-01  e=6.058E-09  Chromobacterium violaceum
  3ixr-assembly1_A  TM=7.493E-01  e=6.437E-09  Xylella fastidiosa